Protein 4EYT (pdb70)

GO terms:
  GO:0070034 telomerase RNA binding (F, IDA)
  GO:0005697 telomerase holoenzyme complex (C, IDA)
  GO:1904868 telomerase catalytic core complex assembly (P, IDA)
  GO:0090669 telomerase RNA stabilization (P, IDA)
  GO:0007004 telomere maintenance via telomerase (P, IDA)
  GO:0007004 telomere maintenance via telomerase (P, IMP)

Solvent-accessible surface area: 34874 Å² total; per-residue (Å²): 84,146,90,1,3,1,30,1,33,100,7,19,48,26,6,22,86,23,43,0,8,84,14,0,48,105,16,56,24,83,16,88,15,21,39,85,79,16,84,0,17,0,50,4,81,63,32,23,45,9,27,8,0,30,22,33,12,41,53,72,130,76,112,101,32,32,14,104,2,109,58,100,98,0,45,12,54,36,114,18,66,157,100,55,32,140,93,15,74,82,61,34,171,165,95,145,155,129,12,4,2,32,0,43,96,7,11,161,45,5,115,95,33,61,0,5,90,13,1,15,96,6,10,38,83,6,46,9,34,36,118,124,5,80,1,21,0,24,2,78,68,30,86,53,15,131,85,0,27,87,47,2,29,104,95,27,58,86,99,63,45,12,87,2,134,64,96,93,0,62,9,68,28,100,16,78,119,95,51,33,112,96,15,94,101,101,16,134,123,112,95,62,57,51,193,45,167,107,5,4,1,19,0,41,97,8,18,53,31,8,24,95,22,37,0,9,89,15,0,44,148,8,57,61,94,14,100,13,13,44,132,115,22,68,1,15,0,37,2,97,68,54,104,49,11,111,82,0,6,73,42,2,35,121,124,29,129,110,99,55,30,9,101,2,56,22,93,113,0,55,8,60,37,111,15,67,113,115,60,35,127,104,20,70,79,71,18,148,107,96,163,111,107,125,237,140,28,6,1,6,0,8,95,22,28,167,52,14,119,103,63,62,0,23,104,20,2,143,158,16,63,44,115,31,98,6,14,54,44,143,41,47,0,5,0,35,3,95,72,63,66,49,14,132,50,0,36,40,112,12,19,28,40,20,16,36,52,14,34,12,105,2,124,56,88,92,0,19,0,0,19,86,21,41,90,101,40,36,139,96,0,110,72,91,14,158,150,101,116,64,126,126,202,172,204,128,19,5,1,40,0,49,114,10,23,56,38,7,22,95,28,41,0,7,85,14,0,55,148,15,60,63,94,14,72,11,42,60,96,94,23,33,1,22,0,47,3,96,64,65,101,48,6,114,77,0,9,102,136,12,54,59,145,129,72,114,129,29,36,15,110,2,99,63,87,99,0,56,11,65,30,105,19,74,148,107,53,43,159,73,13,92,80,64,32,158,176,80,144,118,103,123,262,119,17,4,1,34,1,42,87,7,14,32,19,7,20,88,55,41,0,33,96,16,1,142,155,16,62,46,124,35,112,12,14,33,48,56,13,82,4,2,0,48,2,95,65,24,98,33,8,130,94,0,30,133,96,14,118,48,146,150,74,140,101,55,27,14,95,2,41,10,54,73,0,36,12,61,30,110,20,81,144,120,38,24,137,73,0,98,86,29,20,145,116,120,138,86,171,211,210

Organism: Tetrahymena thermophila (strain SB210) (NCBI:txid312017)

B-factor: mean 93.5, std 31.71, range [38.87, 204.87]

Secondary structure (P-SEA, 3-state):
ccccbbbbccccccccaaaaaaaaccccccbbbbbcccbbbbbcccaaaaaaaaaaaccccccccccccccbbbbbbccccaaaaaaaaaaaacccc/cbbbbbccccccccaaaaaaaaccccccccccccccbbbbbcccaaaaaaaaaaaaaacccccccccccbbbbbcccccaaaaaaaaaaaaaaaaaccc/cccbbbbccccccccaaaaaaaaccccccccccccccbbbbbcccaaaaaaaaaaaaaacccccccccccbbbbbbccccaaaaaaaaaaaaaaccccc/ccbbbbccccccccaaaaaaaaacccbbbbbbbcccccccccccaaaaaaaaaaaccccccccccccccbbbbbbccccaaaaaaaaaaaaaaacccccc/ccbbbbccccccccaaaaaaaaccccccbbbbbcccbbbbbcccaaaaaaaaaaacccccbbbbbbcccbbbbbbccccaaaaaaaaaaaaaaaaccc/ccbbbbccccccccaaaaaaaaccccccccccccccccccccccaaaaaaaaaacccccccbbbbbcccbbbbbbccccaaaaaaaaaaaaaaacccc

Foldseek 3Di:
DPQFKKKWAQDDFPDDPVLVVVQLCVLVFDWDWDDDTRIIMTGGPDNVVSVSSQVSQQDVPVRFRWTAGPNDIIGMDRPDDDVVVVVVVVCVVPVDD/DFKKKWAPADAPDDPVQVVVFLCVLVFDWDWDDDGGIIMIGGPDDVSLVSSQVSCCVVPVNAQWTDGPNDTIHMHSDDDDVVVVVVVVVVVVVVVVDPD/DLFKKKKAPQPPPADPVQVVVQLCVLPFDWDWDDDGRMIIIGGPDDVSLVSSQVVCCVVPVRAQWTATPNDIIHMGSDDDPVVVVVVVVVVVVVVPDPD/DFKKKWDPPDPPADQVLVVVQLCVLPFDWDWDQDPNMTIIGGDDVVSLVSSQVVQADDDDRFRWTDGPRDTIGMGSDDDPVSVVVVVVVVCVVCVVVPDD/DWKKKKAPADFPADPVQVVVQLCVLPFDWDWDDDGRMIITGGPDDVSLVSSQVSQADPVVRARWTDGPNDTIHMGSDDDPVVVVVVVVVVVVVPPPPD/DFKKKKFPAPFPADQVQVVVQLCVLPFDWDWDDDGTMIMIGGPDVVSLVSSQVVQDDDDVDARWTDTPNDTIGMGRDDDVVVVVVVVVVVVVVVPDVD

Sequence (591 aa):
KQNCLIKIINIPQGTLKAEVVLAVRHLGYEFYCDYIDGQAMIRFQNSDEQRLAIQKLLNHNNNKLQIEIRGQICDVISTIPEDEEKNYWNYIKFKKNNCLIKIINIPQGTLKAEVVLAVRHLGYEFYCDYIDGQAMIRFQNSDEQRLAIQKLLNHNNNKLQIEIRGQICDVISTIPEDEEKNYWNYIKFKKNEFRKQNCLIKIINIPQGTLKAEVVLAVRHLGYEFYCDYIDGQAMIRFQNSDEQRLAIQKLLNHNNNKLQIEIRGQICDVISTIPEDEEKNYWNYIKFKKNEFRNCLIKIINIPQGTLKAEVVLAVRHLGYEFYCDYIDGQAMIRFQNSDEQRLAIQKLLNHNNNKLQIEIRGQICDVISTIPEDEEKNYWNYIKFKKNEFRKFNCLIKIINIPQGTLKAEVVLAVRHLGYEFYCDYIDGQAMIRFQNSDEQRLAIQKLLNHNNNKLQIEIRGQICDVISTIPEDEEKNYWNYIKFKKNEFRNCLIKIINIPQGTLKAEVVLAVRHLGYEFYCDYIDGQAMIRFQNSDEQRLAIQKLLNHNNNKLQIEIRGQICDVISTIPEDEEKNYWNYIKFKKNEFR

Nearest PDB structures (foldseek):
  4eyt-assembly6_F  TM=9.406E-01  e=7.821E-17  Tetrahymena thermophila
  4eyt-assembly1_A  TM=9.543E-01  e=3.800E-16  Tetrahymena thermophila
  4erd-assembly2_B  TM=9.090E-01  e=1.472E-16  Tetrahymena thermophila
  4eyt-assembly4_D  TM=9.137E-01  e=5.553E-16  Tetrahymena thermophila
  7uy6-assembly1_H  TM=9.064E-01  e=5.915E-16  Tetrahymena thermophila

Radius of gyration: 29.4 Å; Cα contacts (8 Å, |Δi|>4): 966; chains: 6; bounding box: 80×82×68 Å

Structure (mmCIF, N/CA/C/O backbone):
data_4EYT
#
_entry.id   4EYT
#
_cell.length_a   156.190
_cell.length_b   91.900
_cell.length_c   82.830
_cell.angle_alpha   90.000
_cell.angle_beta   107.360
_cell.angle_gamma   90.000
#
_symmetry.space_group_name_H-M   'C 1 2 1'
#
loop_
_entity.id
_entity.type
_entity.pdbx_description
1 polymer 'Telomerase associated protein p65'
2 non-polymer 'SULFATE ION'
3 water water
#
loop_
_atom_site.group_PDB
_atom_site.id
_atom_site.type_symbol
_atom_site.label_atom_id
_atom_site.label_alt_id
_atom_site.label_comp_id
_atom_site.label_asym_id
_atom_site.label_entity_id
_atom_site.label_seq_id
_atom_site.pdbx_PDB_ins_code
_atom_site.Cartn_x
_atom_site.Cartn_y
_atom_site.Cartn_z
_atom_site.occupancy
_atom_site.B_iso_or_equiv
_atom_site.auth_seq_id
_atom_site.auth_comp_id
_atom_site.auth_asym_id
_atom_site.auth_atom_id
_atom_site.pdbx_PDB_model_num
ATOM 1 N N . LYS A 1 10 ? 28.445 -21.347 -29.364 1.00 111.58 376 LYS A N 1
ATOM 2 C CA . LYS A 1 10 ? 29.654 -20.986 -28.637 1.00 124.51 376 LYS A CA 1
ATOM 3 C C . LYS A 1 10 ? 30.726 -22.064 -28.813 1.00 132.72 376 LYS A C 1
ATOM 4 O O . LYS A 1 10 ? 30.415 -23.193 -29.190 1.00 134.54 376 LYS A O 1
ATOM 6 N N . GLN A 1 11 ? 31.984 -21.714 -28.549 1.00 137.88 377 GLN A N 1
ATOM 7 C CA . GLN A 1 11 ? 33.094 -22.663 -28.699 1.00 147.11 377 GLN A CA 1
ATOM 8 C C . GLN A 1 11 ? 33.903 -22.864 -27.413 1.00 141.07 377 GLN A C 1
ATOM 9 O O . GLN A 1 11 ? 34.133 -21.912 -26.666 1.00 144.63 377 GLN A O 1
ATOM 15 N N . ASN A 1 12 ? 34.315 -24.112 -27.180 1.00 128.07 378 ASN A N 1
ATOM 16 C CA . ASN A 1 12 ? 35.087 -24.544 -26.002 1.00 116.58 378 ASN A CA 1
ATOM 17 C C . ASN A 1 12 ? 34.283 -24.812 -24.717 1.00 98.56 378 ASN A C 1
ATOM 18 O O . ASN A 1 12 ? 34.813 -24.678 -23.614 1.00 96.04 378 ASN A O 1
ATOM 23 N N . CYS A 1 13 ? 33.023 -25.217 -24.859 1.00 81.20 379 CYS A N 1
ATOM 24 C CA . CYS A 1 13 ? 32.171 -25.464 -23.696 1.00 73.19 379 CYS A CA 1
ATOM 25 C C . CYS A 1 13 ? 31.690 -26.915 -23.543 1.00 86.17 379 CYS A C 1
ATOM 26 O O . CYS A 1 13 ? 30.534 -27.162 -23.175 1.00 93.25 379 CYS A O 1
ATOM 29 N N . LEU A 1 14 ? 32.578 -27.870 -23.805 1.00 78.39 380 LEU A N 1
ATOM 30 C CA . LEU A 1 14 ? 32.215 -29.272 -23.707 1.00 70.52 380 LEU A CA 1
ATOM 31 C C . LEU A 1 14 ? 33.143 -30.058 -22.796 1.00 74.89 380 LEU A C 1
ATOM 32 O O . LEU A 1 14 ? 34.363 -29.867 -22.804 1.00 70.08 380 LEU A O 1
ATOM 37 N N . ILE A 1 15 ? 32.551 -30.965 -22.026 1.00 67.75 381 ILE A N 1
ATOM 38 C CA . ILE A 1 15 ? 33.323 -32.007 -21.368 1.00 74.30 381 ILE A CA 1
ATOM 39 C C . ILE A 1 15 ? 32.701 -33.389 -21.628 1.00 79.07 381 ILE A C 1
ATOM 40 O O . ILE A 1 15 ? 31.485 -33.506 -21.781 1.00 88.68 381 ILE A O 1
ATOM 45 N N . LYS A 1 16 ? 33.544 -34.419 -21.707 1.00 68.02 382 LYS A N 1
ATOM 46 C CA . LYS A 1 16 ? 33.084 -35.791 -21.890 1.00 68.34 382 LYS A CA 1
ATOM 47 C C . LYS A 1 16 ? 33.353 -36.641 -20.653 1.00 69.77 382 LYS A C 1
ATOM 48 O O . LYS A 1 16 ? 34.499 -36.821 -20.277 1.00 84.51 382 LYS A O 1
ATOM 54 N N . ILE A 1 17 ? 32.302 -37.161 -20.021 1.00 69.65 383 ILE A N 1
ATOM 55 C CA . ILE A 1 17 ? 32.455 -38.108 -18.918 1.00 53.91 383 ILE A CA 1
ATOM 56 C C . ILE A 1 17 ? 32.594 -39.500 -19.542 1.00 76.96 383 ILE A C 1
ATOM 57 O O . ILE A 1 17 ? 31.865 -39.826 -20.478 1.00 83.80 383 ILE A O 1
ATOM 62 N N . ILE A 1 18 ? 33.541 -40.310 -19.067 1.00 80.97 384 ILE A N 1
ATOM 63 C CA . ILE A 1 18 ? 33.733 -41.654 -19.638 1.00 70.37 384 ILE A CA 1
ATOM 64 C C . ILE A 1 18 ? 33.708 -42.802 -18.628 1.00 78.13 384 ILE A C 1
ATOM 65 O O . ILE A 1 18 ? 33.796 -42.584 -17.416 1.00 79.87 384 ILE A O 1
ATOM 70 N N . ASN A 1 19 ? 33.603 -44.024 -19.150 1.00 87.03 385 ASN A N 1
ATOM 71 C CA . ASN A 1 19 ? 33.481 -45.225 -18.329 1.00 94.85 385 ASN A CA 1
ATOM 72 C C . ASN A 1 19 ? 32.420 -45.091 -17.250 1.00 91.37 385 ASN A C 1
ATOM 73 O O . ASN A 1 19 ? 32.687 -45.372 -16.072 1.00 88.65 385 ASN A O 1
ATOM 78 N N . ILE A 1 20 ? 31.233 -44.633 -17.644 1.00 84.78 386 ILE A N 1
ATOM 79 C CA . ILE A 1 20 ? 30.087 -44.639 -16.744 1.00 75.92 386 ILE A CA 1
ATOM 80 C C . ILE A 1 20 ? 29.632 -46.076 -16.710 1.00 62.46 386 ILE A C 1
ATOM 81 O O . ILE A 1 20 ? 29.522 -46.699 -17.761 1.00 70.37 386 ILE A O 1
ATOM 86 N N . PRO A 1 21 ? 29.409 -46.622 -15.503 1.00 64.53 387 PRO A N 1
ATOM 87 C CA . PRO A 1 21 ? 29.004 -48.031 -15.352 1.00 64.13 387 PRO A CA 1
ATOM 88 C C . PRO A 1 21 ? 27.847 -48.430 -16.274 1.00 75.19 387 PRO A C 1
ATOM 89 O O . PRO A 1 21 ? 27.006 -47.589 -16.604 1.00 79.71 387 PRO A O 1
ATOM 93 N N . GLN A 1 22 ? 27.823 -49.699 -16.682 1.00 91.15 388 GLN A N 1
ATOM 94 C CA . GLN A 1 22 ? 26.816 -50.216 -17.608 1.00 89.30 388 GLN A CA 1
ATOM 95 C C . GLN A 1 22 ? 25.384 -49.891 -17.175 1.00 86.71 388 GLN A C 1
ATOM 96 O O . GLN A 1 22 ? 25.000 -50.080 -16.003 1.00 66.66 388 GLN A O 1
ATOM 102 N N . GLY A 1 23 ? 24.611 -49.377 -18.130 1.00 72.04 389 GLY A N 1
ATOM 103 C CA . GLY A 1 23 ? 23.200 -49.132 -17.915 1.00 70.33 389 GLY A CA 1
ATOM 104 C C . GLY A 1 23 ? 22.833 -48.187 -16.791 1.00 80.30 389 GLY A C 1
ATOM 105 O O . GLY A 1 23 ? 21.822 -48.366 -16.116 1.00 72.00 389 GLY A O 1
ATOM 106 N N . THR A 1 24 ? 23.665 -47.180 -16.583 1.00 87.43 390 THR A N 1
ATOM 107 C CA . THR A 1 24 ? 23.297 -46.062 -15.745 1.00 72.73 390 THR A CA 1
ATOM 108 C C . THR A 1 24 ? 22.212 -45.342 -16.529 1.00 68.18 390 THR A C 1
ATOM 109 O O . THR A 1 24 ? 22.264 -45.339 -17.760 1.00 63.89 390 THR A O 1
ATOM 113 N N . LEU A 1 25 ? 21.219 -44.766 -15.841 1.00 48.94 391 LEU A N 1
ATOM 114 C CA . LEU A 1 25 ? 20.200 -43.945 -16.506 1.00 56.68 391 LEU A CA 1
ATOM 115 C C . LEU A 1 25 ? 20.710 -42.524 -16.727 1.00 63.37 391 LEU A C 1
ATOM 116 O O . LEU A 1 25 ? 21.399 -41.989 -15.861 1.00 68.99 391 LEU A O 1
ATOM 121 N N . LYS A 1 26 ? 20.362 -41.925 -17.870 1.00 62.15 392 LYS A N 1
ATOM 122 C CA . LYS A 1 26 ? 20.665 -40.521 -18.144 1.00 59.19 392 LYS A CA 1
ATOM 123 C C . LYS A 1 26 ? 20.401 -39.635 -16.932 1.00 61.97 392 LYS A C 1
ATOM 124 O O . LYS A 1 26 ? 21.242 -38.813 -16.564 1.00 86.12 392 LYS A O 1
ATOM 130 N N . ALA A 1 27 ? 19.259 -39.825 -16.289 1.00 49.37 393 ALA A N 1
ATOM 131 C CA . ALA A 1 27 ? 18.928 -39.024 -15.112 1.00 62.64 393 ALA A CA 1
ATOM 132 C C . ALA A 1 27 ? 19.979 -39.109 -13.984 1.00 60.23 393 ALA A C 1
ATOM 133 O O . ALA A 1 27 ? 20.174 -38.146 -13.249 1.00 71.81 393 ALA A O 1
ATOM 135 N N . GLU A 1 28 ? 20.660 -40.243 -13.865 1.00 67.57 394 GLU A N 1
ATOM 136 C CA . GLU A 1 28 ? 21.682 -40.414 -12.828 1.00 71.90 394 GLU A CA 1
ATOM 137 C C . GLU A 1 28 ? 22.954 -39.620 -13.114 1.00 71.25 394 GLU A C 1
ATOM 138 O O . GLU A 1 28 ? 23.573 -39.030 -12.190 1.00 59.62 394 GLU A O 1
ATOM 144 N N . VAL A 1 29 ? 23.319 -39.609 -14.398 1.00 55.96 395 VAL A N 1
ATOM 145 C CA . VAL A 1 29 ? 24.363 -38.743 -14.913 1.00 55.48 395 VAL A CA 1
ATOM 146 C C . VAL A 1 29 ? 23.972 -37.309 -14.609 1.00 68.68 395 VAL A C 1
ATOM 147 O O . VAL A 1 29 ? 24.694 -36.618 -13.879 1.00 69.18 395 VAL A O 1
ATOM 151 N N . VAL A 1 30 ? 22.817 -36.885 -15.139 1.00 74.23 396 VAL A N 1
ATOM 152 C CA . VAL A 1 30 ? 22.285 -35.516 -14.964 1.00 54.47 396 VAL A CA 1
ATOM 153 C C . VAL A 1 30 ? 22.318 -35.043 -13.512 1.00 54.40 396 VAL A C 1
ATOM 154 O O . VAL A 1 30 ? 22.840 -33.967 -13.233 1.00 68.04 396 VAL A O 1
ATOM 158 N N . LEU A 1 31 ? 21.782 -35.846 -12.596 1.00 58.92 397 LEU A N 1
ATOM 159 C CA . LEU A 1 31 ? 21.869 -35.542 -11.164 1.00 66.75 397 LEU A CA 1
ATOM 160 C C . LEU A 1 31 ? 23.301 -35.366 -10.700 1.00 71.53 397 LEU A C 1
ATOM 161 O O . LEU A 1 31 ? 23.562 -34.496 -9.874 1.00 90.46 397 LEU A O 1
ATOM 166 N N . ALA A 1 32 ? 24.226 -36.181 -11.213 1.00 75.39 398 ALA A N 1
ATOM 167 C CA . ALA A 1 32 ? 25.632 -35.997 -10.826 1.00 61.83 398 ALA A CA 1
ATOM 168 C C . ALA A 1 32 ? 26.233 -34.664 -11.319 1.00 63.74 398 ALA A C 1
ATOM 169 O O . ALA A 1 32 ? 26.783 -33.894 -10.530 1.00 57.04 398 ALA A O 1
ATOM 171 N N . VAL A 1 33 ? 26.137 -34.396 -12.617 1.00 47.60 399 VAL A N 1
ATOM 172 C CA . VAL A 1 33 ? 26.610 -33.130 -13.149 1.00 45.04 399 VAL A CA 1
ATOM 173 C C . VAL A 1 33 ? 25.937 -31.914 -12.486 1.00 60.52 399 VAL A C 1
ATOM 174 O O . VAL A 1 33 ? 26.529 -30.827 -12.377 1.00 72.44 399 VAL A O 1
ATOM 178 N N . ARG A 1 34 ? 24.709 -32.111 -12.022 1.00 62.78 400 ARG A N 1
ATOM 179 C CA . ARG A 1 34 ? 23.906 -31.038 -11.450 1.00 72.46 400 ARG A CA 1
ATOM 180 C C . ARG A 1 34 ? 24.552 -30.435 -10.200 1.00 67.67 400 ARG A C 1
ATOM 181 O O . ARG A 1 34 ? 24.444 -29.230 -9.958 1.00 62.77 400 ARG A O 1
ATOM 189 N N . HIS A 1 35 ? 25.218 -31.281 -9.414 1.00 56.91 401 HIS A N 1
ATOM 190 C CA . HIS A 1 35 ? 25.929 -30.836 -8.205 1.00 71.76 401 HIS A CA 1
ATOM 191 C C . HIS A 1 35 ? 27.099 -29.850 -8.444 1.00 74.82 401 HIS A C 1
ATOM 192 O O . HIS A 1 35 ? 27.488 -29.114 -7.533 1.00 66.70 401 HIS A O 1
ATOM 199 N N . LEU A 1 36 ? 27.643 -29.819 -9.658 1.00 54.15 402 LEU A N 1
ATOM 200 C CA . LEU A 1 36 ? 28.600 -28.777 -10.004 1.00 66.17 402 LEU A CA 1
ATOM 201 C C . LEU A 1 36 ? 27.953 -27.385 -10.007 1.00 75.88 402 LEU A C 1
ATOM 202 O O . LEU A 1 36 ? 28.651 -26.378 -10.030 1.00 83.32 402 LEU A O 1
ATOM 207 N N . GLY A 1 37 ? 26.624 -27.326 -10.018 1.00 67.04 403 GLY A N 1
ATOM 208 C CA . GLY A 1 37 ? 25.919 -26.055 -9.931 1.00 44.15 403 GLY A CA 1
ATOM 209 C C . GLY A 1 37 ? 25.852 -25.177 -11.181 1.00 54.42 403 GLY A C 1
ATOM 210 O O . GLY A 1 37 ? 25.342 -24.056 -11.134 1.00 71.02 403 GLY A O 1
ATOM 211 N N . TYR A 1 38 ? 26.360 -25.655 -12.306 1.00 58.73 404 TYR A N 1
ATOM 212 C CA . TYR A 1 38 ? 26.110 -24.940 -13.561 1.00 62.66 404 TYR A CA 1
ATOM 213 C C . TYR A 1 38 ? 25.083 -25.661 -14.453 1.00 56.74 404 TYR A C 1
ATOM 214 O O . TYR A 1 38 ? 24.902 -26.867 -14.379 1.00 79.76 404 TYR A O 1
ATOM 223 N N . GLU A 1 39 ? 24.388 -24.885 -15.259 1.00 67.14 405 GLU A N 1
ATOM 224 C CA . GLU A 1 39 ? 23.358 -25.387 -16.127 1.00 52.45 405 GLU A CA 1
ATOM 225 C C . GLU A 1 39 ? 24.048 -26.014 -17.299 1.00 59.04 405 GLU A C 1
ATOM 226 O O . GLU A 1 39 ? 25.082 -25.518 -17.735 1.00 77.38 405 GLU A O 1
ATOM 232 N N . PHE A 1 40 ? 23.473 -27.094 -17.816 1.00 73.80 406 PHE A N 1
ATOM 233 C CA . PHE A 1 40 ? 24.105 -27.861 -18.883 1.00 67.76 406 PHE A CA 1
ATOM 234 C C . PHE A 1 40 ? 23.099 -28.652 -19.677 1.00 63.14 406 PHE A C 1
ATOM 235 O O . PHE A 1 40 ? 22.027 -28.971 -19.180 1.00 73.58 406 PHE A O 1
ATOM 243 N N . TYR A 1 41 ? 23.469 -28.986 -20.907 1.00 65.93 407 TYR A N 1
ATOM 244 C CA . TYR A 1 41 ? 22.762 -30.002 -21.676 1.00 65.11 407 TYR A CA 1
ATOM 245 C C . TYR A 1 41 ? 23.558 -31.318 -21.721 1.00 80.51 407 TYR A C 1
ATOM 246 O O . TYR A 1 41 ? 24.755 -31.333 -22.024 1.00 81.35 407 TYR A O 1
ATOM 255 N N . CYS A 1 42 ? 22.881 -32.418 -21.393 1.00 76.53 408 CYS A N 1
ATOM 256 C CA . CYS A 1 42 ? 23.482 -33.746 -21.417 1.00 60.19 408 CYS A CA 1
ATOM 257 C C . CYS A 1 42 ? 22.999 -34.594 -22.587 1.00 76.88 408 CYS A C 1
ATOM 258 O O . CYS A 1 42 ? 21.805 -34.669 -22.839 1.00 93.71 408 CYS A O 1
ATOM 261 N N . ASP A 1 43 ? 23.926 -35.233 -23.295 1.00 90.16 409 ASP A N 1
ATOM 262 C CA . ASP A 1 43 ? 23.584 -36.257 -24.291 1.00 78.18 409 ASP A CA 1
ATOM 263 C C . ASP A 1 43 ? 24.338 -37.525 -23.978 1.00 81.84 409 ASP A C 1
ATOM 264 O O . ASP A 1 43 ? 25.559 -37.583 -24.134 1.00 86.81 409 ASP A O 1
ATOM 269 N N . TYR A 1 44 ? 23.606 -38.539 -23.530 1.00 89.46 410 TYR A N 1
ATOM 270 C CA . TYR A 1 44 ? 24.208 -39.763 -22.990 1.00 93.45 410 TYR A CA 1
ATOM 271 C C . TYR A 1 44 ? 23.950 -41.006 -23.845 1.00 110.85 410 TYR A C 1
ATOM 272 O O . TYR A 1 44 ? 22.822 -41.498 -23.936 1.00 105.08 410 TYR A O 1
ATOM 281 N N . ILE A 1 45 ? 25.015 -41.513 -24.456 1.00 125.36 411 ILE A N 1
ATOM 282 C CA . ILE A 1 45 ? 24.908 -42.602 -25.422 1.00 140.33 411 ILE A CA 1
ATOM 283 C C . ILE A 1 45 ? 25.017 -43.971 -24.726 1.00 149.67 411 ILE A C 1
ATOM 284 O O . ILE A 1 45 ? 24.020 -44.693 -24.630 1.00 156.16 411 ILE A O 1
ATOM 289 N N . ASP A 1 46 ? 26.206 -44.304 -24.221 1.00 142.69 412 ASP A N 1
ATOM 290 C CA . ASP A 1 46 ? 26.429 -45.526 -23.443 1.00 140.16 412 ASP A CA 1
ATOM 291 C C . ASP A 1 46 ? 27.877 -45.530 -22.984 1.00 129.48 412 ASP A C 1
ATOM 292 O O . ASP A 1 46 ? 28.789 -45.678 -23.797 1.00 123.46 412 ASP A O 1
ATOM 297 N N . GLY A 1 47 ? 28.082 -45.354 -21.681 1.00 125.24 460 GLY A N 1
ATOM 298 C CA . GLY A 1 47 ? 29.417 -45.244 -21.119 1.00 117.52 460 GLY A CA 1
ATOM 299 C C . GLY A 1 47 ? 29.987 -43.835 -21.206 1.00 107.89 460 GLY A C 1
ATOM 300 O O . GLY A 1 47 ? 30.779 -43.426 -20.362 1.00 96.90 460 GLY A O 1
ATOM 301 N N . GLN A 1 48 ? 29.576 -43.093 -22.231 1.00 103.21 461 GLN A N 1
ATOM 302 C CA . GLN A 1 48 ? 30.087 -41.750 -22.475 1.00 93.03 461 GLN A CA 1
ATOM 303 C C . GLN A 1 48 ? 28.975 -40.700 -22.536 1.00 95.94 461 GLN A C 1
ATOM 304 O O . GLN A 1 48 ? 28.098 -40.759 -23.391 1.00 98.32 461 GLN A O 1
ATOM 310 N N . ALA A 1 49 ? 29.033 -39.734 -21.625 1.00 96.94 462 ALA A N 1
ATOM 311 C CA . ALA A 1 49 ? 28.091 -38.619 -21.603 1.00 85.69 462 ALA A CA 1
ATOM 312 C C . ALA A 1 49 ? 28.753 -37.353 -22.128 1.00 79.61 462 ALA A C 1
ATOM 313 O O . ALA A 1 49 ? 29.879 -37.048 -21.758 1.00 71.84 462 ALA A O 1
ATOM 315 N N . MET A 1 50 ? 28.060 -36.613 -22.986 1.00 72.86 463 MET A N 1
ATOM 316 C CA . MET A 1 50 ? 28.590 -35.345 -23.441 1.00 66.14 463 MET A CA 1
ATOM 317 C C . MET A 1 50 ? 27.818 -34.221 -22.772 1.00 90.55 463 MET A C 1
ATOM 318 O O . MET A 1 50 ? 26.598 -34.112 -22.906 1.00 99.73 463 MET A O 1
ATOM 323 N N . ILE A 1 51 ? 28.560 -33.396 -22.040 1.00 96.72 464 ILE A N 1
ATOM 324 C CA . ILE A 1 51 ? 28.009 -32.309 -21.253 1.00 66.85 464 ILE A CA 1
ATOM 325 C C . ILE A 1 51 ? 28.396 -31.012 -21.909 1.00 65.08 464 ILE A C 1
ATOM 326 O O . ILE A 1 51 ? 29.580 -30.747 -22.127 1.00 81.20 464 ILE A O 1
ATOM 331 N N . ARG A 1 52 ? 27.396 -30.201 -22.229 1.00 76.97 465 ARG A N 1
ATOM 332 C CA . ARG A 1 52 ? 27.615 -28.901 -22.863 1.00 73.53 465 ARG A CA 1
ATOM 333 C C . ARG A 1 52 ? 27.214 -27.787 -21.915 1.00 67.15 465 ARG A C 1
ATOM 334 O O . ARG A 1 52 ? 26.121 -27.832 -21.358 1.00 65.13 465 ARG A O 1
ATOM 342 N N . PHE A 1 53 ? 28.095 -26.800 -21.716 1.00 69.74 466 PHE A N 1
ATOM 343 C CA . PHE A 1 53 ? 27.816 -25.696 -20.778 1.00 63.03 466 PHE A CA 1
ATOM 344 C C . PHE A 1 53 ? 27.458 -24.419 -21.550 1.00 69.28 466 PHE A C 1
ATOM 345 O O . PHE A 1 53 ? 27.705 -24.335 -22.761 1.00 70.37 466 PHE A O 1
ATOM 353 N N . GLN A 1 54 ? 26.882 -23.429 -20.864 1.00 69.21 467 GLN A N 1
ATOM 354 C CA . GLN A 1 54 ? 26.439 -22.196 -21.538 1.00 67.83 467 GLN A CA 1
ATOM 355 C C . GLN A 1 54 ? 27.549 -21.459 -22.301 1.00 74.34 467 GLN A C 1
ATOM 356 O O . GLN A 1 54 ? 27.316 -20.963 -23.405 1.00 75.60 467 GLN A O 1
ATOM 362 N N . ASN A 1 55 ? 28.751 -21.403 -21.719 1.00 66.68 468 ASN A N 1
ATOM 363 C CA . ASN A 1 55 ? 29.907 -20.728 -22.337 1.00 58.44 468 ASN A CA 1
ATOM 364 C C . ASN A 1 55 ? 31.249 -21.187 -21.746 1.00 61.11 468 ASN A C 1
ATOM 365 O O . ASN A 1 55 ? 31.284 -21.919 -20.752 1.00 65.84 468 ASN A O 1
ATOM 370 N N . SER A 1 56 ? 32.348 -20.730 -22.346 1.00 47.33 469 SER A N 1
ATOM 371 C CA . SER A 1 56 ? 33.689 -21.138 -21.933 1.00 62.93 469 SER A CA 1
ATOM 372 C C . SER A 1 56 ? 33.994 -20.886 -20.455 1.00 71.36 469 SER A C 1
ATOM 373 O O . SER A 1 56 ? 34.689 -21.680 -19.808 1.00 82.03 469 SER A O 1
ATOM 376 N N . ASP A 1 57 ? 33.471 -19.786 -19.926 1.00 64.96 470 ASP A N 1
ATOM 377 C CA . ASP A 1 57 ? 33.645 -19.464 -18.520 1.00 62.31 470 ASP A CA 1
ATOM 378 C C . ASP A 1 57 ? 32.998 -20.506 -17.599 1.00 68.60 470 ASP A C 1
ATOM 379 O O . ASP A 1 57 ? 33.625 -20.993 -16.649 1.00 67.35 470 ASP A O 1
ATOM 384 N N . GLU A 1 58 ? 31.753 -20.868 -17.883 1.00 64.55 471 GLU A N 1
ATOM 385 C CA . GLU A 1 58 ? 31.079 -21.848 -17.040 1.00 43.92 471 GLU A CA 1
ATOM 386 C C . GLU A 1 58 ? 31.671 -23.247 -17.215 1.00 53.86 471 GLU A C 1
ATOM 387 O O . GLU A 1 58 ? 31.758 -24.026 -16.247 1.00 49.54 471 GLU A O 1
ATOM 393 N N . GLN A 1 59 ? 32.125 -23.551 -18.427 1.00 54.61 472 GLN A N 1
ATOM 394 C CA . GLN A 1 59 ? 32.841 -24.796 -18.648 1.00 53.36 472 GLN A CA 1
ATOM 395 C C . GLN A 1 59 ? 34.067 -24.863 -17.736 1.00 75.53 472 GLN A C 1
ATOM 396 O O . GLN A 1 59 ? 34.237 -25.842 -16.996 1.00 70.06 472 GLN A O 1
ATOM 402 N N . ARG A 1 60 ? 34.897 -23.810 -17.763 1.00 83.60 473 ARG A N 1
ATOM 403 C CA . ARG A 1 60 ? 36.105 -23.751 -16.920 1.00 59.93 473 ARG A CA 1
ATOM 404 C C . ARG A 1 60 ? 35.801 -23.789 -15.413 1.00 57.87 473 ARG A C 1
ATOM 405 O O . ARG A 1 60 ? 36.513 -24.425 -14.647 1.00 69.60 473 ARG A O 1
ATOM 413 N N . LEU A 1 61 ? 34.735 -23.125 -14.987 1.00 52.87 474 LEU A N 1
ATOM 414 C CA . LEU A 1 61 ? 34.320 -23.218 -13.588 1.00 64.06 474 LEU A CA 1
ATOM 415 C C . LEU A 1 61 ? 33.888 -24.632 -13.222 1.00 62.38 474 LEU A C 1
ATOM 416 O O . LEU A 1 61 ? 34.083 -25.076 -12.083 1.00 69.69 474 LEU A O 1
ATOM 421 N N . ALA A 1 62 ? 33.280 -25.331 -14.176 1.00 60.54 475 ALA A N 1
ATOM 422 C CA . ALA A 1 62 ? 32.772 -26.675 -13.903 1.00 54.68 475 ALA A CA 1
ATOM 423 C C . ALA A 1 62 ? 33.945 -27.632 -13.779 1.00 58.47 475 ALA A C 1
ATOM 424 O O . ALA A 1 62 ? 33.971 -28.483 -12.885 1.00 57.64 475 ALA A O 1
ATOM 426 N N . ILE A 1 63 ? 34.926 -27.468 -14.667 1.00 59.15 476 ILE A N 1
ATOM 427 C CA . ILE A 1 63 ? 36.161 -28.246 -14.601 1.00 54.78 476 ILE A CA 1
ATOM 428 C C . ILE A 1 63 ? 36.911 -27.968 -13.298 1.00 69.29 476 ILE A C 1
ATOM 429 O O . ILE A 1 63 ? 37.444 -28.871 -12.669 1.00 64.70 476 ILE A O 1
ATOM 434 N N . GLN A 1 64 ? 36.934 -26.709 -12.882 1.00 73.27 477 GLN A N 1
ATOM 435 C CA . GLN A 1 64 ? 37.582 -26.364 -11.631 1.00 70.69 477 GLN A CA 1
ATOM 436 C C . GLN A 1 64 ? 36.892 -26.993 -10.423 1.00 67.93 477 GLN A C 1
ATOM 437 O O . GLN A 1 64 ? 37.553 -27.363 -9.449 1.00 67.94 477 GLN A O 1
ATOM 443 N N . LYS A 1 65 ? 35.569 -27.121 -10.494 1.00 71.34 478 LYS A N 1
ATOM 444 C CA . LYS A 1 65 ? 34.809 -27.792 -9.441 1.00 68.07 478 LYS A CA 1
ATOM 445 C C . LYS A 1 65 ? 35.135 -29.291 -9.431 1.00 64.56 478 LYS A C 1
ATOM 446 O O . LYS A 1 65 ? 35.190 -29.918 -8.380 1.00 57.90 478 LYS A O 1
ATOM 452 N N . LEU A 1 66 ? 35.408 -29.846 -10.607 1.00 69.30 479 LEU A N 1
ATOM 453 C CA . LEU A 1 66 ? 35.586 -31.294 -10.749 1.00 74.97 479 LEU A CA 1
ATOM 454 C C . LEU A 1 66 ? 36.933 -31.740 -10.200 1.00 89.32 479 LEU A C 1
ATOM 455 O O . LEU A 1 66 ? 37.054 -32.807 -9.583 1.00 96.96 479 LEU A O 1
ATOM 460 N N . LEU A 1 67 ? 37.930 -30.890 -10.427 1.00 82.85 480 LEU A N 1
ATOM 461 C CA . LEU A 1 67 ? 39.332 -31.161 -10.127 1.00 73.07 480 LEU A CA 1
ATOM 462 C C . LEU A 1 67 ? 39.579 -31.629 -8.701 1.00 82.09 480 LEU A C 1
ATOM 463 O O . LEU A 1 67 ? 39.291 -30.906 -7.746 1.00 67.46 480 LEU A O 1
ATOM 468 N N . ASN A 1 68 ? 40.119 -32.843 -8.580 1.00 105.13 481 ASN A N 1
ATOM 469 C CA . ASN A 1 68 ? 40.500 -33.430 -7.295 1.00 112.32 481 ASN A CA 1
ATOM 470 C C . ASN A 1 68 ? 41.951 -33.114 -6.942 1.00 104.64 481 ASN A C 1
ATOM 471 O O . ASN A 1 68 ? 42.879 -33.619 -7.578 1.00 101.20 481 ASN A O 1
ATOM 476 N N . HIS A 1 69 ? 42.135 -32.303 -5.903 1.00 105.40 482 HIS A N 1
ATOM 477 C CA . HIS A 1 69 ? 43.434 -31.696 -5.605 1.00 112.62 482 HIS A CA 1
ATOM 478 C C . HIS A 1 69 ? 44.484 -32.630 -4.997 1.00 120.85 482 HIS A C 1
ATOM 479 O O . HIS A 1 69 ? 45.532 -32.183 -4.512 1.00 112.67 482 HIS A O 1
ATOM 486 N N . ASN A 1 70 ? 44.203 -33.926 -5.038 1.00 126.05 483 ASN A N 1
ATOM 487 C CA . ASN A 1 70 ? 45.189 -34.921 -4.655 1.00 124.28 483 ASN A CA 1
ATOM 488 C C . ASN A 1 70 ? 45.907 -35.455 -5.878 1.00 122.78 483 ASN A C 1
ATOM 489 O O . ASN A 1 70 ? 47.048 -35.079 -6.153 1.00 135.57 483 ASN A O 1
ATOM 494 N N . ASN A 1 71 ? 45.223 -36.320 -6.617 1.00 110.93 484 ASN A N 1
ATOM 495 C CA . ASN A 1 71 ? 45.779 -36.894 -7.834 1.00 112.20 484 ASN A CA 1
ATOM 496 C C . ASN A 1 71 ? 45.778 -35.922 -9.014 1.00 102.39 484 ASN A C 1
ATOM 497 O O . ASN A 1 71 ? 46.273 -36.250 -10.100 1.00 84.24 484 ASN A O 1
ATOM 502 N N . ASN A 1 72 ? 45.199 -34.741 -8.799 1.00 98.86 485 ASN A N 1
ATOM 503 C CA . ASN A 1 72 ? 45.122 -33.717 -9.835 1.00 99.61 485 ASN A CA 1
ATOM 504 C C . ASN A 1 72 ? 44.259 -34.137 -11.044 1.00 93.90 485 ASN A C 1
ATOM 505 O O . ASN A 1 72 ? 44.423 -33.598 -12.144 1.00 78.90 485 ASN A O 1
ATOM 510 N N . LYS A 1 73 ? 43.342 -35.086 -10.830 1.00 91.04 486 LYS A N 1
ATOM 511 C CA . LYS A 1 73 ? 42.494 -35.625 -11.904 1.00 91.43 486 LYS A CA 1
ATOM 512 C C . LYS A 1 73 ? 41.110 -34.963 -11.953 1.00 91.31 486 LYS A C 1
ATOM 513 O O . LYS A 1 73 ? 40.606 -34.469 -10.941 1.00 89.29 486 LYS A O 1
ATOM 519 N N . LEU A 1 74 ? 40.493 -34.951 -1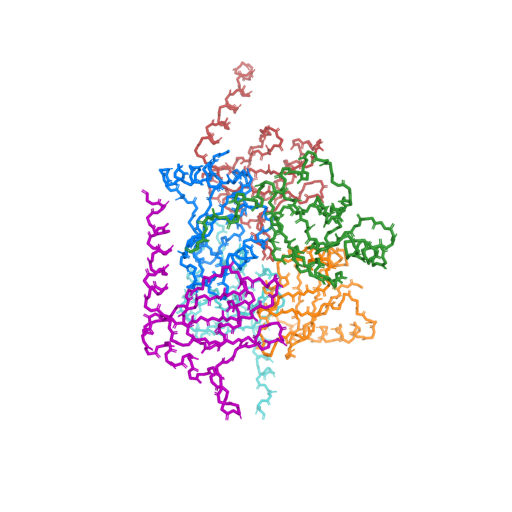3.128 1.00 76.49 487 LEU A N 1
ATOM 520 C CA . LEU A 1 74 ? 39.106 -34.518 -13.218 1.00 69.51 487 LEU A CA 1
ATOM 521 C C . LEU A 1 74 ? 38.195 -35.715 -12.963 1.00 87.60 487 LEU A C 1
ATOM 522 O O . LEU A 1 74 ? 38.104 -36.634 -13.783 1.00 80.24 487 LEU A O 1
ATOM 527 N N . GLN A 1 75 ? 37.508 -35.706 -11.829 1.00 91.41 488 GLN A N 1
ATOM 528 C CA . GLN A 1 75 ? 36.648 -36.829 -11.512 1.00 90.04 488 GLN A CA 1
ATOM 529 C C . GLN A 1 75 ? 35.209 -36.484 -11.107 1.00 88.91 488 GLN A C 1
ATOM 530 O O . GLN A 1 75 ? 34.942 -35.450 -10.464 1.00 61.17 488 GLN A O 1
ATOM 536 N N . ILE A 1 76 ? 34.286 -37.356 -11.520 1.00 82.75 489 ILE A N 1
ATOM 537 C CA . ILE A 1 76 ? 32.904 -37.268 -11.059 1.00 74.45 489 ILE A CA 1
ATOM 538 C C . ILE A 1 76 ? 32.421 -38.641 -10.617 1.00 64.48 489 ILE A C 1
ATOM 539 O O . ILE A 1 76 ? 32.719 -39.643 -11.254 1.00 61.00 489 ILE A O 1
ATOM 544 N N . GLU A 1 77 ? 31.710 -38.667 -9.496 1.00 63.83 490 GLU A N 1
ATOM 545 C CA . GLU A 1 77 ? 31.096 -39.876 -8.965 1.00 73.25 490 GLU A CA 1
ATOM 546 C C . GLU A 1 77 ? 29.668 -40.066 -9.486 1.00 74.80 490 GLU A C 1
ATOM 547 O O . GLU A 1 77 ? 28.804 -39.218 -9.252 1.00 92.24 490 GLU A O 1
ATOM 553 N N . ILE A 1 78 ? 29.437 -41.173 -10.195 1.00 66.73 491 ILE A N 1
ATOM 554 C CA . ILE A 1 78 ? 28.109 -41.572 -10.700 1.00 69.22 491 ILE A CA 1
ATOM 555 C C . ILE A 1 78 ? 27.763 -43.002 -10.280 1.00 74.74 491 ILE A C 1
ATOM 556 O O . ILE A 1 78 ? 28.361 -43.960 -10.783 1.00 83.90 491 ILE A O 1
ATOM 561 N N . ARG A 1 79 ? 26.793 -43.141 -9.380 1.00 85.82 492 ARG A N 1
ATOM 562 C CA . ARG A 1 79 ? 26.384 -44.442 -8.837 1.00 73.59 492 ARG A CA 1
ATOM 563 C C . ARG A 1 79 ? 27.505 -45.025 -7.983 1.00 89.88 492 ARG A C 1
ATOM 564 O O . ARG A 1 79 ? 27.802 -46.226 -8.044 1.00 92.93 492 ARG A O 1
ATOM 572 N N . GLY A 1 80 ? 28.140 -44.160 -7.199 1.00 91.86 493 GLY A N 1
ATOM 573 C CA . GLY A 1 80 ? 29.248 -44.582 -6.360 1.00 94.60 493 GLY A CA 1
ATOM 574 C C . GLY A 1 80 ? 30.581 -44.858 -7.048 1.00 89.57 493 GLY A C 1
ATOM 575 O O . GLY A 1 80 ? 31.605 -44.907 -6.370 1.00 107.54 493 GLY A O 1
ATOM 576 N N . GLN A 1 81 ? 30.590 -45.034 -8.370 1.00 71.85 494 GLN A N 1
ATOM 577 C CA . GLN A 1 81 ? 31.850 -45.279 -9.093 1.00 79.62 494 GLN A CA 1
ATOM 578 C C . GLN A 1 81 ? 32.503 -44.017 -9.677 1.00 95.15 494 GLN A C 1
ATOM 579 O O . GLN A 1 81 ? 31.837 -43.116 -10.194 1.00 94.65 494 GLN A O 1
ATOM 585 N N . ILE A 1 82 ? 33.825 -43.978 -9.594 1.00 96.32 495 ILE A N 1
ATOM 586 C CA . ILE A 1 82 ? 34.611 -42.859 -10.091 1.00 86.29 495 ILE A CA 1
ATOM 587 C C . ILE A 1 82 ? 34.698 -42.906 -11.612 1.00 81.78 495 ILE A C 1
ATOM 588 O O . ILE A 1 82 ? 35.138 -43.897 -12.193 1.00 86.33 495 ILE A O 1
ATOM 593 N N . CYS A 1 83 ? 34.270 -41.828 -12.254 1.00 82.77 496 CYS A N 1
ATOM 594 C CA . CYS A 1 83 ? 34.330 -41.717 -13.705 1.00 70.24 496 CYS A CA 1
ATOM 595 C C . CYS A 1 83 ? 35.191 -40.520 -14.048 1.00 84.57 496 CYS A C 1
ATOM 596 O O . CYS A 1 83 ? 35.144 -39.481 -13.369 1.00 94.84 496 CYS A O 1
ATOM 599 N N . ASP A 1 84 ? 35.989 -40.665 -15.096 1.00 84.51 497 ASP A N 1
ATOM 600 C CA . ASP A 1 84 ? 36.923 -39.617 -15.457 1.00 93.35 497 ASP A CA 1
ATOM 601 C C . ASP A 1 84 ? 36.246 -38.627 -16.398 1.00 94.57 497 ASP A C 1
ATOM 602 O O . ASP A 1 84 ? 35.361 -39.000 -17.173 1.00 85.35 497 ASP A O 1
ATOM 607 N N . VAL A 1 85 ? 36.657 -37.363 -16.307 1.00 98.40 498 VAL A N 1
ATOM 608 C CA . VAL A 1 85 ? 36.207 -36.335 -17.237 1.00 88.87 498 VAL A CA 1
ATOM 609 C C . VAL A 1 85 ? 37.350 -35.927 -18.152 1.00 75.95 498 VAL A C 1
ATOM 610 O O . VAL A 1 85 ? 38.450 -35.661 -17.685 1.00 71.29 498 VAL A O 1
ATOM 614 N N . ILE A 1 86 ? 37.070 -35.901 -19.452 1.00 73.45 499 ILE A N 1
ATOM 615 C CA . ILE A 1 86 ? 37.967 -35.384 -20.475 1.00 74.56 499 ILE A CA 1
ATOM 616 C C . ILE A 1 86 ? 37.493 -33.995 -20.867 1.00 78.02 499 ILE A C 1
ATOM 617 O O . ILE A 1 86 ? 36.334 -33.824 -21.244 1.00 77.97 499 ILE A O 1
ATOM 622 N N . SER A 1 87 ? 38.384 -33.007 -20.789 1.00 85.39 500 SER A N 1
ATOM 623 C CA . SER A 1 87 ? 38.008 -31.619 -21.058 1.00 69.65 500 SER A CA 1
ATOM 624 C C . SER A 1 87 ? 38.508 -31.134 -22.421 1.00 74.48 500 SER A C 1
ATOM 625 O O . SER A 1 87 ? 37.981 -30.177 -22.995 1.00 81.63 500 SER A O 1
ATOM 628 N N . THR A 1 88 ? 39.518 -31.816 -22.941 1.00 76.73 501 THR A N 1
ATOM 629 C CA . THR A 1 88 ? 40.034 -31.510 -24.260 1.00 97.54 501 THR A CA 1
ATOM 630 C C . THR A 1 88 ? 39.322 -32.401 -25.281 1.00 110.95 501 THR A C 1
ATOM 631 O O . THR A 1 88 ? 39.840 -33.458 -25.655 1.00 119.71 501 THR A O 1
ATOM 635 N N . ILE A 1 89 ? 38.128 -31.993 -25.715 1.00 101.61 502 ILE A N 1
ATOM 636 C CA . ILE A 1 89 ? 37.423 -32.723 -26.769 1.00 100.50 502 ILE A CA 1
ATOM 637 C C . ILE A 1 89 ? 38.081 -32.431 -28.106 1.00 112.24 502 ILE A C 1
ATOM 638 O O . ILE A 1 89 ? 38.119 -31.272 -28.515 1.00 118.39 502 ILE A O 1
ATOM 643 N N . PRO A 1 90 ? 38.593 -33.474 -28.795 1.00 120.67 503 PRO A N 1
ATOM 644 C CA . PRO A 1 90 ? 39.167 -33.278 -30.136 1.00 126.11 503 PRO A CA 1
ATOM 645 C C . PRO A 1 90 ? 38.235 -32.481 -31.061 1.00 138.85 503 PRO A C 1
ATOM 646 O O . PRO A 1 90 ? 37.012 -32.544 -30.912 1.00 136.06 503 PRO A O 1
ATOM 650 N N . GLU A 1 91 ? 38.820 -31.726 -31.988 1.00 149.71 504 GLU A N 1
ATOM 651 C CA . GLU A 1 91 ? 38.072 -30.782 -32.819 1.00 149.90 504 GLU A CA 1
ATOM 652 C C . GLU A 1 91 ? 36.979 -31.455 -33.652 1.00 148.27 504 GLU A C 1
ATOM 653 O O . GLU A 1 91 ? 35.811 -31.067 -33.583 1.00 140.59 504 GLU A O 1
ATOM 659 N N . ASP 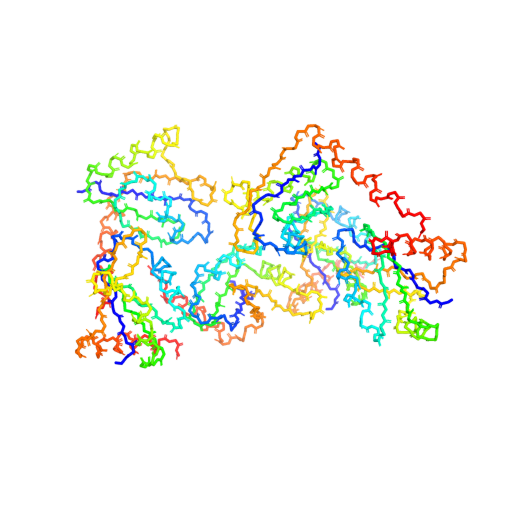A 1 92 ? 37.365 -32.465 -34.431 1.00 149.98 505 ASP A N 1
ATOM 660 C CA . ASP A 1 92 ? 36.430 -33.160 -35.314 1.00 144.75 505 ASP A CA 1
ATOM 661 C C . ASP A 1 92 ? 35.283 -33.831 -34.552 1.00 145.26 505 ASP A C 1
ATOM 662 O O . ASP A 1 92 ? 34.139 -33.846 -35.019 1.00 150.39 505 ASP A O 1
ATOM 667 N N . GLU A 1 93 ? 35.587 -34.377 -33.377 1.00 134.14 506 GLU A N 1
ATOM 668 C CA . GLU A 1 93 ? 34.555 -34.978 -32.540 1.00 119.18 506 GLU A CA 1
ATOM 669 C C . GLU A 1 93 ? 33.573 -33.915 -32.052 1.00 115.13 506 GLU A C 1
ATOM 670 O O . GLU A 1 93 ? 32.366 -34.148 -32.014 1.00 117.24 506 GLU A O 1
ATOM 676 N N . GLU A 1 94 ? 34.097 -32.748 -31.687 1.00 115.04 507 GLU A N 1
ATOM 677 C CA . GLU A 1 94 ? 33.264 -31.603 -31.335 1.00 112.15 507 GLU A CA 1
ATOM 678 C C . GLU A 1 94 ? 32.344 -31.233 -32.499 1.00 111.98 507 GLU A C 1
ATOM 679 O O . GLU A 1 94 ? 31.146 -30.991 -32.311 1.00 106.74 507 GLU A O 1
ATOM 685 N N . LYS A 1 95 ? 32.912 -31.202 -33.701 1.00 121.47 508 LYS A N 1
ATOM 686 C CA . LYS A 1 95 ? 32.139 -30.942 -34.913 1.00 126.12 508 LYS A CA 1
ATOM 687 C C . LYS A 1 95 ? 30.982 -31.940 -35.029 1.00 125.42 508 LYS A C 1
ATOM 688 O O . LYS A 1 95 ? 29.832 -31.555 -35.278 1.00 116.95 508 LYS A O 1
ATOM 694 N N . ASN A 1 96 ? 31.290 -33.219 -34.824 1.00 125.34 509 ASN A N 1
ATOM 695 C CA . ASN A 1 96 ? 30.265 -34.259 -34.854 1.00 131.12 509 ASN A CA 1
ATOM 696 C C . ASN A 1 96 ? 29.173 -34.082 -33.800 1.00 142.04 509 ASN A C 1
ATOM 697 O O . ASN A 1 96 ? 28.005 -34.322 -34.090 1.00 149.24 509 ASN A O 1
ATOM 702 N N . TYR A 1 97 ? 29.547 -33.676 -32.585 1.00 130.02 510 TYR A N 1
ATOM 703 C CA . TYR A 1 97 ? 28.552 -33.431 -31.538 1.00 104.44 510 TYR A CA 1
ATOM 704 C C . TYR A 1 97 ? 27.632 -32.286 -31.932 1.00 99.14 510 TYR A C 1
ATOM 705 O O . TYR A 1 97 ? 26.412 -32.398 -31.816 1.00 101.88 510 TYR A O 1
ATOM 714 N N . TRP A 1 98 ? 28.212 -31.181 -32.389 1.00 102.22 511 TRP A N 1
ATOM 715 C CA . TRP A 1 98 ? 27.395 -30.028 -32.758 1.00 113.19 511 TRP A CA 1
ATOM 716 C C . TRP A 1 98 ? 26.476 -30.403 -33.920 1.00 116.57 511 TRP A C 1
ATOM 717 O O . TRP A 1 98 ? 25.348 -29.904 -34.027 1.00 110.94 511 TRP A O 1
ATOM 728 N N . ASN A 1 99 ? 26.967 -31.308 -34.767 1.00 118.38 512 ASN A N 1
ATOM 729 C CA . ASN A 1 99 ? 26.199 -31.831 -35.892 1.00 111.93 512 ASN A CA 1
ATOM 730 C C . ASN A 1 99 ? 25.004 -32.672 -35.459 1.00 109.90 512 ASN A C 1
ATOM 731 O O . ASN A 1 99 ? 23.858 -32.352 -35.786 1.00 123.25 512 ASN A O 1
ATOM 736 N N . TYR A 1 100 ? 25.283 -33.746 -34.721 1.00 95.56 513 TYR A N 1
ATOM 737 C CA . TYR A 1 100 ? 24.252 -34.620 -34.160 1.00 93.06 513 TYR A CA 1
ATOM 738 C C . TYR A 1 100 ? 23.253 -33.876 -33.263 1.00 92.81 513 TYR A C 1
ATOM 739 O O . TYR A 1 100 ? 22.130 -34.335 -33.057 1.00 88.90 513 TYR A O 1
ATOM 748 N N . ILE A 1 101 ? 23.658 -32.723 -32.736 1.00 111.98 514 ILE A N 1
ATOM 749 C CA . ILE A 1 101 ? 22.719 -31.842 -32.043 1.00 114.65 514 ILE A CA 1
ATOM 750 C C . ILE A 1 101 ? 21.866 -31.078 -33.052 1.00 106.30 514 ILE A C 1
ATOM 751 O O . ILE A 1 101 ? 20.642 -31.026 -32.922 1.00 104.36 514 ILE A O 1
ATOM 756 N N . LYS A 1 102 ? 22.506 -30.505 -34.069 1.00 104.40 515 LYS A N 1
ATOM 757 C CA . LYS A 1 102 ? 21.766 -29.722 -35.052 1.00 121.92 515 LYS A CA 1
ATOM 758 C C . LYS A 1 102 ? 20.765 -30.580 -35.828 1.00 129.42 515 LYS A C 1
ATOM 759 O O . LYS A 1 102 ? 19.804 -30.063 -36.399 1.00 123.78 515 LYS A O 1
ATOM 765 N N . PHE A 1 103 ? 20.979 -31.891 -35.830 1.00 140.52 516 PHE A N 1
ATOM 766 C CA . PHE A 1 103 ? 19.997 -32.807 -36.400 1.00 151.37 516 PHE A CA 1
ATOM 767 C C . PHE A 1 103 ? 18.985 -33.360 -35.382 1.00 172.71 516 PHE A C 1
ATOM 768 O O . PHE A 1 103 ? 17.781 -33.184 -35.561 1.00 182.56 516 PHE A O 1
ATOM 776 N N . LYS A 1 104 ? 19.465 -34.016 -34.321 1.00 180.96 517 LYS A N 1
ATOM 777 C CA . LYS A 1 104 ? 18.598 -34.881 -33.499 1.00 179.85 517 LYS A CA 1
ATOM 778 C C . LYS A 1 104 ? 17.458 -34.201 -32.724 1.00 180.44 517 LYS A C 1
ATOM 779 O O . LYS A 1 104 ? 16.521 -34.871 -32.284 1.00 174.21 517 LYS A O 1
ATOM 785 N N . LYS A 1 105 ? 17.536 -32.886 -32.552 1.00 184.80 518 LYS A N 1
ATOM 786 C CA . LYS A 1 105 ? 16.482 -32.146 -31.859 1.00 183.55 518 LYS A CA 1
ATOM 787 C C . LYS A 1 105 ? 15.231 -31.994 -32.733 1.00 188.08 518 LYS A C 1
ATOM 788 O O . LYS A 1 105 ? 15.326 -31.611 -33.900 1.00 198.54 518 LYS A O 1
ATOM 794 N N . ASN A 1 106 ? 14.062 -32.298 -32.171 1.00 178.25 519 ASN A N 1
ATOM 795 C CA . ASN A 1 106 ? 12.804 -32.204 -32.921 1.00 173.11 519 ASN A CA 1
ATOM 796 C C . ASN A 1 106 ? 12.328 -30.768 -33.146 1.00 159.49 519 ASN A C 1
ATOM 797 O O . ASN A 1 106 ? 11.125 -30.498 -33.191 1.00 144.56 519 ASN A O 1
ATOM 802 N N . ASN B 1 12 ? 21.362 -20.084 17.211 1.00 85.97 378 ASN B N 1
ATOM 803 C CA . ASN B 1 12 ? 22.752 -19.736 16.942 1.00 92.41 378 ASN B CA 1
ATOM 804 C C . ASN B 1 12 ? 23.350 -20.462 15.721 1.00 93.03 378 ASN B C 1
ATOM 805 O O . ASN B 1 12 ? 23.004 -20.152 14.579 1.00 89.54 378 ASN B O 1
ATOM 810 N N . CYS B 1 13 ? 24.232 -21.431 15.958 1.00 97.88 379 CYS B N 1
ATOM 811 C CA . CYS B 1 13 ? 25.118 -21.933 14.900 1.00 90.54 379 CYS B CA 1
ATOM 812 C C . CYS B 1 13 ? 24.990 -23.400 14.523 1.00 79.45 379 CYS B C 1
ATOM 813 O O . CYS B 1 13 ? 25.719 -23.879 13.653 1.00 81.51 379 CYS B O 1
ATOM 816 N N . LEU B 1 14 ? 24.089 -24.115 15.177 1.00 67.02 380 LEU B N 1
ATOM 817 C CA . LEU B 1 14 ? 23.996 -25.546 14.985 1.00 59.05 380 LEU B CA 1
ATOM 818 C C . LEU B 1 14 ? 22.924 -25.950 13.971 1.00 75.51 380 LEU B C 1
ATOM 819 O O . LEU B 1 14 ? 21.840 -25.377 13.948 1.00 79.27 380 LEU B O 1
ATOM 824 N N . ILE B 1 15 ? 23.235 -26.924 13.119 1.00 72.27 381 ILE B N 1
ATOM 825 C CA . ILE B 1 15 ? 22.182 -27.757 12.540 1.00 62.85 381 ILE B CA 1
ATOM 826 C C . ILE B 1 15 ? 22.440 -29.218 12.914 1.00 59.60 381 ILE B C 1
ATOM 827 O O . ILE B 1 15 ? 23.484 -29.544 13.466 1.00 71.00 381 ILE B O 1
ATOM 832 N N . LYS B 1 16 ? 21.481 -30.094 12.626 1.00 69.38 382 LYS B N 1
ATOM 833 C CA . LYS B 1 16 ? 21.590 -31.500 13.023 1.00 53.63 382 LYS B CA 1
ATOM 834 C C . LYS B 1 16 ? 21.107 -32.425 11.932 1.00 59.24 382 LYS B C 1
ATOM 835 O O . LYS B 1 16 ? 20.047 -32.209 11.381 1.00 72.27 382 LYS B O 1
ATOM 841 N N . ILE B 1 17 ? 21.890 -33.441 11.592 1.00 52.46 383 ILE B N 1
ATOM 842 C CA . ILE B 1 17 ? 21.486 -34.353 10.529 1.00 58.69 383 ILE B CA 1
ATOM 843 C C . ILE B 1 17 ? 21.127 -35.666 11.193 1.00 66.61 383 ILE B C 1
ATOM 844 O O . ILE B 1 17 ? 21.895 -36.152 12.028 1.00 67.28 383 ILE B O 1
ATOM 849 N N . ILE B 1 18 ? 19.938 -36.198 10.893 1.00 61.25 384 ILE B N 1
ATOM 850 C C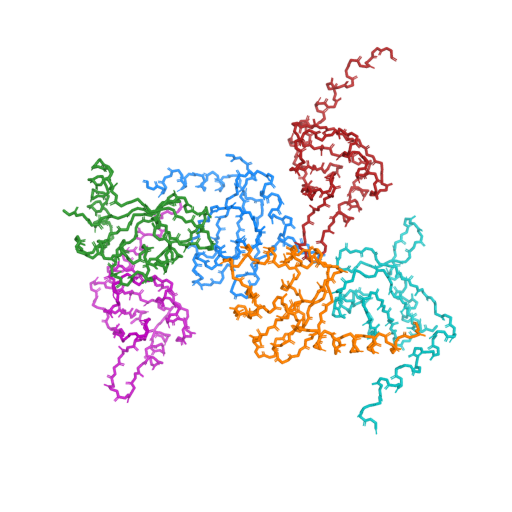A . ILE B 1 18 ? 19.523 -37.496 11.459 1.00 54.64 384 ILE B CA 1
ATOM 851 C C . ILE B 1 18 ? 19.059 -38.453 10.378 1.00 58.13 384 ILE B C 1
ATOM 852 O O . ILE B 1 18 ? 18.884 -38.046 9.198 1.00 56.67 384 ILE B O 1
ATOM 857 N N . ASN B 1 19 ? 18.866 -39.713 10.798 1.00 68.94 385 ASN B N 1
ATOM 858 C CA . ASN B 1 19 ? 18.565 -40.843 9.907 1.00 72.60 385 ASN B CA 1
ATOM 859 C C . ASN B 1 19 ? 19.623 -40.999 8.816 1.00 82.54 385 ASN B C 1
ATOM 860 O O . ASN B 1 19 ? 19.308 -41.309 7.654 1.00 70.67 385 ASN B O 1
ATOM 865 N N . ILE B 1 20 ? 20.874 -40.747 9.202 1.00 97.33 386 ILE B N 1
ATOM 866 C CA . ILE B 1 20 ? 22.020 -41.007 8.343 1.00 91.58 386 ILE B CA 1
ATOM 867 C C . ILE B 1 20 ? 22.162 -42.507 8.348 1.00 63.23 386 ILE B C 1
ATOM 868 O O . ILE B 1 20 ? 22.125 -43.113 9.424 1.00 66.49 386 ILE B O 1
ATOM 873 N N . PRO B 1 21 ? 22.312 -43.115 7.157 1.00 55.17 387 PRO B N 1
ATOM 874 C CA . PRO B 1 21 ? 22.392 -44.580 6.961 1.00 68.37 387 PRO B CA 1
ATOM 875 C C . PRO B 1 21 ? 23.292 -45.333 7.939 1.00 82.98 387 PRO B C 1
ATOM 876 O O . PRO B 1 21 ? 24.163 -44.740 8.576 1.00 81.78 387 PRO B O 1
ATOM 880 N N . GLN B 1 22 ? 23.065 -46.640 8.057 1.00 103.70 388 GLN B N 1
ATOM 881 C CA . GLN B 1 22 ? 23.777 -47.449 9.042 1.00 101.18 388 GLN B CA 1
ATOM 882 C C . GLN B 1 22 ? 25.285 -47.341 8.882 1.00 77.45 388 GLN B C 1
ATOM 883 O O . GLN B 1 22 ? 25.806 -47.484 7.770 1.00 65.33 388 GLN B O 1
ATOM 889 N N . GLY B 1 23 ? 25.963 -47.080 10.001 1.00 69.44 389 GLY B N 1
ATOM 890 C CA . GLY B 1 23 ? 27.413 -46.937 10.041 1.00 101.26 389 GLY B CA 1
ATOM 891 C C . GLY B 1 23 ? 28.153 -46.219 8.906 1.00 110.04 389 GLY B C 1
ATOM 892 O O . GLY B 1 23 ? 29.252 -46.646 8.525 1.00 110.78 389 GLY B O 1
ATOM 893 N N . THR B 1 24 ? 27.572 -45.144 8.364 1.00 88.14 390 THR B N 1
ATOM 894 C CA . THR B 1 24 ? 28.296 -44.266 7.449 1.00 75.79 390 THR B CA 1
ATOM 895 C C . THR B 1 24 ? 29.502 -43.699 8.199 1.00 69.60 390 THR B C 1
ATOM 896 O O . THR B 1 24 ? 29.541 -43.714 9.434 1.00 72.94 390 THR B O 1
ATOM 900 N N . LEU B 1 25 ? 30.487 -43.180 7.481 1.00 58.73 391 LEU B N 1
ATOM 901 C CA . LEU B 1 25 ? 31.670 -42.686 8.191 1.00 66.77 391 LEU B CA 1
ATOM 902 C C . LEU B 1 25 ? 31.551 -41.204 8.402 1.00 65.86 391 LEU B C 1
ATOM 903 O O . LEU B 1 25 ? 30.968 -40.505 7.562 1.00 62.23 391 LEU B O 1
ATOM 908 N N . LYS B 1 26 ? 32.108 -40.724 9.514 1.00 60.62 392 LYS B N 1
ATOM 909 C CA . LYS B 1 26 ? 32.198 -39.284 9.745 1.00 52.98 392 LYS B CA 1
ATOM 910 C C . LYS B 1 26 ? 32.731 -38.548 8.524 1.00 47.45 392 LYS B C 1
ATOM 911 O O . LYS B 1 26 ? 32.223 -37.480 8.173 1.00 90.73 392 LYS B O 1
ATOM 917 N N . ALA B 1 27 ? 33.714 -39.136 7.852 1.00 60.16 393 ALA B N 1
ATOM 918 C CA . ALA B 1 27 ? 34.254 -38.546 6.626 1.00 59.91 393 ALA B CA 1
ATOM 919 C C . ALA B 1 27 ? 33.163 -38.289 5.626 1.00 42.56 393 ALA B C 1
ATOM 920 O O . ALA B 1 27 ? 33.221 -37.284 4.901 1.00 60.57 393 ALA B O 1
ATOM 922 N N . GLU B 1 28 ? 32.189 -39.200 5.577 1.00 49.22 394 GLU B N 1
ATOM 923 C CA . GLU B 1 28 ? 31.195 -39.222 4.503 1.00 56.62 394 GLU B CA 1
ATOM 924 C C . GLU B 1 28 ? 30.119 -38.139 4.676 1.00 69.96 394 GLU B C 1
ATOM 925 O O . GLU B 1 28 ? 29.612 -37.571 3.681 1.00 58.92 394 GLU B O 1
ATOM 931 N N . VAL B 1 29 ? 29.805 -37.877 5.949 1.00 56.19 395 VAL B N 1
ATOM 932 C CA . VAL B 1 29 ? 29.008 -36.746 6.390 1.00 61.82 395 VAL B CA 1
ATOM 933 C C . VAL B 1 29 ? 29.745 -35.434 6.096 1.00 73.33 395 VAL B C 1
ATOM 934 O O . VAL B 1 29 ? 29.190 -34.539 5.430 1.00 73.81 395 VAL B O 1
ATOM 938 N N . VAL B 1 30 ? 30.993 -35.335 6.578 1.00 69.18 396 VAL B N 1
ATOM 939 C CA . VAL B 1 30 ? 31.839 -34.152 6.340 1.00 52.62 396 VAL B CA 1
ATOM 940 C C . VAL B 1 30 ? 31.916 -33.765 4.847 1.00 56.89 396 VAL B C 1
ATOM 941 O O . VAL B 1 30 ? 31.612 -32.627 4.490 1.00 68.29 396 VAL B O 1
ATOM 945 N N . LEU B 1 31 ? 32.254 -34.701 3.965 1.00 61.26 397 LEU B N 1
ATOM 946 C CA . LEU B 1 31 ? 32.338 -34.339 2.545 1.00 66.94 397 LEU B CA 1
ATOM 947 C C . LEU B 1 31 ? 31.004 -33.868 1.981 1.00 55.27 397 LEU B C 1
ATOM 948 O O . LEU B 1 31 ? 30.974 -33.202 0.965 1.00 72.02 397 LEU B O 1
ATOM 953 N N . ALA B 1 32 ? 29.910 -34.207 2.650 1.00 55.95 398 ALA B N 1
ATOM 954 C CA . ALA B 1 32 ? 28.589 -33.842 2.170 1.00 48.31 398 ALA B CA 1
ATOM 955 C C . ALA B 1 32 ? 28.250 -32.426 2.587 1.00 64.30 398 ALA B C 1
ATOM 956 O O . ALA B 1 32 ? 27.931 -31.593 1.741 1.00 52.89 398 ALA B O 1
ATOM 958 N N . VAL B 1 33 ? 28.319 -32.151 3.888 1.00 60.35 399 VAL B N 1
ATOM 959 C CA . VAL B 1 33 ? 28.124 -30.781 4.366 1.00 48.14 399 VAL B CA 1
ATOM 960 C C . VAL B 1 33 ? 29.099 -29.793 3.661 1.00 59.78 399 VAL B C 1
ATOM 961 O O . VAL B 1 33 ? 28.747 -28.654 3.379 1.00 71.49 399 VAL B O 1
ATOM 965 N N . ARG B 1 34 ? 30.305 -30.249 3.335 1.00 54.05 400 ARG B N 1
ATOM 966 C CA . ARG B 1 34 ? 31.293 -29.408 2.659 1.00 58.48 400 ARG B CA 1
ATOM 967 C C . ARG B 1 34 ? 30.801 -28.850 1.347 1.00 54.32 400 ARG B C 1
ATOM 968 O O . ARG B 1 34 ? 31.349 -27.874 0.859 1.00 53.76 400 ARG B O 1
ATOM 976 N N . HIS B 1 35 ? 29.802 -29.480 0.746 1.00 58.64 401 HIS B N 1
ATOM 977 C CA . HIS B 1 35 ? 29.285 -28.947 -0.527 1.00 79.39 401 HIS B CA 1
ATOM 978 C C . HIS B 1 35 ? 28.609 -27.585 -0.370 1.00 69.96 401 HIS B C 1
ATOM 979 O O . HIS B 1 35 ? 28.394 -26.887 -1.361 1.00 66.28 401 HIS B O 1
ATOM 986 N N . LEU B 1 36 ? 28.295 -27.212 0.873 1.00 55.12 402 LEU B N 1
ATOM 987 C CA . LEU B 1 36 ? 27.606 -25.958 1.154 1.00 59.19 402 LEU B CA 1
ATOM 988 C C . LEU B 1 36 ? 28.553 -24.754 1.131 1.00 63.74 402 LEU B C 1
ATOM 989 O O . LEU B 1 36 ? 28.122 -23.609 0.959 1.00 82.37 402 LEU B O 1
ATOM 994 N N . GLY B 1 37 ? 29.842 -25.025 1.282 1.00 58.80 403 GLY B N 1
ATOM 995 C CA . GLY B 1 37 ? 30.872 -24.032 1.025 1.00 50.89 403 GLY B CA 1
ATOM 996 C C . GLY B 1 37 ? 31.264 -23.218 2.238 1.00 62.94 403 GLY B C 1
ATOM 997 O O . GLY B 1 37 ? 31.910 -22.181 2.113 1.00 71.14 403 GLY B O 1
ATOM 998 N N . TYR B 1 38 ? 30.884 -23.691 3.417 1.00 61.33 404 TYR B N 1
ATOM 999 C CA . TYR B 1 38 ? 31.168 -22.972 4.650 1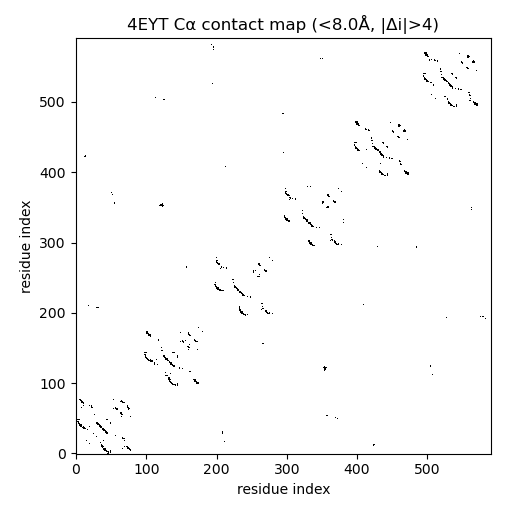.00 51.47 404 TYR B CA 1
ATOM 1000 C C . TYR B 1 38 ? 31.967 -23.853 5.610 1.00 65.95 404 TYR B C 1
ATOM 1001 O O . TYR B 1 38 ? 31.876 -25.072 5.550 1.00 68.56 404 TYR B O 1
ATOM 1010 N N . GLU B 1 39 ? 32.758 -23.237 6.481 1.00 71.72 405 GLU B N 1
ATOM 1011 C CA . GLU B 1 39 ? 33.568 -23.992 7.427 1.00 65.37 405 GLU B CA 1
ATOM 1012 C C . GLU B 1 39 ? 32.673 -24.462 8.548 1.00 63.72 405 GLU B C 1
ATOM 1013 O O . GLU B 1 39 ? 31.682 -23.801 8.865 1.00 73.05 405 GLU B O 1
ATOM 1019 N N . PHE B 1 40 ? 33.020 -25.607 9.134 1.00 73.11 406 PHE B N 1
ATOM 1020 C CA . PHE B 1 40 ? 32.192 -26.224 10.163 1.00 70.46 406 PHE B CA 1
ATOM 1021 C C . PHE B 1 40 ? 32.890 -27.359 10.882 1.00 62.05 406 PHE B C 1
ATOM 1022 O O . PHE B 1 40 ? 33.712 -28.059 10.304 1.00 63.34 406 PHE B O 1
ATOM 1030 N N . TYR B 1 41 ? 32.542 -27.535 12.151 1.00 69.19 407 TYR B N 1
ATOM 1031 C CA . TYR B 1 41 ? 32.944 -28.707 12.927 1.00 60.07 407 TYR B CA 1
ATOM 1032 C C . TYR B 1 41 ? 31.797 -29.735 12.900 1.00 80.14 407 TYR B C 1
ATOM 1033 O O . TYR B 1 41 ? 30.624 -29.384 12.671 1.00 81.90 407 TYR B O 1
ATOM 1042 N N . CYS B 1 42 ? 32.129 -31.001 13.126 1.00 71.26 408 CYS B N 1
ATOM 1043 C CA . CYS B 1 42 ? 31.153 -32.073 12.976 1.00 55.60 408 CYS B CA 1
ATOM 1044 C C . CYS B 1 42 ? 31.319 -33.198 13.992 1.00 64.34 408 CYS B C 1
ATOM 1045 O O . CYS B 1 42 ? 32.421 -33.677 14.192 1.00 69.29 408 CYS B O 1
ATOM 1048 N N . ASP B 1 43 ? 30.234 -33.630 14.631 1.00 73.24 409 ASP B N 1
ATOM 1049 C CA . ASP B 1 43 ? 30.320 -34.756 15.577 1.00 64.63 409 ASP B CA 1
ATOM 1050 C C . ASP B 1 43 ? 29.269 -35.810 15.278 1.00 72.91 409 ASP B C 1
ATOM 1051 O O . ASP B 1 43 ? 28.083 -35.497 15.256 1.00 98.40 409 ASP B O 1
ATOM 1056 N N . TYR B 1 44 ? 29.701 -37.059 15.080 1.00 80.50 410 TYR B N 1
ATOM 1057 C CA . TYR B 1 44 ? 28.855 -38.095 14.464 1.00 79.01 410 TYR B CA 1
ATOM 1058 C C . TYR B 1 44 ? 28.960 -39.482 15.085 1.00 73.97 410 TYR B C 1
ATOM 1059 O O . TYR B 1 44 ? 30.036 -39.891 15.501 1.00 92.28 410 TYR B O 1
ATOM 1068 N N . ILE B 1 45 ? 27.834 -40.199 15.112 1.00 87.59 411 ILE B N 1
ATOM 1069 C CA . ILE B 1 45 ? 27.762 -41.640 15.431 1.00 80.55 411 ILE B CA 1
ATOM 1070 C C . ILE B 1 45 ? 26.461 -42.212 14.899 1.00 91.66 411 ILE B C 1
ATOM 1071 O O . ILE B 1 45 ? 25.489 -41.469 14.765 1.00 95.67 411 ILE B O 1
ATOM 1076 N N . ASP B 1 46 ? 26.449 -43.516 14.604 1.00 97.05 412 ASP B N 1
ATOM 1077 C CA . ASP B 1 46 ? 25.216 -44.294 14.400 1.00 79.92 412 ASP B CA 1
ATOM 1078 C C . ASP B 1 46 ? 24.064 -43.534 13.691 1.00 87.28 412 ASP B C 1
ATOM 1079 O O . ASP B 1 46 ? 22.932 -43.519 14.162 1.00 90.08 412 ASP B O 1
ATOM 1084 N N . GLY B 1 47 ? 24.365 -42.874 12.581 1.00 91.02 460 GLY B N 1
ATOM 1085 C CA . GLY B 1 47 ? 23.354 -42.152 11.830 1.00 87.47 460 GLY B CA 1
ATOM 1086 C C . GLY B 1 47 ? 22.942 -40.744 12.253 1.00 96.20 460 GLY B C 1
ATOM 1087 O O . GLY B 1 47 ? 21.906 -40.260 11.802 1.00 95.23 460 GLY B O 1
ATOM 1088 N N . GLN B 1 48 ? 23.748 -40.063 13.066 1.00 97.53 461 GLN B N 1
ATOM 1089 C CA . GLN B 1 48 ? 23.283 -38.846 13.736 1.00 91.87 461 GLN B CA 1
ATOM 1090 C C . GLN B 1 48 ? 24.355 -37.744 14.005 1.00 112.52 461 GLN B C 1
ATOM 1091 O O . GLN B 1 48 ? 24.964 -37.704 15.084 1.00 124.53 461 GLN B O 1
ATOM 1097 N N . ALA B 1 49 ? 24.543 -36.833 13.043 1.00 82.74 462 ALA B N 1
ATOM 1098 C CA . ALA B 1 49 ? 25.549 -35.747 13.149 1.00 64.68 462 ALA B CA 1
ATOM 1099 C C . ALA B 1 49 ? 25.075 -34.384 13.650 1.00 54.92 462 ALA B C 1
ATOM 1100 O O . ALA B 1 49 ? 24.013 -33.904 13.274 1.00 79.61 462 ALA B O 1
ATOM 1102 N N . MET B 1 50 ? 25.902 -33.743 14.466 1.00 63.11 463 MET B N 1
ATOM 1103 C CA . MET B 1 50 ? 25.715 -32.337 14.802 1.00 64.72 463 MET B CA 1
ATOM 1104 C C . MET B 1 50 ? 26.745 -31.496 14.043 1.00 82.27 463 MET B C 1
ATOM 1105 O O . MET B 1 50 ? 27.924 -31.860 13.975 1.00 91.97 463 MET B O 1
ATOM 1110 N N . ILE B 1 51 ? 26.294 -30.382 13.468 1.00 68.45 464 ILE B N 1
ATOM 1111 C CA . ILE B 1 51 ? 27.114 -29.594 12.556 1.00 54.83 464 ILE B CA 1
ATOM 1112 C C . ILE B 1 51 ? 27.166 -28.165 13.049 1.00 65.84 464 ILE B C 1
ATOM 1113 O O . ILE B 1 51 ? 26.127 -27.571 13.327 1.00 67.94 464 ILE B O 1
ATOM 1118 N N . ARG B 1 52 ? 28.368 -27.613 13.183 1.00 71.01 465 ARG B N 1
ATOM 1119 C CA . ARG B 1 52 ? 28.497 -26.287 13.778 1.00 77.20 465 ARG B CA 1
ATOM 1120 C C . ARG B 1 52 ? 29.287 -25.346 12.897 1.00 88.13 465 ARG B C 1
ATOM 1121 O O . ARG B 1 52 ? 30.493 -25.528 12.707 1.00 92.73 465 ARG B O 1
ATOM 1129 N N . PHE B 1 53 ? 28.603 -24.337 12.371 1.00 81.94 466 PHE B N 1
ATOM 1130 C CA . PHE B 1 53 ? 29.226 -23.372 11.477 1.00 85.66 466 PHE B CA 1
ATOM 1131 C C . PHE B 1 53 ? 29.952 -22.280 12.284 1.00 84.88 466 PHE B C 1
ATOM 1132 O O . PHE B 1 53 ? 29.831 -22.246 13.508 1.00 78.13 466 PHE B O 1
ATOM 1140 N N . GLN B 1 54 ? 30.697 -21.396 11.613 1.00 80.40 467 GLN B N 1
ATOM 1141 C CA . GLN B 1 54 ? 31.531 -20.413 12.325 1.00 89.34 467 GLN B CA 1
ATOM 1142 C C . GLN B 1 54 ? 30.730 -19.342 13.077 1.00 94.01 467 GLN B C 1
ATOM 1143 O O . GLN B 1 54 ? 31.152 -18.883 14.142 1.00 96.08 467 GLN B O 1
ATOM 1149 N N . ASN B 1 55 ? 29.589 -18.951 12.512 1.00 87.53 468 ASN B N 1
ATOM 1150 C CA . ASN B 1 55 ? 28.715 -17.931 13.091 1.00 89.87 468 ASN B CA 1
ATOM 1151 C C . ASN B 1 55 ? 27.290 -18.108 12.572 1.00 102.10 468 ASN B C 1
ATOM 1152 O O . ASN B 1 55 ? 27.056 -18.942 11.700 1.00 113.19 468 ASN B O 1
ATOM 1157 N N . SER B 1 56 ? 26.343 -17.320 13.078 1.00 95.64 469 SER B N 1
ATOM 1158 C CA . SER B 1 56 ? 24.933 -17.558 12.756 1.00 95.13 469 SER B CA 1
ATOM 1159 C C . SER B 1 56 ? 24.531 -17.245 11.300 1.00 94.45 469 SER B C 1
ATOM 1160 O O . SER B 1 56 ? 23.650 -17.903 10.731 1.00 94.81 469 SER B O 1
ATOM 1163 N N . ASP B 1 57 ? 25.174 -16.262 10.684 1.00 90.94 470 ASP B N 1
ATOM 1164 C CA . ASP B 1 57 ? 24.758 -15.886 9.340 1.00 99.66 470 ASP B CA 1
ATOM 1165 C C . ASP B 1 57 ? 25.298 -16.853 8.303 1.00 94.09 470 ASP B C 1
ATOM 1166 O O . ASP B 1 57 ? 24.712 -17.019 7.228 1.00 91.07 470 ASP B O 1
ATOM 1171 N N . GLU B 1 58 ? 26.416 -17.497 8.617 1.00 95.79 471 GLU B N 1
ATOM 1172 C CA . GLU B 1 58 ? 26.920 -18.532 7.728 1.00 89.95 471 GLU B CA 1
ATOM 1173 C C . GLU B 1 58 ? 26.111 -19.808 7.903 1.00 83.49 471 GLU B C 1
ATOM 1174 O O . GLU B 1 58 ? 25.983 -20.598 6.972 1.00 87.46 471 GLU B O 1
ATOM 1180 N N . GLN B 1 59 ? 25.533 -19.991 9.086 1.00 70.07 472 GLN B N 1
ATOM 1181 C CA . GLN B 1 59 ? 24.574 -21.073 9.271 1.00 68.39 472 GLN B CA 1
ATOM 1182 C C . GLN B 1 59 ? 23.334 -20.848 8.409 1.00 78.20 472 GLN B C 1
ATOM 1183 O O . GLN B 1 59 ? 22.962 -21.732 7.639 1.00 69.39 472 GLN B O 1
ATOM 1189 N N . ARG B 1 60 ? 22.716 -19.665 8.523 1.00 95.30 473 ARG B N 1
ATOM 1190 C CA . ARG B 1 60 ? 21.517 -19.332 7.734 1.00 82.59 473 ARG B CA 1
ATOM 1191 C C . ARG B 1 60 ? 21.803 -19.407 6.239 1.00 66.95 473 ARG B C 1
ATOM 1192 O O . ARG B 1 60 ? 20.984 -19.892 5.438 1.00 81.97 473 ARG B O 1
ATOM 1200 N N . LEU B 1 61 ? 22.991 -18.951 5.873 1.00 52.72 474 LEU B N 1
ATOM 1201 C CA . LEU B 1 61 ? 23.442 -19.004 4.484 1.00 72.27 474 LEU B CA 1
ATOM 1202 C C . LEU B 1 61 ? 23.596 -20.429 3.964 1.00 86.22 474 LEU B C 1
ATOM 1203 O O . LEU B 1 61 ? 23.221 -20.726 2.823 1.00 87.54 474 LEU B O 1
ATOM 1208 N N . ALA B 1 62 ? 24.166 -21.296 4.803 1.00 79.88 475 ALA B N 1
ATOM 1209 C CA . ALA B 1 62 ? 24.351 -22.702 4.457 1.00 67.12 475 ALA B CA 1
ATOM 1210 C C . ALA B 1 62 ? 23.009 -23.419 4.342 1.00 69.08 475 ALA B C 1
ATOM 1211 O O . ALA B 1 62 ? 22.795 -24.184 3.413 1.00 75.87 475 ALA B O 1
ATOM 1213 N N . ILE B 1 63 ? 22.117 -23.177 5.300 1.00 62.19 476 ILE B N 1
ATOM 1214 C CA . ILE B 1 63 ? 20.748 -23.699 5.259 1.00 62.72 476 ILE B CA 1
ATOM 1215 C C . ILE B 1 63 ? 20.014 -23.262 3.984 1.00 81.20 476 ILE B C 1
ATOM 1216 O O . ILE B 1 63 ? 19.212 -24.026 3.427 1.00 68.63 476 ILE B O 1
ATOM 1221 N N . GLN B 1 64 ? 20.291 -22.041 3.517 1.00 88.73 477 GLN B N 1
ATOM 1222 C CA . GLN B 1 64 ? 19.746 -21.603 2.228 1.00 91.71 477 GLN B CA 1
ATOM 1223 C C . GLN B 1 64 ? 20.403 -22.287 0.995 1.00 79.25 477 GLN B C 1
ATOM 1224 O O . GLN B 1 64 ? 19.705 -22.640 0.037 1.00 79.77 477 GLN B O 1
ATOM 1230 N N . LYS B 1 65 ? 21.726 -22.482 1.025 1.00 78.20 478 LYS B N 1
ATOM 1231 C CA . LYS B 1 65 ? 22.434 -23.209 -0.045 1.00 67.62 478 LYS B CA 1
ATOM 1232 C C . LYS B 1 65 ? 21.936 -24.663 -0.128 1.00 77.13 478 LYS B C 1
ATOM 1233 O O . LYS B 1 65 ? 21.789 -25.251 -1.209 1.00 90.52 478 LYS B O 1
ATOM 1237 N N . LEU B 1 66 ? 21.653 -25.216 1.042 1.00 61.27 479 LEU B N 1
ATOM 1238 C CA . LEU B 1 66 ? 21.045 -26.516 1.186 1.00 65.05 479 LEU B CA 1
ATOM 1239 C C . LEU B 1 66 ? 19.642 -26.507 0.587 1.00 73.27 479 LEU B C 1
ATOM 1240 O O . LEU B 1 66 ? 19.282 -27.375 -0.215 1.00 74.50 479 LEU B O 1
ATOM 1245 N N . LEU B 1 67 ? 18.844 -25.520 0.979 1.00 84.33 480 LEU B N 1
ATOM 1246 C CA . LEU B 1 67 ? 17.486 -25.408 0.456 1.00 77.78 480 LEU B CA 1
ATOM 1247 C C . LEU B 1 67 ? 17.479 -25.350 -1.068 1.00 70.81 480 LEU B C 1
ATOM 1248 O O . LEU B 1 67 ? 16.618 -25.941 -1.676 1.00 64.24 480 LEU B O 1
ATOM 1253 N N . ASN B 1 68 ? 18.454 -24.665 -1.676 1.00 89.59 481 ASN B N 1
ATOM 1254 C CA . ASN B 1 68 ? 18.586 -24.628 -3.143 1.00 86.96 481 ASN B CA 1
ATOM 1255 C C . ASN B 1 68 ? 18.982 -25.971 -3.744 1.00 91.35 481 ASN B C 1
ATOM 1256 O O . ASN B 1 68 ? 18.348 -26.449 -4.684 1.00 104.98 481 ASN B O 1
ATOM 1261 N N . HIS B 1 69 ? 20.042 -26.573 -3.212 1.00 91.81 482 HIS B N 1
ATOM 1262 C CA . HIS B 1 69 ? 20.542 -27.841 -3.755 1.00 90.16 482 HIS B CA 1
ATOM 1263 C C . HIS B 1 69 ? 19.578 -29.024 -3.568 1.00 90.80 482 HIS B C 1
ATOM 1264 O O . HIS B 1 69 ? 19.796 -30.089 -4.148 1.00 89.46 482 HIS B O 1
ATOM 1271 N N . ASN B 1 70 ? 18.524 -28.846 -2.769 1.00 83.41 483 ASN B N 1
ATOM 1272 C CA . ASN B 1 70 ? 17.659 -29.970 -2.397 1.00 77.82 483 ASN B CA 1
ATOM 1273 C C . ASN B 1 70 ? 16.160 -29.739 -2.569 1.00 80.68 483 ASN B C 1
ATOM 1274 O O . ASN B 1 70 ? 15.375 -30.112 -1.691 1.00 73.71 483 ASN B O 1
ATOM 1279 N N . ASN B 1 71 ? 15.757 -29.125 -3.676 1.00 79.74 484 ASN B N 1
ATOM 1280 C CA . ASN B 1 71 ? 14.327 -28.954 -3.951 1.00 84.64 484 ASN B CA 1
ATOM 1281 C C . ASN B 1 71 ? 13.540 -28.233 -2.838 1.00 82.84 484 ASN B C 1
ATOM 1282 O O . ASN B 1 71 ? 12.383 -28.569 -2.533 1.00 75.88 484 ASN B O 1
ATOM 1287 N N . ASN B 1 72 ? 14.183 -27.230 -2.253 1.00 71.38 485 ASN B N 1
ATOM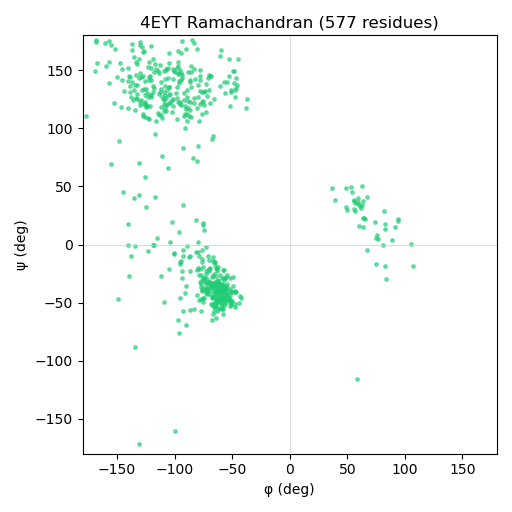 1288 C CA . ASN B 1 72 ? 13.639 -26.490 -1.113 1.00 86.40 485 ASN B CA 1
ATOM 1289 C C . ASN B 1 72 ? 13.103 -27.332 0.041 1.00 86.18 485 ASN B C 1
ATOM 1290 O O . ASN B 1 72 ? 12.161 -26.937 0.729 1.00 100.68 485 ASN B O 1
ATOM 1295 N N . LYS B 1 73 ? 13.727 -28.487 0.244 1.00 73.42 486 LYS B N 1
ATOM 1296 C CA . LYS B 1 73 ? 13.500 -29.295 1.429 1.00 79.46 486 LYS B CA 1
ATOM 1297 C C . LYS B 1 73 ? 14.741 -29.251 2.344 1.00 77.43 486 LYS B C 1
ATOM 1298 O O . LYS B 1 73 ? 15.857 -29.072 1.866 1.00 57.69 486 LYS B O 1
ATOM 1304 N N . LEU B 1 74 ? 14.538 -29.369 3.657 1.00 79.05 487 LEU B N 1
ATOM 1305 C CA . LEU B 1 74 ? 15.645 -29.421 4.611 1.00 67.30 487 LEU B CA 1
ATOM 1306 C C . LEU B 1 74 ? 16.166 -30.842 4.700 1.00 76.23 487 LEU B C 1
ATOM 1307 O O . LEU B 1 74 ? 15.932 -31.547 5.673 1.00 79.02 487 LEU B O 1
ATOM 1312 N N . GLN B 1 75 ? 16.883 -31.243 3.667 1.00 72.29 488 GLN B N 1
ATOM 1313 C CA . GLN B 1 75 ? 17.309 -32.602 3.500 1.00 66.49 488 GLN B CA 1
ATOM 1314 C C . GLN B 1 75 ? 18.747 -32.602 2.984 1.00 67.23 488 GLN B C 1
ATOM 1315 O O . GLN B 1 75 ? 19.129 -31.748 2.173 1.00 55.33 488 GLN B O 1
ATOM 1321 N N . ILE B 1 76 ? 19.546 -33.566 3.427 1.00 66.92 489 ILE B N 1
ATOM 1322 C CA . ILE B 1 76 ? 20.851 -33.751 2.798 1.00 81.20 489 ILE B CA 1
ATOM 1323 C C . ILE B 1 76 ? 21.039 -35.193 2.378 1.00 58.78 489 ILE B C 1
ATOM 1324 O O . ILE B 1 76 ? 20.734 -36.098 3.134 1.00 64.20 489 ILE B O 1
ATOM 1329 N N . GLU B 1 77 ? 21.500 -35.381 1.146 1.00 62.44 490 GLU B N 1
ATOM 1330 C CA . GLU B 1 77 ? 21.882 -36.693 0.634 1.00 76.44 490 GLU B CA 1
ATOM 1331 C C . GLU B 1 77 ? 23.283 -37.087 1.102 1.00 73.48 490 GLU B C 1
ATOM 1332 O O . GLU B 1 77 ? 24.267 -36.421 0.787 1.00 88.29 490 GLU B O 1
ATOM 1338 N N . ILE B 1 78 ? 23.352 -38.170 1.863 1.00 70.12 491 ILE B N 1
ATOM 1339 C CA . ILE B 1 78 ? 24.601 -38.769 2.315 1.00 71.23 491 ILE B CA 1
ATOM 1340 C C . ILE B 1 78 ? 24.577 -40.241 1.925 1.00 77.64 491 ILE B C 1
ATOM 1341 O O . ILE B 1 78 ? 23.679 -40.964 2.343 1.00 78.97 491 ILE B O 1
ATOM 1346 N N . ARG B 1 79 ? 25.547 -40.685 1.127 1.00 84.97 492 ARG B N 1
ATOM 1347 C CA . ARG B 1 79 ? 25.550 -42.056 0.593 1.00 66.08 492 ARG B CA 1
ATOM 1348 C C . ARG B 1 79 ? 24.251 -42.419 -0.107 1.00 75.98 492 ARG B C 1
ATOM 1349 O O . ARG B 1 79 ? 23.659 -43.461 0.180 1.00 83.69 492 ARG B O 1
ATOM 1357 N N . GLY B 1 80 ? 23.800 -41.548 -1.006 1.00 86.34 493 GLY B N 1
ATOM 1358 C CA . GLY B 1 80 ? 22.625 -41.807 -1.826 1.00 76.39 493 GLY B CA 1
ATOM 1359 C C . GLY B 1 80 ? 21.291 -41.864 -1.101 1.00 85.76 493 GLY B C 1
ATOM 1360 O O . GLY B 1 80 ? 20.241 -41.998 -1.731 1.00 86.31 493 GLY B O 1
ATOM 1361 N N . GLN B 1 81 ? 21.327 -41.776 0.223 1.00 82.04 494 GLN B N 1
ATOM 1362 C CA . GLN B 1 81 ? 20.111 -41.725 1.019 1.00 77.98 494 GLN B CA 1
ATOM 1363 C C . GLN B 1 81 ? 19.773 -40.294 1.447 1.00 88.16 494 GLN B C 1
ATOM 1364 O O . GLN B 1 81 ? 20.666 -39.466 1.641 1.00 87.03 494 GLN B O 1
ATOM 1370 N N . ILE B 1 82 ? 18.478 -40.013 1.591 1.00 85.50 495 ILE B N 1
ATOM 1371 C CA . ILE B 1 82 ? 18.006 -38.713 2.063 1.00 65.02 495 ILE B CA 1
ATOM 1372 C C . ILE B 1 82 ? 17.960 -38.677 3.595 1.00 62.97 495 ILE B C 1
ATOM 1373 O O . ILE B 1 82 ? 17.311 -39.508 4.221 1.00 63.12 495 ILE B O 1
ATOM 1378 N N . CYS B 1 83 ? 18.669 -37.728 4.202 1.00 60.97 496 CYS B N 1
ATOM 1379 C CA . CYS B 1 83 ? 18.700 -37.613 5.659 1.00 59.04 496 CYS B CA 1
ATOM 1380 C C . CYS B 1 83 ? 18.086 -36.294 6.047 1.00 65.84 496 CYS B C 1
ATOM 1381 O O . CYS B 1 83 ? 18.133 -35.325 5.291 1.00 62.72 496 CYS B O 1
ATOM 1384 N N . ASP B 1 84 ? 17.501 -36.246 7.231 1.00 68.83 497 ASP B N 1
ATOM 1385 C CA . ASP B 1 84 ? 16.712 -35.078 7.579 1.00 62.53 497 ASP B CA 1
ATOM 1386 C C . ASP B 1 84 ? 17.584 -34.085 8.289 1.00 69.03 497 ASP B C 1
ATOM 1387 O O . ASP B 1 84 ? 18.300 -34.459 9.223 1.00 78.70 497 ASP B O 1
ATOM 1392 N N . VAL B 1 85 ? 17.549 -32.828 7.846 1.00 58.14 498 VAL B N 1
ATOM 1393 C CA . VAL B 1 85 ? 18.190 -31.765 8.613 1.00 51.30 498 VAL B CA 1
ATOM 1394 C C . VAL B 1 85 ? 17.212 -31.036 9.533 1.00 68.67 498 VAL B C 1
ATOM 1395 O O . VAL B 1 85 ? 16.213 -30.468 9.086 1.00 84.10 498 VAL B O 1
ATOM 1399 N N . ILE B 1 86 ? 17.513 -31.077 10.822 1.00 56.91 499 ILE B N 1
ATOM 1400 C CA . ILE B 1 86 ? 16.877 -30.252 11.828 1.00 44.53 499 ILE B CA 1
ATOM 1401 C C . ILE B 1 86 ? 17.659 -28.938 11.944 1.00 79.52 499 ILE B C 1
ATOM 1402 O O . ILE B 1 86 ? 18.777 -28.889 12.501 1.00 83.42 499 ILE B O 1
ATOM 1407 N N . SER B 1 87 ? 17.054 -27.881 11.403 1.00 78.99 500 SER B N 1
ATOM 1408 C CA . SER B 1 87 ? 17.704 -26.591 11.192 1.00 71.10 500 SER B CA 1
ATOM 1409 C C . SER B 1 87 ? 17.741 -25.734 12.445 1.00 63.32 500 SER B C 1
ATOM 1410 O O . SER B 1 87 ? 18.350 -24.670 12.439 1.00 80.88 500 SER B O 1
ATOM 1413 N N . THR B 1 88 ? 17.079 -26.201 13.503 1.00 63.85 501 THR B N 1
ATOM 1414 C CA . THR B 1 88 ? 16.915 -25.459 14.756 1.00 62.29 501 THR B CA 1
ATOM 1415 C C . THR B 1 88 ? 17.049 -26.378 15.974 1.00 82.15 501 THR B C 1
ATOM 1416 O O . THR B 1 88 ? 16.245 -27.290 16.177 1.00 99.16 501 THR B O 1
ATOM 1420 N N . ILE B 1 89 ? 18.050 -26.120 16.801 1.00 89.56 502 ILE B N 1
ATOM 1421 C CA . ILE B 1 89 ? 18.276 -26.929 17.981 1.00 82.68 502 ILE B CA 1
ATOM 1422 C C . ILE B 1 89 ? 17.792 -26.143 19.177 1.00 81.58 502 ILE B C 1
ATOM 1423 O O . ILE B 1 89 ? 18.274 -25.038 19.411 1.00 85.86 502 ILE B O 1
ATOM 1428 N N . PRO B 1 90 ? 16.833 -26.702 19.936 1.00 78.69 503 PRO B N 1
ATOM 1429 C CA . PRO B 1 90 ? 16.376 -26.114 21.204 1.00 85.38 503 PRO B CA 1
ATOM 1430 C C . PRO B 1 90 ? 17.538 -25.819 22.163 1.00 100.11 503 PRO B C 1
ATOM 1431 O O . PRO B 1 90 ? 18.609 -26.407 22.021 1.00 105.84 503 PRO B O 1
ATOM 1435 N N . GLU B 1 91 ? 17.315 -24.929 23.129 1.00 108.73 504 GLU B N 1
ATOM 1436 C CA . GLU B 1 91 ? 18.388 -24.385 23.968 1.00 115.52 504 GLU B CA 1
ATOM 1437 C C . GLU B 1 91 ? 19.114 -25.401 24.859 1.00 113.28 504 GLU B C 1
ATOM 1438 O O . GLU B 1 91 ? 20.326 -25.296 25.061 1.00 116.81 504 GLU B O 1
ATOM 1444 N N . ASP B 1 92 ? 18.376 -26.374 25.388 1.00 109.35 505 ASP B N 1
ATOM 1445 C CA . ASP B 1 92 ? 18.935 -27.372 26.305 1.00 114.17 505 ASP B CA 1
ATOM 1446 C C . ASP B 1 92 ? 19.936 -28.293 25.595 1.00 107.13 505 ASP B C 1
ATOM 1447 O O . ASP B 1 92 ? 21.042 -28.562 26.092 1.00 96.65 505 ASP B O 1
ATOM 1452 N N . GLU B 1 93 ? 19.529 -28.767 24.423 1.00 102.52 506 GLU B N 1
ATOM 1453 C CA . GLU B 1 93 ? 20.369 -29.585 23.564 1.00 93.32 506 GLU B CA 1
ATOM 1454 C C . GLU B 1 93 ? 21.632 -28.824 23.134 1.00 93.60 506 GLU B C 1
ATOM 1455 O O . GLU B 1 93 ? 22.725 -29.391 23.129 1.00 97.13 506 GLU B O 1
ATOM 1461 N N . GLU B 1 94 ? 21.471 -27.545 22.783 1.00 87.75 507 GLU B N 1
ATOM 1462 C CA . GLU B 1 94 ? 22.594 -26.648 22.468 1.00 90.13 507 GLU B CA 1
ATOM 1463 C C . GLU B 1 94 ? 23.577 -26.579 23.648 1.00 94.66 507 GLU B C 1
ATOM 1464 O O . GLU B 1 94 ? 24.790 -26.735 23.467 1.00 102.29 507 GLU B O 1
ATOM 1470 N N . LYS B 1 95 ? 23.043 -26.363 24.851 1.00 87.34 508 LYS B N 1
ATOM 1471 C CA . LYS B 1 95 ? 23.847 -26.370 26.072 1.00 97.39 508 LYS B CA 1
ATOM 1472 C C . LYS B 1 95 ? 24.685 -27.639 26.161 1.00 98.69 508 LYS B C 1
ATOM 1473 O O . LYS B 1 95 ? 25.904 -27.579 26.347 1.00 96.80 508 LYS B O 1
ATOM 1479 N N . ASN B 1 96 ? 24.022 -28.788 26.040 1.00 96.37 509 ASN B N 1
ATOM 1480 C CA . ASN B 1 96 ? 24.722 -30.068 26.109 1.00 94.83 509 ASN B CA 1
ATOM 1481 C C . ASN B 1 96 ? 25.825 -30.178 25.059 1.00 98.31 509 ASN B C 1
ATOM 1482 O O . ASN B 1 96 ? 26.924 -30.686 25.335 1.00 110.43 509 ASN B O 1
ATOM 1487 N N . TYR B 1 97 ? 25.543 -29.678 23.861 1.00 86.64 510 TYR B N 1
ATOM 1488 C CA . TYR B 1 97 ? 26.541 -29.718 22.804 1.00 91.98 510 TYR B CA 1
ATOM 1489 C C . TYR B 1 97 ? 27.771 -28.888 23.176 1.00 104.23 510 TYR B C 1
ATOM 1490 O O . TYR B 1 97 ? 28.906 -29.284 22.896 1.00 98.47 510 TYR B O 1
ATOM 1499 N N . TRP B 1 98 ? 27.549 -27.746 23.823 1.00 104.51 511 TRP B N 1
ATOM 1500 C CA . TRP B 1 98 ? 28.677 -26.900 24.206 1.00 94.88 511 TRP B CA 1
ATOM 1501 C C . TRP B 1 98 ? 29.448 -27.419 25.412 1.00 91.82 511 TRP B C 1
ATOM 1502 O O . TRP B 1 98 ? 30.648 -27.201 25.507 1.00 90.73 511 TRP B O 1
ATOM 1513 N N . ASN B 1 99 ? 28.773 -28.114 26.320 1.00 96.68 512 ASN B N 1
ATOM 1514 C CA . ASN B 1 99 ? 29.488 -28.847 27.358 1.00 106.47 512 ASN B CA 1
ATOM 1515 C C . ASN B 1 99 ? 30.417 -29.874 26.724 1.00 116.85 512 ASN B C 1
ATOM 1516 O O . ASN B 1 99 ? 31.613 -29.926 27.034 1.00 125.38 512 ASN B O 1
ATOM 1521 N N . TYR B 1 100 ? 29.858 -30.680 25.823 1.00 109.55 513 TYR B N 1
ATOM 1522 C CA . TYR B 1 100 ? 30.636 -31.710 25.139 1.00 96.19 513 TYR B CA 1
ATOM 1523 C C . TYR B 1 100 ? 31.832 -31.127 24.359 1.00 100.56 513 TYR B C 1
ATOM 1524 O O . TYR B 1 100 ? 32.953 -31.639 24.455 1.00 106.78 513 TYR B O 1
ATOM 1533 N N . ILE B 1 101 ? 31.606 -30.049 23.611 1.00 97.04 514 ILE B N 1
ATOM 1534 C CA . ILE B 1 101 ? 32.698 -29.391 22.892 1.00 97.34 514 ILE B CA 1
ATOM 1535 C C . ILE B 1 101 ? 33.771 -28.831 23.826 1.00 102.47 514 ILE B C 1
ATOM 1536 O O . ILE B 1 101 ? 34.953 -29.162 23.685 1.00 98.71 514 ILE B O 1
ATOM 1541 N N . LYS B 1 102 ? 33.360 -28.000 24.785 1.00 119.54 515 LYS B N 1
ATOM 1542 C CA . LYS B 1 102 ? 34.295 -27.413 25.750 1.00 127.63 515 LYS B CA 1
ATOM 1543 C C . LYS B 1 102 ? 34.723 -28.436 26.813 1.00 134.22 515 LYS B C 1
ATOM 1544 O O . LYS B 1 102 ? 35.230 -28.080 27.877 1.00 140.88 515 LYS B O 1
ATOM 1550 N N . PHE B 1 103 ? 34.498 -29.710 26.514 1.00 127.73 516 PHE B N 1
ATOM 1551 C CA . PHE B 1 103 ? 35.124 -30.791 27.252 1.00 124.68 516 PHE B CA 1
ATOM 1552 C C . PHE B 1 103 ? 36.176 -31.497 26.385 1.00 129.01 516 PHE B C 1
ATOM 1553 O O . PHE B 1 103 ? 37.304 -31.709 26.827 1.00 126.64 516 PHE B O 1
ATOM 1561 N N . LYS B 1 104 ? 35.811 -31.861 25.155 1.00 133.60 517 LYS B N 1
ATOM 1562 C CA . LYS B 1 104 ? 36.778 -32.471 24.231 1.00 130.14 517 LYS B CA 1
ATOM 1563 C C . LYS B 1 104 ? 37.966 -31.544 23.952 1.00 125.81 517 LYS B C 1
ATOM 1564 O O . LYS B 1 104 ? 39.099 -32.000 23.792 1.00 119.28 517 LYS B O 1
ATOM 1570 N N . LYS B 1 105 ? 37.698 -30.243 23.898 1.00 126.32 518 LYS B N 1
ATOM 1571 C CA . LYS B 1 105 ? 38.737 -29.251 23.636 1.00 127.67 518 LYS B CA 1
ATOM 1572 C C . LYS B 1 105 ? 39.564 -28.966 24.902 1.00 138.75 518 LYS B C 1
ATOM 1573 O O . LYS B 1 105 ? 40.602 -28.307 24.841 1.00 126.54 518 LYS B O 1
ATOM 1579 N N . ASN B 1 106 ? 39.106 -29.482 26.043 1.00 156.23 519 ASN B N 1
ATOM 1580 C CA . ASN B 1 106 ? 39.806 -29.298 27.319 1.00 165.42 519 ASN B CA 1
ATOM 1581 C C . ASN B 1 106 ? 40.982 -30.257 27.526 1.00 180.81 519 ASN B C 1
ATOM 1582 O O . ASN B 1 106 ? 41.881 -29.981 28.324 1.00 192.05 519 ASN B O 1
ATOM 1587 N N . GLU B 1 107 ? 40.972 -31.380 26.812 1.00 174.76 520 GLU B N 1
ATOM 1588 C CA . GLU B 1 107 ? 42.010 -32.399 26.967 1.00 161.39 520 GLU B CA 1
ATOM 1589 C C . GLU B 1 107 ? 43.326 -32.011 26.290 1.00 144.48 520 GLU B C 1
ATOM 1590 O O . GLU B 1 107 ? 44.365 -32.624 26.546 1.00 130.71 520 GLU B O 1
ATOM 1596 N N . PHE B 1 108 ? 43.272 -31.001 25.423 1.00 133.73 521 PHE B N 1
ATOM 1597 C CA . PHE B 1 108 ? 44.457 -30.523 24.714 1.00 119.88 521 PHE B CA 1
ATOM 1598 C C . PHE B 1 108 ? 45.054 -29.295 25.411 1.00 117.89 521 PHE B C 1
ATOM 1599 O O . PHE B 1 108 ? 44.485 -28.207 25.393 1.00 103.88 521 PHE B O 1
ATOM 1607 N N . ARG B 1 109 ? 46.197 -29.491 26.055 1.00 137.68 522 ARG B N 1
ATOM 1608 C CA . ARG B 1 109 ? 46.890 -28.416 26.756 1.00 146.15 522 ARG B CA 1
ATOM 1609 C C . ARG B 1 109 ? 48.368 -28.540 26.400 1.00 134.49 522 ARG B C 1
ATOM 1610 O O . ARG B 1 109 ? 49.252 -28.369 27.245 1.00 125.48 522 ARG B O 1
ATOM 1618 N N . LYS B 1 110 ? 48.609 -28.853 25.129 1.00 133.30 523 LYS B N 1
ATOM 1619 C CA . LYS B 1 110 ? 49.934 -29.182 24.617 1.00 133.81 523 LYS B CA 1
ATOM 1620 C C . LYS B 1 110 ? 50.104 -28.649 23.196 1.00 134.94 523 LYS B C 1
ATOM 1621 O O . LYS B 1 110 ? 50.388 -29.407 22.267 1.00 137.36 523 LYS B O 1
ATOM 1627 N N . GLN C 1 11 ? -12.299 -31.934 -27.371 1.00 96.76 377 GLN C N 1
ATOM 1628 C CA . GLN C 1 11 ? -11.452 -32.229 -26.211 1.00 107.63 377 GLN C CA 1
ATOM 1629 C C . GLN C 1 11 ? -10.871 -30.976 -25.530 1.00 105.15 377 GLN C C 1
ATOM 1630 O O . GLN C 1 11 ? -10.158 -30.184 -26.153 1.00 106.39 377 GLN C O 1
ATOM 1636 N N . ASN C 1 12 ? -11.182 -30.800 -24.251 1.00 83.26 378 ASN C N 1
ATOM 1637 C CA . ASN C 1 12 ? -10.463 -29.830 -23.435 1.00 72.93 378 ASN C CA 1
ATOM 1638 C C . ASN C 1 12 ? -9.558 -30.646 -22.531 1.00 74.72 378 ASN C C 1
ATOM 1639 O O . ASN C 1 12 ? -9.727 -30.676 -21.308 1.00 68.72 378 ASN C O 1
ATOM 1644 N N . CYS C 1 13 ? -8.599 -31.323 -23.151 1.00 74.40 379 CYS C N 1
ATOM 1645 C CA . CYS C 1 13 ? -7.816 -32.344 -22.468 1.00 63.95 379 CYS C CA 1
ATOM 1646 C C . CYS C 1 13 ? -6.450 -31.852 -22.019 1.00 69.01 379 CYS C C 1
ATOM 1647 O O . CYS C 1 13 ? -5.728 -32.558 -21.301 1.00 77.49 379 CYS C O 1
ATOM 1650 N N . LEU C 1 14 ? -6.086 -30.650 -22.446 1.00 60.74 380 LEU C N 1
ATOM 1651 C CA . LEU C 1 14 ? -4.706 -30.221 -22.318 1.00 67.14 380 LEU C CA 1
ATOM 1652 C C . LEU C 1 14 ? -4.478 -29.195 -21.221 1.00 65.70 380 LEU C C 1
ATOM 1653 O O . LEU C 1 14 ? -5.331 -28.358 -20.964 1.00 83.99 380 LEU C O 1
ATOM 1658 N N . ILE C 1 15 ? -3.342 -29.297 -20.541 1.00 58.44 381 ILE C N 1
ATOM 1659 C CA . ILE C 1 15 ? -2.846 -28.172 -19.755 1.00 57.64 381 ILE C CA 1
ATOM 1660 C C . ILE C 1 15 ? -1.388 -28.057 -20.120 1.00 69.69 381 ILE C C 1
ATOM 1661 O O . ILE C 1 15 ? -0.802 -29.040 -20.564 1.00 74.96 381 ILE C O 1
ATOM 1666 N N . LYS C 1 16 ? -0.800 -26.870 -19.967 1.00 71.75 382 LYS C N 1
ATOM 1667 C CA . LYS C 1 16 ? 0.627 -26.700 -20.267 1.00 65.52 382 LYS C CA 1
ATOM 1668 C C . LYS C 1 16 ? 1.386 -26.141 -19.081 1.00 72.95 382 LYS C C 1
ATOM 1669 O O . LYS C 1 16 ? 0.964 -25.154 -18.498 1.00 72.89 382 LYS C O 1
ATOM 1675 N N . ILE C 1 17 ? 2.499 -26.769 -18.712 1.00 68.47 383 ILE C N 1
ATOM 1676 C CA . ILE C 1 17 ? 3.317 -26.252 -17.619 1.00 60.55 383 ILE C CA 1
ATOM 1677 C C . ILE C 1 17 ? 4.466 -25.477 -18.221 1.00 65.03 383 ILE C C 1
ATOM 1678 O O . ILE C 1 17 ? 5.112 -25.970 -19.129 1.00 84.09 383 ILE C O 1
ATOM 1683 N N . ILE C 1 18 ? 4.703 -24.259 -17.744 1.00 69.77 384 ILE C N 1
ATOM 1684 C CA . ILE C 1 18 ? 5.797 -23.421 -18.248 1.00 68.43 384 ILE C CA 1
ATOM 1685 C C . ILE C 1 18 ? 6.656 -22.849 -17.120 1.00 77.91 384 ILE C C 1
ATOM 1686 O O . ILE C 1 18 ? 6.315 -22.986 -15.925 1.00 82.91 384 ILE C O 1
ATOM 1691 N N . ASN C 1 19 ? 7.738 -22.173 -17.523 1.00 81.54 385 ASN C N 1
ATOM 1692 C CA . ASN C 1 19 ? 8.768 -21.639 -16.614 1.00 81.83 385 ASN C CA 1
ATOM 1693 C C . ASN C 1 19 ? 9.437 -22.741 -15.834 1.00 72.72 385 ASN C C 1
ATOM 1694 O O . ASN C 1 19 ? 9.800 -22.555 -14.668 1.00 73.22 385 ASN C O 1
ATOM 1699 N N . ILE C 1 20 ? 9.571 -23.897 -16.472 1.00 62.59 386 ILE C N 1
ATOM 1700 C CA . ILE C 1 20 ? 10.167 -25.044 -15.820 1.00 70.11 386 ILE C CA 1
ATOM 1701 C C . ILE C 1 20 ? 11.677 -24.821 -15.792 1.00 62.66 386 ILE C C 1
ATOM 1702 O O . ILE C 1 20 ? 12.286 -24.621 -16.840 1.00 60.89 386 ILE C O 1
ATOM 1707 N N . PRO C 1 21 ? 12.277 -24.833 -14.590 1.00 53.35 387 PRO C N 1
ATOM 1708 C CA . PRO C 1 21 ? 13.705 -24.538 -14.434 1.00 49.46 387 PRO C CA 1
ATOM 1709 C C . PRO C 1 21 ? 14.519 -25.350 -15.446 1.00 67.68 387 PRO C C 1
ATOM 1710 O O . PRO C 1 21 ? 14.190 -26.518 -15.692 1.00 73.87 387 PRO C O 1
ATOM 1714 N N . GLN C 1 22 ? 15.535 -24.730 -16.040 1.00 74.38 388 GLN C N 1
ATOM 1715 C CA . GLN C 1 22 ? 16.394 -25.395 -17.018 1.00 69.27 388 GLN C CA 1
ATOM 1716 C C . GLN C 1 22 ? 16.985 -26.717 -16.488 1.00 70.70 388 GLN C C 1
ATOM 1717 O O . GLN C 1 22 ? 17.284 -26.859 -15.286 1.00 63.58 388 GLN C O 1
ATOM 1723 N N . GLY C 1 23 ? 17.126 -27.682 -17.394 1.00 62.83 389 GLY C N 1
ATOM 1724 C CA . GLY C 1 23 ? 17.717 -28.961 -17.076 1.00 53.85 389 GLY C CA 1
ATOM 1725 C C . GLY C 1 23 ? 16.879 -29.940 -16.269 1.00 69.21 389 GLY C C 1
ATOM 1726 O O . GLY C 1 23 ? 17.379 -31.006 -15.875 1.00 69.52 389 GLY C O 1
ATOM 1727 N N . THR C 1 24 ? 15.617 -29.593 -16.021 1.00 68.99 390 THR C N 1
ATOM 1728 C CA . THR C 1 24 ? 14.662 -30.492 -15.362 1.00 63.43 390 THR C CA 1
ATOM 1729 C C . THR C 1 24 ? 14.467 -31.771 -16.183 1.00 62.91 390 THR C C 1
ATOM 1730 O O . THR C 1 24 ? 14.374 -31.713 -17.409 1.00 67.82 390 THR C O 1
ATOM 1734 N N . LEU C 1 25 ? 14.441 -32.927 -15.527 1.00 55.14 391 LEU C N 1
ATOM 1735 C CA . LEU C 1 25 ? 14.198 -34.182 -16.249 1.00 64.62 391 LEU C CA 1
ATOM 1736 C C . LEU C 1 25 ? 12.700 -34.397 -16.454 1.00 63.29 391 LEU C C 1
ATOM 1737 O O . LEU C 1 25 ? 11.885 -33.967 -15.630 1.00 55.98 391 LEU C O 1
ATOM 1742 N N . LYS C 1 26 ? 12.339 -35.085 -17.531 1.00 69.02 392 LYS C N 1
ATOM 1743 C CA . LYS C 1 26 ? 10.951 -35.495 -17.740 1.00 58.95 392 LYS C CA 1
ATOM 1744 C C . LYS C 1 26 ? 10.385 -36.164 -16.491 1.00 56.50 392 LYS C C 1
ATOM 1745 O O . LYS C 1 26 ? 9.258 -35.897 -16.092 1.00 61.12 392 LYS C O 1
ATOM 1751 N N . ALA C 1 27 ? 11.183 -36.996 -15.839 1.00 62.48 393 ALA C N 1
ATOM 1752 C CA . ALA C 1 27 ? 10.686 -37.709 -14.666 1.00 64.16 393 ALA C CA 1
ATOM 1753 C C . ALA C 1 27 ? 10.272 -36.793 -13.503 1.00 63.62 393 ALA C C 1
ATOM 1754 O O . ALA C 1 27 ? 9.370 -37.123 -12.739 1.00 67.68 393 ALA C O 1
ATOM 1756 N N . GLU C 1 28 ? 10.920 -35.643 -13.372 1.00 63.69 394 GLU C N 1
ATOM 1757 C CA . GLU C 1 28 ? 10.635 -34.761 -12.248 1.00 57.73 394 GLU C CA 1
ATOM 1758 C C . GLU C 1 28 ? 9.296 -34.088 -12.466 1.00 61.95 394 GLU C C 1
ATOM 1759 O O . GLU C 1 28 ? 8.496 -33.929 -11.531 1.00 64.69 394 GLU C O 1
ATOM 1765 N N . VAL C 1 29 ? 9.056 -33.745 -13.728 1.00 53.22 395 VAL C N 1
ATOM 1766 C CA . VAL C 1 29 ? 7.779 -33.240 -14.175 1.00 55.87 395 VAL C CA 1
ATOM 1767 C C . VAL C 1 29 ? 6.687 -34.289 -13.947 1.00 65.87 395 VAL C C 1
ATOM 1768 O O . VAL C 1 29 ? 5.697 -34.004 -13.247 1.00 57.53 395 VAL C O 1
ATOM 1772 N N . VAL C 1 30 ? 6.888 -35.494 -14.500 1.00 63.81 396 VAL C N 1
ATOM 1773 C CA . VAL C 1 30 ? 5.908 -36.587 -14.393 1.00 52.00 396 VAL C CA 1
ATOM 1774 C C . VAL C 1 30 ? 5.522 -36.797 -12.931 1.00 63.81 396 VAL C C 1
ATOM 1775 O O . VAL C 1 30 ? 4.333 -36.844 -12.588 1.00 76.21 396 VAL C O 1
ATOM 1779 N N . LEU C 1 31 ? 6.521 -36.878 -12.061 1.00 67.92 397 LEU C N 1
ATOM 1780 C CA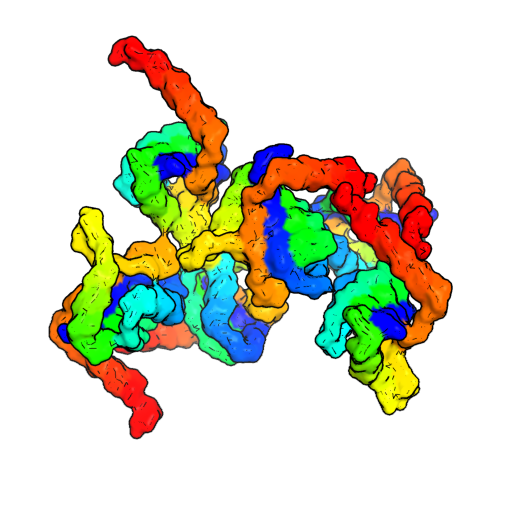 . LEU C 1 31 ? 6.233 -37.108 -10.650 1.00 63.88 397 LEU C CA 1
ATOM 1781 C C . LEU C 1 31 ? 5.459 -35.954 -10.036 1.00 53.95 397 LEU C C 1
ATOM 1782 O O . LEU C 1 31 ? 4.605 -36.199 -9.197 1.00 70.22 397 LEU C O 1
ATOM 1787 N N . ALA C 1 32 ? 5.751 -34.710 -10.428 1.00 57.83 398 ALA C N 1
ATOM 1788 C CA . ALA C 1 32 ? 4.968 -33.576 -9.890 1.00 58.20 398 ALA C CA 1
ATOM 1789 C C . ALA C 1 32 ? 3.501 -33.691 -10.270 1.00 65.42 398 ALA C C 1
ATOM 1790 O O . ALA C 1 32 ? 2.621 -33.571 -9.413 1.00 63.81 398 ALA C O 1
ATOM 1792 N N . VAL C 1 33 ? 3.252 -33.930 -11.556 1.00 53.34 399 VAL C N 1
ATOM 1793 C CA . VAL C 1 33 ? 1.892 -34.128 -12.043 1.00 57.02 399 VAL C CA 1
ATOM 1794 C C . VAL C 1 33 ? 1.137 -35.321 -11.407 1.00 62.47 399 VAL C C 1
ATOM 1795 O O . VAL C 1 33 ? -0.071 -35.228 -11.188 1.00 54.90 399 VAL C O 1
ATOM 1799 N N . ARG C 1 34 ? 1.832 -36.411 -11.070 1.00 67.40 400 ARG C N 1
ATOM 1800 C CA . ARG C 1 34 ? 1.165 -37.574 -10.445 1.00 49.61 400 ARG C CA 1
ATOM 1801 C C . ARG C 1 34 ? 0.389 -37.258 -9.188 1.00 60.54 400 ARG C C 1
ATOM 1802 O O . ARG C 1 34 ? -0.581 -37.947 -8.875 1.00 71.32 400 ARG C O 1
ATOM 1810 N N . HIS C 1 35 ? 0.808 -36.228 -8.467 1.00 61.86 401 HIS C N 1
ATOM 1811 C CA . HIS C 1 35 ? 0.085 -35.830 -7.264 1.00 80.33 401 HIS C CA 1
ATOM 1812 C C . HIS C 1 35 ? -1.360 -35.351 -7.519 1.00 74.13 401 HIS C C 1
ATOM 1813 O O . HIS C 1 35 ? -2.188 -35.410 -6.608 1.00 66.99 401 HIS C O 1
ATOM 1820 N N . LEU C 1 36 ? -1.673 -34.907 -8.738 1.00 61.75 402 LEU C N 1
ATOM 1821 C CA . LEU C 1 36 ? -3.047 -34.474 -9.044 1.00 62.88 402 LEU C CA 1
ATOM 1822 C C . LEU C 1 36 ? -4.007 -35.660 -9.001 1.00 74.37 402 LEU C C 1
ATOM 1823 O O . LEU C 1 36 ? -5.197 -35.494 -8.727 1.00 85.36 402 LEU C O 1
ATOM 1828 N N . GLY C 1 37 ? -3.476 -36.855 -9.266 1.00 74.32 403 GLY C N 1
ATOM 1829 C CA . GLY C 1 37 ? -4.211 -38.099 -9.077 1.00 52.86 403 GLY C CA 1
ATOM 1830 C C . GLY C 1 37 ? -4.934 -38.661 -10.295 1.00 59.94 403 GLY C C 1
ATOM 1831 O O . GLY C 1 37 ? -5.872 -39.457 -10.171 1.00 64.68 403 GLY C O 1
ATOM 1832 N N . TYR C 1 38 ? -4.499 -38.261 -11.482 1.00 55.86 404 TYR C N 1
ATOM 1833 C CA . TYR C 1 38 ? -5.170 -38.688 -12.706 1.00 48.41 404 TYR C CA 1
ATOM 1834 C C . TYR C 1 38 ? -4.134 -39.141 -13.721 1.00 50.00 404 TYR C C 1
ATOM 1835 O O . TYR C 1 38 ? -3.032 -38.593 -13.801 1.00 58.82 404 TYR C O 1
ATOM 1844 N N . GLU C 1 39 ? -4.493 -40.139 -14.505 1.00 61.47 405 GLU C N 1
ATOM 1845 C CA . GLU C 1 39 ? -3.578 -40.653 -15.493 1.00 60.82 405 GLU C CA 1
ATOM 1846 C C . GLU C 1 39 ? -3.429 -39.640 -16.599 1.00 68.72 405 GLU C C 1
ATOM 1847 O O . GLU C 1 39 ? -4.379 -38.932 -16.949 1.00 73.89 405 GLU C O 1
ATOM 1853 N N . 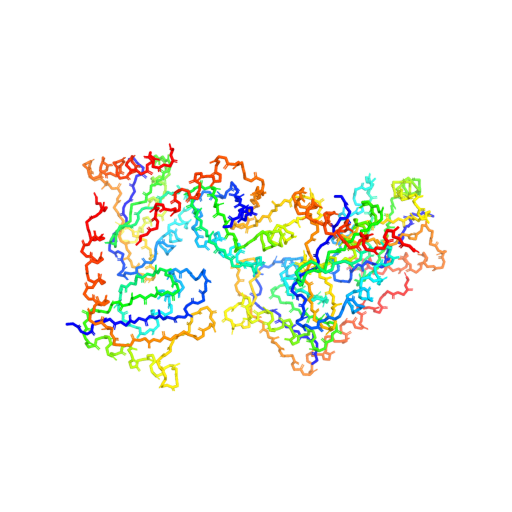PHE C 1 40 ? -2.216 -39.539 -17.119 1.00 74.44 406 PHE C N 1
ATOM 1854 C CA . PHE C 1 40 ? -1.912 -38.530 -18.119 1.00 70.72 406 PHE C CA 1
ATOM 1855 C C . PHE C 1 40 ? -0.789 -38.989 -19.029 1.00 61.88 406 PHE C C 1
ATOM 1856 O O . PHE C 1 40 ? -0.149 -39.992 -18.761 1.00 72.20 406 PHE C O 1
ATOM 1864 N N . TYR C 1 41 ? -0.584 -38.264 -20.120 1.00 71.38 407 TYR C N 1
ATOM 1865 C CA . TYR C 1 41 ? 0.622 -38.390 -20.921 1.00 67.79 407 TYR C CA 1
ATOM 1866 C C . TYR C 1 41 ? 1.379 -37.068 -20.792 1.00 68.56 407 TYR C C 1
ATOM 1867 O O . TYR C 1 41 ? 0.755 -36.002 -20.641 1.00 70.07 407 TYR C O 1
ATOM 1876 N N . CYS C 1 42 ? 2.710 -37.135 -20.835 1.00 69.21 408 CYS C N 1
ATOM 1877 C CA . CYS C 1 42 ? 3.553 -35.940 -20.690 1.00 69.00 408 CYS C CA 1
ATOM 1878 C C . CYS C 1 42 ? 4.535 -35.737 -21.829 1.00 70.25 408 CYS C C 1
ATOM 1879 O O . CYS C 1 42 ? 5.373 -36.594 -22.073 1.00 83.45 408 CYS C O 1
ATOM 1882 N N . ASP C 1 43 ? 4.459 -34.609 -22.522 1.00 75.02 409 ASP C N 1
ATOM 1883 C CA . ASP C 1 43 ? 5.462 -34.331 -23.555 1.00 73.86 409 ASP C CA 1
ATOM 1884 C C . ASP C 1 43 ? 6.304 -33.129 -23.160 1.00 70.27 409 ASP C C 1
ATOM 1885 O O . ASP C 1 43 ? 5.807 -32.006 -23.082 1.00 78.36 409 ASP C O 1
ATOM 1890 N N . TYR C 1 44 ? 7.584 -33.381 -22.905 1.00 76.84 410 TYR C N 1
ATOM 1891 C CA . TYR C 1 44 ? 8.470 -32.384 -22.302 1.00 76.82 410 TYR C CA 1
ATOM 1892 C C . TYR C 1 44 ? 9.670 -32.031 -23.176 1.00 94.46 410 TYR C C 1
ATOM 1893 O O . TYR C 1 44 ? 10.394 -32.917 -23.636 1.00 79.29 410 TYR C O 1
ATOM 1902 N N . ILE C 1 45 ? 9.884 -30.733 -23.396 1.00 112.79 411 ILE C N 1
ATOM 1903 C CA . ILE C 1 45 ? 10.972 -30.270 -24.265 1.00 129.39 411 ILE C CA 1
ATOM 1904 C C . ILE C 1 45 ? 11.804 -29.111 -23.681 1.00 132.51 411 ILE C C 1
ATOM 1905 O O . ILE C 1 45 ? 12.829 -29.327 -23.021 1.00 121.71 411 ILE C O 1
ATOM 1910 N N . ASP C 1 46 ? 11.356 -27.883 -23.930 1.00 136.83 412 ASP C N 1
ATOM 1911 C CA . ASP C 1 46 ? 12.168 -26.698 -23.660 1.00 147.32 412 ASP C CA 1
ATOM 1912 C C . ASP C 1 46 ? 11.624 -25.874 -22.499 1.00 133.97 412 ASP C C 1
ATOM 1913 O O . ASP C 1 46 ? 11.010 -24.824 -22.708 1.00 142.80 412 ASP C O 1
ATOM 1918 N N . GLY C 1 47 ? 11.849 -26.349 -21.276 1.00 108.03 460 GLY C N 1
ATOM 1919 C CA . GLY C 1 47 ? 11.262 -25.729 -20.097 1.00 100.41 460 GLY C CA 1
ATOM 1920 C C . GLY C 1 47 ? 9.738 -25.746 -20.147 1.00 96.08 460 GLY C C 1
ATOM 1921 O O . GLY C 1 47 ? 9.064 -25.039 -19.393 1.00 95.94 460 GLY C O 1
ATOM 1922 N N . GLN C 1 48 ? 9.205 -26.578 -21.042 1.00 78.57 461 GLN C N 1
ATOM 1923 C CA . GLN C 1 48 ? 7.787 -26.633 -21.340 1.00 67.03 461 GLN C CA 1
ATOM 1924 C C . GLN C 1 48 ? 7.261 -28.066 -21.441 1.00 77.48 461 GLN C C 1
ATOM 1925 O O . GLN C 1 48 ? 7.750 -28.869 -22.233 1.00 88.03 461 GLN C O 1
ATOM 1931 N N . ALA C 1 49 ? 6.241 -28.374 -20.656 1.00 70.15 462 ALA C N 1
ATOM 1932 C CA . ALA C 1 49 ? 5.589 -29.659 -20.757 1.00 60.32 462 ALA C CA 1
ATOM 1933 C C . ALA C 1 49 ? 4.136 -29.475 -21.133 1.00 66.53 462 ALA C C 1
ATOM 1934 O O . ALA C 1 49 ? 3.452 -28.600 -20.602 1.00 77.81 462 ALA C O 1
ATOM 1936 N N . MET C 1 50 ? 3.680 -30.308 -22.059 1.00 58.86 463 MET C N 1
ATOM 1937 C CA . MET C 1 50 ? 2.276 -30.420 -22.391 1.00 59.28 463 MET C CA 1
ATOM 1938 C C . MET C 1 50 ? 1.718 -31.681 -21.726 1.00 70.99 463 MET C C 1
ATOM 1939 O O . MET C 1 50 ? 2.236 -32.793 -21.912 1.00 78.99 463 MET C O 1
ATOM 1944 N N . ILE C 1 51 ? 0.669 -31.490 -20.936 1.00 53.80 464 ILE C N 1
ATOM 1945 C CA . ILE C 1 51 ? 0.061 -32.556 -20.170 1.00 53.59 464 ILE C CA 1
ATOM 1946 C C . ILE C 1 51 ? -1.300 -32.903 -20.774 1.00 50.56 464 ILE C C 1
ATOM 1947 O O . ILE C 1 51 ? -2.176 -32.025 -20.911 1.00 66.11 464 ILE C O 1
ATOM 1952 N N . ARG C 1 52 ? -1.458 -34.167 -21.178 1.00 54.52 465 ARG C N 1
ATOM 1953 C CA . ARG C 1 52 ? -2.734 -34.651 -21.707 1.00 67.84 465 ARG C CA 1
ATOM 1954 C C . ARG C 1 52 ? -3.465 -35.579 -20.731 1.00 70.08 465 ARG C C 1
ATOM 1955 O O . ARG C 1 52 ? -2.975 -36.661 -20.425 1.00 68.88 465 ARG C O 1
ATOM 1963 N N . PHE C 1 53 ? -4.628 -35.156 -20.240 1.00 68.06 466 PHE C N 1
ATOM 1964 C CA . PHE C 1 53 ? -5.478 -36.033 -19.426 1.00 57.51 466 PHE C CA 1
ATOM 1965 C C . PHE C 1 53 ? -6.435 -36.797 -20.330 1.00 60.50 466 PHE C C 1
ATOM 1966 O O . PHE C 1 53 ? -6.602 -36.463 -21.517 1.00 68.23 466 PHE C O 1
ATOM 1974 N N . GLN C 1 54 ? -7.091 -37.806 -19.773 1.00 64.53 467 GLN C N 1
ATOM 1975 C CA . GLN C 1 54 ? -7.861 -38.734 -20.612 1.00 68.50 467 GLN C CA 1
ATOM 1976 C C . GLN C 1 54 ? -9.197 -38.196 -21.154 1.00 80.62 467 GLN C C 1
ATOM 1977 O O . GLN C 1 54 ? -9.718 -38.723 -22.132 1.00 83.84 467 GLN C O 1
ATOM 1983 N N . ASN C 1 55 ? -9.728 -37.148 -20.525 1.00 77.96 468 ASN C N 1
ATOM 1984 C CA . ASN C 1 55 ? -10.894 -36.418 -21.033 1.00 77.49 468 ASN C CA 1
ATOM 1985 C C . ASN C 1 55 ? -11.112 -35.107 -20.285 1.00 76.23 468 ASN C C 1
ATOM 1986 O O . ASN C 1 55 ? -10.436 -34.828 -19.294 1.00 85.34 468 ASN C O 1
ATOM 1991 N N . SER C 1 56 ? -12.079 -34.325 -20.755 1.00 67.17 469 SER C N 1
ATOM 1992 C CA . SER C 1 56 ? -12.388 -33.019 -20.172 1.00 65.82 469 SER C CA 1
ATOM 1993 C C . SER C 1 56 ? -12.615 -33.045 -18.653 1.00 61.92 469 SER C C 1
ATOM 1994 O O . SER C 1 56 ? -12.046 -32.229 -17.925 1.00 72.84 469 SER C O 1
ATOM 1997 N N . ASP C 1 57 ? -13.446 -33.974 -18.182 1.00 63.63 470 ASP C N 1
ATOM 1998 C CA . ASP C 1 57 ? -13.759 -34.098 -16.758 1.00 65.32 470 ASP C CA 1
ATOM 1999 C C . ASP C 1 57 ? -12.497 -34.168 -15.912 1.00 67.51 470 ASP C C 1
ATOM 2000 O O . ASP C 1 57 ? -12.372 -33.503 -14.880 1.00 74.59 470 ASP C O 1
ATOM 2005 N N . GLU C 1 58 ? -11.558 -34.996 -16.344 1.00 67.70 471 GLU C N 1
ATOM 2006 C CA . GLU C 1 58 ? -10.403 -35.250 -15.507 1.00 73.11 471 GLU C CA 1
ATOM 2007 C C . GLU C 1 58 ? -9.398 -34.120 -15.558 1.00 71.10 471 GLU C C 1
ATOM 2008 O O . GLU C 1 58 ? -8.738 -33.826 -14.568 1.00 78.74 471 GLU C O 1
ATOM 2014 N N . GLN C 1 59 ? -9.307 -33.471 -16.708 1.00 67.46 472 GLN C N 1
ATOM 2015 C CA . GLN C 1 59 ? -8.482 -32.290 -16.829 1.00 66.63 472 GLN C CA 1
ATOM 2016 C C . GLN C 1 59 ? -8.997 -31.217 -15.882 1.00 71.46 472 GLN C C 1
ATOM 2017 O O . GLN C 1 59 ? -8.217 -30.628 -15.114 1.00 78.37 472 GLN C O 1
ATOM 2023 N N . ARG C 1 60 ? -10.311 -30.977 -15.919 1.00 66.25 473 ARG C N 1
ATOM 2024 C CA . ARG C 1 60 ? -10.930 -30.002 -15.012 1.00 57.15 473 ARG C CA 1
ATOM 2025 C C . ARG C 1 60 ? -10.754 -30.386 -13.533 1.00 55.51 473 ARG C C 1
ATOM 2026 O O . ARG C 1 60 ? -10.561 -29.532 -12.667 1.00 82.45 473 ARG C O 1
ATOM 2034 N N . LEU C 1 61 ? -10.781 -31.677 -13.251 1.00 59.64 474 LEU C N 1
ATOM 2035 C CA . LEU C 1 61 ? -10.607 -32.147 -11.877 1.00 80.66 474 LEU C CA 1
ATOM 2036 C C . LEU C 1 61 ? -9.165 -32.028 -11.379 1.00 81.31 474 LEU C C 1
ATOM 2037 O O . LEU C 1 61 ? -8.933 -31.878 -10.183 1.00 89.73 474 LEU C O 1
ATOM 2042 N N . ALA C 1 62 ? -8.206 -32.107 -12.297 1.00 73.71 475 ALA C N 1
ATOM 2043 C CA . ALA C 1 62 ? -6.794 -31.922 -11.961 1.00 66.96 475 ALA C CA 1
ATOM 2044 C C . ALA C 1 62 ? -6.520 -30.450 -11.732 1.00 70.28 475 ALA C C 1
ATOM 2045 O O . ALA C 1 62 ? -5.857 -30.085 -10.769 1.00 70.99 475 ALA C O 1
ATOM 2047 N N . ILE C 1 63 ? -7.021 -29.605 -12.631 1.00 60.77 476 ILE C N 1
ATOM 2048 C CA . ILE C 1 63 ? -6.925 -28.163 -12.435 1.00 60.21 476 ILE C CA 1
ATOM 2049 C C . ILE C 1 63 ? -7.541 -27.761 -11.083 1.00 71.84 476 ILE C C 1
ATOM 2050 O O . ILE C 1 63 ? -7.029 -26.875 -10.403 1.00 74.99 476 ILE C O 1
ATOM 2055 N N . GLN C 1 64 ? -8.630 -28.420 -10.687 1.00 79.51 477 GLN C N 1
ATOM 2056 C CA . GLN C 1 64 ? -9.255 -28.126 -9.389 1.00 76.90 477 GLN C CA 1
ATOM 2057 C C . GLN C 1 64 ? -8.433 -28.643 -8.206 1.00 77.35 477 GLN C C 1
ATOM 2058 O O . GLN C 1 64 ? -8.588 -28.153 -7.090 1.00 75.40 477 GLN C O 1
ATOM 2064 N N . LYS C 1 65 ? -7.584 -29.644 -8.438 1.00 77.12 478 LYS C N 1
ATOM 2065 C CA . LYS C 1 65 ? -6.698 -30.132 -7.382 1.00 72.03 478 LYS C CA 1
ATOM 2066 C C . LYS C 1 65 ? -5.480 -29.202 -7.275 1.00 72.59 478 LYS C C 1
ATOM 2067 O O . LYS C 1 65 ? -5.067 -28.838 -6.176 1.00 81.01 478 LYS C O 1
ATOM 2071 N N . LEU C 1 66 ? -4.932 -28.812 -8.425 1.00 71.38 479 LEU C N 1
ATOM 2072 C CA . LEU C 1 66 ? -3.853 -27.828 -8.510 1.00 80.52 479 LEU C CA 1
ATOM 2073 C C . LEU C 1 66 ? -4.258 -26.579 -7.745 1.00 86.20 479 LEU C C 1
ATOM 2074 O O . LEU C 1 66 ? -3.433 -25.959 -7.077 1.00 84.93 479 LEU C O 1
ATOM 2079 N N . LEU C 1 67 ? -5.540 -26.229 -7.844 1.00 79.30 480 LEU C N 1
ATOM 2080 C CA . LEU C 1 67 ? -6.081 -25.070 -7.154 1.00 76.53 480 LEU C CA 1
ATOM 2081 C C . LEU C 1 67 ? -6.215 -25.290 -5.643 1.00 89.17 480 LEU C C 1
ATOM 2082 O O . LEU C 1 67 ? -6.023 -24.353 -4.872 1.00 104.10 480 LEU C O 1
ATOM 2087 N N . ASN C 1 68 ? -6.529 -26.516 -5.222 1.00 96.16 481 ASN C N 1
ATOM 2088 C CA . ASN C 1 68 ? -6.660 -26.842 -3.790 1.00 106.47 481 ASN C CA 1
ATOM 2089 C C . ASN C 1 68 ? -5.333 -27.027 -3.046 1.00 102.86 481 ASN C C 1
ATOM 2090 O O . ASN C 1 68 ? -5.302 -26.944 -1.820 1.00 94.00 481 ASN C O 1
ATOM 2095 N N . HIS C 1 69 ? -4.251 -27.302 -3.773 1.00 104.67 482 HIS C N 1
ATOM 2096 C CA . HIS C 1 69 ? -2.951 -27.543 -3.136 1.00 115.10 482 HIS C CA 1
ATOM 2097 C C . HIS C 1 69 ? -2.005 -26.336 -3.280 1.00 121.71 482 HIS C C 1
ATOM 2098 O O . HIS C 1 69 ? -0.860 -26.373 -2.827 1.00 116.92 482 HIS C O 1
ATOM 2105 N N . ASN C 1 70 ? -2.496 -25.263 -3.897 1.00 118.77 483 ASN C N 1
ATOM 2106 C CA . ASN C 1 70 ? -1.648 -24.121 -4.227 1.00 110.29 483 ASN C CA 1
ATOM 2107 C C . ASN C 1 70 ? -2.327 -22.746 -4.118 1.00 117.60 483 ASN C C 1
ATOM 2108 O O . ASN C 1 70 ? -2.180 -21.901 -5.009 1.00 119.99 483 ASN C O 1
ATOM 2113 N N . ASN C 1 71 ? -3.063 -22.522 -3.033 1.00 118.88 484 ASN C N 1
ATOM 2114 C CA . ASN C 1 71 ? -3.607 -21.196 -2.741 1.00 136.09 484 ASN C CA 1
ATOM 2115 C C . ASN C 1 71 ? -4.462 -20.610 -3.860 1.00 131.68 484 ASN C C 1
ATOM 2116 O O . ASN C 1 71 ? -4.497 -19.394 -4.038 1.00 137.30 484 ASN C O 1
ATOM 2121 N N . ASN C 1 72 ? -5.125 -21.473 -4.623 1.00 122.42 485 ASN C N 1
ATOM 2122 C CA . ASN C 1 72 ? -6.009 -21.037 -5.704 1.00 124.31 485 ASN C CA 1
ATOM 2123 C C . ASN C 1 72 ? -5.352 -20.240 -6.839 1.00 125.58 485 ASN C C 1
ATOM 2124 O O . ASN C 1 72 ? -5.992 -19.373 -7.446 1.00 124.50 485 ASN C O 1
ATOM 2129 N N . LYS C 1 73 ? -4.085 -20.536 -7.126 1.00 121.41 486 LYS C N 1
ATOM 2130 C CA . LYS C 1 73 ? -3.421 -20.006 -8.322 1.00 114.08 486 LYS C CA 1
ATOM 2131 C C . LYS C 1 73 ? -3.127 -21.159 -9.285 1.00 92.63 486 LYS C C 1
ATOM 2132 O O . LYS C 1 73 ? -3.010 -22.306 -8.857 1.00 80.77 486 LYS C O 1
ATOM 2138 N N . LEU C 1 74 ? -3.017 -20.879 -10.580 1.00 82.32 487 LEU C N 1
ATOM 2139 C CA . LEU C 1 74 ? -2.624 -21.944 -11.501 1.00 77.92 487 LEU C CA 1
ATOM 2140 C C . LEU C 1 74 ? -1.114 -22.179 -11.462 1.00 87.46 487 LEU C C 1
ATOM 2141 O O . LEU C 1 74 ? -0.370 -21.638 -12.279 1.00 95.87 487 LEU C O 1
ATOM 2146 N N . GLN C 1 75 ? -0.676 -22.995 -10.502 1.00 68.32 488 GLN C N 1
ATOM 2147 C CA . GLN C 1 75 ? 0.735 -23.234 -10.265 1.00 64.01 488 GLN C CA 1
ATOM 2148 C C . GLN C 1 75 ? 1.007 -24.689 -9.928 1.00 76.52 488 GLN C C 1
ATOM 2149 O O . GLN C 1 75 ? 0.150 -25.369 -9.365 1.00 90.06 488 GLN C O 1
ATOM 2155 N N . ILE C 1 76 ? 2.212 -25.155 -10.243 1.00 63.08 489 ILE C N 1
ATOM 2156 C CA . ILE C 1 76 ? 2.676 -26.460 -9.775 1.00 62.12 489 ILE C CA 1
ATOM 2157 C C . ILE C 1 76 ? 4.159 -26.385 -9.381 1.00 71.08 489 ILE C C 1
ATOM 2158 O O . ILE C 1 76 ? 4.950 -25.713 -10.028 1.00 73.99 489 ILE C O 1
ATOM 2163 N N . GLU C 1 77 ? 4.527 -27.062 -8.303 1.00 71.85 490 GLU C N 1
ATOM 2164 C CA . GLU C 1 77 ? 5.896 -27.008 -7.811 1.00 66.31 490 GLU C CA 1
ATOM 2165 C C . GLU C 1 77 ? 6.765 -28.167 -8.343 1.00 64.14 490 GLU C C 1
ATOM 2166 O O . GLU C 1 77 ? 6.472 -29.343 -8.126 1.00 80.36 490 GLU C O 1
ATOM 2172 N N . ILE C 1 78 ? 7.828 -27.808 -9.049 1.00 62.44 491 ILE C N 1
ATOM 2173 C CA . ILE C 1 78 ? 8.733 -28.747 -9.703 1.00 64.37 491 ILE C CA 1
ATOM 2174 C C . ILE C 1 78 ? 10.168 -28.377 -9.322 1.00 63.75 491 ILE C C 1
ATOM 2175 O O . ILE C 1 78 ? 10.610 -27.248 -9.544 1.00 72.30 491 ILE C O 1
ATOM 2180 N N . ARG C 1 79 ? 10.894 -29.322 -8.744 1.00 84.32 492 ARG C N 1
ATOM 2181 C CA . ARG C 1 79 ? 12.261 -29.060 -8.284 1.00 79.77 492 ARG C CA 1
ATOM 2182 C C . ARG C 1 79 ? 12.338 -27.901 -7.291 1.00 74.83 492 ARG C C 1
ATOM 2183 O O . ARG C 1 79 ? 13.301 -27.139 -7.284 1.00 66.64 492 ARG C O 1
ATOM 2191 N N . GLY C 1 80 ? 11.317 -27.786 -6.448 1.00 77.39 493 GLY C N 1
ATOM 2192 C CA . GLY C 1 80 ? 11.278 -26.752 -5.434 1.00 82.68 493 GLY C CA 1
ATOM 2193 C C . GLY C 1 80 ? 10.788 -25.407 -5.942 1.00 82.74 493 GLY C C 1
ATOM 2194 O O . GLY C 1 80 ? 10.396 -24.551 -5.149 1.00 95.28 493 GLY C O 1
ATOM 2195 N N . GLN C 1 81 ? 10.817 -25.205 -7.255 1.00 61.91 494 GLN C N 1
ATOM 2196 C CA . GLN C 1 81 ? 10.383 -23.927 -7.818 1.00 72.13 494 GLN C CA 1
ATOM 2197 C C . GLN C 1 81 ? 8.912 -23.888 -8.262 1.00 84.16 494 GLN C C 1
ATOM 2198 O O . GLN C 1 81 ? 8.342 -24.889 -8.695 1.00 87.29 494 GLN C O 1
ATOM 2204 N N . ILE C 1 82 ? 8.302 -22.717 -8.141 1.00 87.32 495 ILE C N 1
ATOM 2205 C CA . ILE C 1 82 ? 6.929 -22.516 -8.588 1.00 78.29 495 ILE C CA 1
ATOM 2206 C C . ILE C 1 82 ? 6.870 -22.342 -10.104 1.00 66.16 495 ILE C C 1
ATOM 2207 O O . ILE C 1 82 ? 7.502 -21.447 -10.654 1.00 69.75 495 ILE C O 1
ATOM 2212 N N . CYS C 1 83 ? 6.123 -23.221 -10.772 1.00 61.79 496 CYS C N 1
ATOM 2213 C CA . CYS C 1 83 ? 5.964 -23.183 -12.228 1.00 62.25 496 CYS C CA 1
ATOM 2214 C C . CYS C 1 83 ? 4.527 -22.874 -12.612 1.00 73.30 496 CYS C C 1
ATOM 2215 O O . CYS C 1 83 ? 3.599 -23.261 -11.912 1.00 86.18 496 CYS C O 1
ATOM 2218 N N . ASP C 1 84 ? 4.333 -22.208 -13.744 1.00 79.41 497 ASP C N 1
ATOM 2219 C CA . ASP C 1 84 ? 2.989 -21.751 -14.085 1.00 77.94 497 ASP C CA 1
ATOM 2220 C C . ASP C 1 84 ? 2.231 -22.733 -14.956 1.00 75.17 497 ASP C C 1
ATOM 2221 O O . ASP C 1 84 ? 2.822 -23.410 -15.786 1.00 74.96 497 ASP C O 1
ATOM 2226 N N . VAL C 1 85 ? 0.917 -22.810 -14.751 1.00 68.40 498 VAL C N 1
ATOM 2227 C CA . VAL C 1 85 ? 0.057 -23.683 -15.543 1.00 58.35 498 VAL C CA 1
ATOM 2228 C C . VAL C 1 85 ? -0.901 -22.877 -16.413 1.00 68.70 498 VAL C C 1
ATOM 2229 O O . VAL C 1 85 ? -1.562 -21.954 -15.949 1.00 68.69 498 VAL C O 1
ATOM 2233 N N . ILE C 1 86 ? -0.953 -23.242 -17.683 1.00 65.60 499 ILE C N 1
ATOM 2234 C CA . ILE C 1 86 ? -1.812 -22.623 -18.663 1.00 67.93 499 ILE C CA 1
ATOM 2235 C C . ILE C 1 86 ? -2.899 -23.627 -19.065 1.00 78.35 499 ILE C C 1
ATOM 2236 O O . ILE C 1 86 ? -2.612 -24.610 -19.747 1.00 73.40 499 ILE C O 1
ATOM 2241 N N . SER C 1 87 ? -4.140 -23.363 -18.640 1.00 92.32 500 SER C N 1
ATOM 2242 C CA . SER C 1 87 ? -5.281 -24.283 -18.806 1.00 82.16 500 SER C CA 1
ATOM 2243 C C . SER C 1 87 ? -6.042 -24.165 -20.134 1.00 83.43 500 SER C C 1
ATOM 2244 O O . SER C 1 87 ? -6.895 -25.002 -20.466 1.00 80.91 500 SER C O 1
ATOM 2247 N N . THR C 1 88 ? -5.730 -23.128 -20.896 1.00 77.85 501 THR C N 1
ATOM 2248 C CA . THR C 1 88 ? -6.382 -22.927 -22.179 1.00 95.95 501 THR C CA 1
ATOM 2249 C C . THR C 1 88 ? -5.335 -22.874 -23.283 1.00 87.64 501 THR C C 1
ATOM 2250 O O . THR C 1 88 ? -4.587 -21.902 -23.395 1.00 86.07 501 THR C O 1
ATOM 2254 N N . ILE C 1 89 ? -5.266 -23.910 -24.106 1.00 83.20 502 ILE C N 1
ATOM 2255 C CA . ILE C 1 89 ? -4.217 -23.924 -25.120 1.00 91.14 502 ILE C CA 1
ATOM 2256 C C . ILE C 1 89 ? -4.703 -23.255 -26.396 1.00 95.54 502 ILE C C 1
ATOM 2257 O O . ILE C 1 89 ? -5.762 -23.606 -26.915 1.00 92.63 502 ILE C O 1
ATOM 2262 N N . PRO C 1 90 ? -3.935 -22.268 -26.886 1.00 113.99 503 PRO C N 1
ATOM 2263 C CA . PRO C 1 90 ? -4.180 -21.630 -28.185 1.00 119.74 503 PRO C CA 1
ATOM 2264 C C . PRO C 1 90 ? -4.413 -22.672 -29.279 1.00 128.64 503 PRO C C 1
ATOM 2265 O O . PRO C 1 90 ? -3.582 -23.567 -29.438 1.00 136.73 503 PRO C O 1
ATOM 2269 N N . GLU C 1 91 ? -5.526 -22.551 -30.006 1.00 124.02 504 GLU C N 1
ATOM 2270 C CA . GLU C 1 91 ? -5.976 -23.573 -30.958 1.00 121.31 504 GLU C CA 1
ATOM 2271 C C . GLU C 1 91 ? -4.885 -24.048 -31.920 1.00 117.55 504 GLU C C 1
ATOM 2272 O O . GLU C 1 91 ? -4.821 -25.236 -32.280 1.00 113.50 504 GLU C O 1
ATOM 2278 N N . ASP C 1 92 ? -4.025 -23.113 -32.316 1.00 116.83 505 ASP C N 1
ATOM 2279 C CA . ASP C 1 92 ? -2.931 -23.389 -33.240 1.00 124.70 505 ASP C CA 1
ATOM 2280 C C . ASP C 1 92 ? -1.971 -24.367 -32.595 1.00 113.39 505 ASP C C 1
ATOM 2281 O O . ASP C 1 92 ? -1.634 -25.411 -33.165 1.00 114.39 505 ASP C O 1
ATOM 2286 N N . GLU C 1 93 ? -1.549 -24.015 -31.386 1.00 106.25 506 GLU C N 1
ATOM 2287 C CA . GLU C 1 93 ? -0.642 -24.838 -30.608 1.00 102.39 506 GLU C CA 1
ATOM 2288 C C . GLU C 1 93 ? -1.235 -26.219 -30.318 1.00 104.80 506 GLU C C 1
ATOM 2289 O O . GLU C 1 93 ? -0.529 -27.225 -30.382 1.00 97.22 506 GLU C O 1
ATOM 2295 N N . GLU C 1 94 ? -2.530 -26.262 -30.014 1.00 97.71 507 GLU C N 1
ATOM 2296 C CA . GLU C 1 94 ? -3.200 -27.521 -29.691 1.00 93.44 507 GLU C CA 1
ATOM 2297 C C . GLU C 1 94 ? -3.309 -28.474 -30.885 1.00 98.40 507 GLU C C 1
ATOM 2298 O O . GLU C 1 94 ? -2.925 -29.645 -30.791 1.00 96.22 507 GLU C O 1
ATOM 2304 N N . LYS C 1 95 ? -3.834 -27.985 -32.004 1.00 107.25 508 LYS C N 1
ATOM 2305 C CA . LYS C 1 95 ? -3.905 -28.824 -33.189 1.00 116.43 508 LYS C CA 1
ATOM 2306 C C . LYS C 1 95 ? -2.497 -29.263 -33.614 1.00 114.28 508 LYS C C 1
ATOM 2307 O O . LYS C 1 95 ? -2.280 -30.416 -34.031 1.00 123.37 508 LYS C O 1
ATOM 2313 N N . ASN C 1 96 ? -1.536 -28.356 -33.459 1.00 105.88 509 ASN C N 1
ATOM 2314 C CA . ASN C 1 96 ? -0.144 -28.677 -33.757 1.00 112.06 509 ASN C CA 1
ATOM 2315 C C . ASN C 1 96 ? 0.371 -29.833 -32.898 1.00 114.44 509 ASN C C 1
ATOM 2316 O O . ASN C 1 96 ? 0.997 -30.771 -33.409 1.00 114.16 509 ASN C O 1
ATOM 2321 N N . TYR C 1 97 ? 0.097 -29.757 -31.596 1.00 107.02 510 TYR C N 1
ATOM 2322 C CA . TYR C 1 97 ? 0.475 -30.798 -30.644 1.00 89.69 510 TYR C CA 1
ATOM 2323 C C . TYR C 1 97 ? -0.121 -32.129 -31.069 1.00 90.29 510 TYR C C 1
ATOM 2324 O O . TYR C 1 97 ? 0.579 -33.149 -31.126 1.00 107.36 510 TYR C O 1
ATOM 2333 N N . TRP C 1 98 ? -1.411 -32.115 -31.384 1.00 96.41 511 TRP C N 1
ATOM 2334 C CA . TRP C 1 98 ? -2.080 -33.322 -31.869 1.00 110.51 511 TRP C CA 1
ATOM 2335 C C . TRP C 1 98 ? -1.376 -33.940 -33.083 1.00 121.10 511 TRP C C 1
ATOM 2336 O O . TRP C 1 98 ? -1.220 -35.177 -33.179 1.00 117.75 511 TRP C O 1
ATOM 2347 N N . ASN C 1 99 ? -0.925 -33.076 -33.992 1.00 115.25 512 ASN C N 1
ATOM 2348 C CA . ASN C 1 99 ? -0.128 -33.543 -35.122 1.00 115.68 512 ASN C CA 1
ATOM 2349 C C . ASN C 1 99 ? 1.252 -34.098 -34.750 1.00 120.90 512 ASN C C 1
ATOM 2350 O O . ASN C 1 99 ? 1.721 -35.057 -35.372 1.00 139.25 512 ASN C O 1
ATOM 2355 N N . TYR C 1 100 ? 1.900 -33.511 -33.745 1.00 108.01 513 TYR C N 1
ATOM 2356 C CA . TYR C 1 100 ? 3.114 -34.113 -33.206 1.00 95.92 513 TYR C CA 1
ATOM 2357 C C . TYR C 1 100 ? 2.781 -35.526 -32.799 1.00 101.70 513 TYR C C 1
ATOM 2358 O O . TYR C 1 100 ? 3.563 -36.442 -33.042 1.00 115.18 513 TYR C O 1
ATOM 2367 N N . ILE C 1 101 ? 1.626 -35.698 -32.156 1.00 98.96 514 ILE C N 1
ATOM 2368 C CA . ILE C 1 101 ? 1.215 -37.019 -31.672 1.00 102.94 514 ILE C CA 1
ATOM 2369 C C . ILE C 1 101 ? 0.979 -38.033 -32.806 1.00 117.23 514 ILE C C 1
ATOM 2370 O O . ILE C 1 101 ? 1.352 -39.212 -32.686 1.00 115.37 514 ILE C O 1
ATOM 2375 N N . LYS C 1 102 ? 0.377 -37.574 -33.905 1.00 126.75 515 LYS C N 1
ATOM 2376 C CA . LYS C 1 102 ? 0.253 -38.407 -35.108 1.00 123.06 515 LYS C CA 1
ATOM 2377 C C . LYS C 1 102 ? 1.619 -38.808 -35.693 1.00 123.01 515 LYS C C 1
ATOM 2378 O O . LYS C 1 102 ? 1.823 -39.963 -36.061 1.00 112.81 515 LYS C O 1
ATOM 2384 N N . PHE C 1 103 ? 2.547 -37.856 -35.781 1.00 140.99 516 PHE C N 1
ATOM 2385 C CA . PHE C 1 103 ? 3.923 -38.164 -36.199 1.00 160.51 516 PHE C CA 1
ATOM 2386 C C . PHE C 1 103 ? 4.618 -39.212 -35.311 1.00 168.40 516 PHE C C 1
ATOM 2387 O O . PHE C 1 103 ? 5.094 -40.234 -35.811 1.00 170.05 516 PHE C O 1
ATOM 2395 N N . LYS C 1 104 ? 4.676 -38.947 -34.005 1.00 165.46 517 LYS C N 1
ATOM 2396 C CA . LYS C 1 104 ? 5.400 -39.795 -33.054 1.00 149.21 517 LYS C CA 1
ATOM 2397 C C . LYS C 1 104 ? 4.737 -41.161 -32.824 1.00 160.52 517 LYS C C 1
ATOM 2398 O O . LYS C 1 104 ? 5.399 -42.100 -32.371 1.00 165.54 517 LYS C O 1
ATOM 2404 N N . LYS C 1 105 ? 3.441 -41.266 -33.134 1.00 162.93 518 LYS C N 1
ATOM 2405 C CA . LYS C 1 105 ? 2.711 -42.543 -33.041 1.00 163.86 518 LYS C CA 1
ATOM 2406 C C . LYS C 1 105 ? 3.336 -43.690 -33.857 1.00 164.22 518 LYS C C 1
ATOM 2407 O O . LYS C 1 105 ? 3.396 -44.830 -33.387 1.00 157.31 518 LYS C O 1
ATOM 2413 N N . ASN C 1 106 ? 3.782 -43.387 -35.079 1.00 168.39 519 ASN C N 1
ATOM 2414 C CA . ASN C 1 106 ? 4.450 -44.372 -35.942 1.00 164.77 519 ASN C CA 1
ATOM 2415 C C . ASN C 1 106 ? 5.908 -44.024 -36.273 1.00 158.26 519 ASN C C 1
ATOM 2416 O O . ASN C 1 106 ? 6.190 -43.288 -37.222 1.00 150.61 519 ASN C O 1
ATOM 2421 N N . GLU C 1 107 ? 6.826 -44.574 -35.487 1.00 152.58 520 GLU C N 1
ATOM 2422 C CA . GLU C 1 107 ? 8.247 -44.314 -35.657 1.00 148.62 520 GLU C CA 1
ATOM 2423 C C . GLU C 1 107 ? 9.016 -45.548 -35.212 1.00 130.56 520 GLU C C 1
ATOM 2424 O O . GLU C 1 107 ? 9.924 -46.013 -35.902 1.00 100.28 520 GLU C O 1
ATOM 2430 N N . PHE C 1 108 ? 8.634 -46.070 -34.048 1.00 144.65 521 PHE C N 1
ATOM 2431 C CA . PHE C 1 108 ? 9.227 -47.278 -33.482 1.00 149.28 521 PHE C CA 1
ATOM 2432 C C . PHE C 1 108 ? 8.157 -48.371 -33.351 1.00 147.15 521 PHE C C 1
ATOM 2433 O O . PHE C 1 108 ? 7.045 -48.098 -32.890 1.00 140.78 521 PHE C O 1
ATOM 2441 N N . ARG C 1 109 ? 8.495 -49.596 -33.760 1.00 145.26 522 ARG C N 1
ATOM 2442 C CA . ARG C 1 109 ? 7.672 -50.783 -33.494 1.00 143.69 522 ARG C CA 1
ATOM 2443 C C . ARG C 1 109 ? 8.394 -52.052 -33.927 1.00 135.49 522 ARG C C 1
ATOM 2444 O O . ARG C 1 109 ? 8.728 -52.216 -35.100 1.00 130.50 522 ARG C O 1
ATOM 2452 N N . ASN D 1 12 ? 50.068 -19.971 -17.802 1.00 98.95 378 ASN D N 1
ATOM 2453 C CA . ASN D 1 12 ? 51.080 -18.922 -17.666 1.00 110.74 378 ASN D CA 1
ATOM 2454 C C . ASN D 1 12 ? 50.874 -18.009 -16.449 1.00 130.31 378 ASN D C 1
ATOM 2455 O O . ASN D 1 12 ? 51.068 -18.444 -15.313 1.00 143.75 378 ASN D O 1
ATOM 2460 N N . CYS D 1 13 ? 50.480 -16.755 -16.681 1.00 121.26 379 CYS D N 1
ATOM 2461 C CA . CYS D 1 13 ? 50.459 -15.751 -15.608 1.00 104.08 379 CYS D CA 1
ATOM 2462 C C . CYS D 1 13 ? 49.104 -15.065 -15.359 1.00 94.47 379 CYS D C 1
ATOM 2463 O O . CYS D 1 13 ? 48.951 -14.289 -14.408 1.00 75.88 379 CYS D O 1
ATOM 2466 N N . LEU D 1 14 ? 48.121 -15.357 -16.200 1.00 90.78 380 LEU D N 1
ATOM 2467 C CA . LEU D 1 14 ? 46.807 -14.744 -16.055 1.00 86.18 380 LEU D CA 1
ATOM 2468 C C . LEU D 1 14 ? 45.782 -15.556 -15.243 1.00 92.20 380 LEU D C 1
ATOM 2469 O O . LEU D 1 14 ? 45.747 -16.790 -15.298 1.00 94.79 380 LEU D O 1
ATOM 2474 N N . ILE D 1 15 ? 44.970 -14.835 -14.471 1.00 78.88 381 ILE D N 1
ATOM 2475 C CA . ILE D 1 15 ? 43.691 -15.345 -13.993 1.00 65.49 381 ILE D CA 1
ATOM 2476 C C . ILE D 1 15 ? 42.622 -14.321 -14.356 1.00 61.67 381 ILE D C 1
ATOM 2477 O O . ILE D 1 15 ? 42.932 -13.197 -14.741 1.00 76.06 381 ILE D O 1
ATOM 2482 N N . LYS D 1 16 ? 41.363 -14.709 -14.273 1.00 59.90 382 LYS D N 1
ATOM 2483 C CA . LYS D 1 16 ? 40.308 -13.821 -14.726 1.00 63.56 382 LYS D CA 1
ATOM 2484 C C . LYS D 1 16 ? 39.255 -13.811 -13.655 1.00 59.88 382 LYS D C 1
ATOM 2485 O O . LYS D 1 16 ? 38.799 -14.872 -13.255 1.00 80.75 382 LYS D O 1
ATOM 2491 N N . ILE D 1 17 ? 38.888 -12.635 -13.155 1.00 55.46 383 ILE D N 1
ATOM 2492 C CA . ILE D 1 17 ? 37.811 -12.569 -12.183 1.00 50.37 383 ILE D CA 1
ATOM 2493 C C . ILE D 1 17 ? 36.538 -12.206 -12.914 1.00 57.36 383 ILE D C 1
ATOM 2494 O O . ILE D 1 17 ? 36.562 -11.344 -13.790 1.00 65.85 383 ILE D O 1
ATOM 2499 N N . ILE D 1 18 ? 35.452 -12.909 -12.578 1.00 58.38 384 ILE D N 1
ATOM 2500 C CA . ILE D 1 18 ? 34.142 -12.717 -13.199 1.00 52.93 384 ILE D CA 1
ATOM 2501 C C . ILE D 1 18 ? 32.967 -12.705 -12.226 1.00 41.34 384 ILE D C 1
ATOM 2502 O O . ILE D 1 18 ? 33.094 -13.094 -11.059 1.00 56.82 384 ILE D O 1
ATOM 2507 N N . ASN D 1 19 ? 31.824 -12.263 -12.750 1.00 56.15 385 ASN D N 1
ATOM 2508 C CA . ASN D 1 19 ? 30.606 -12.011 -11.977 1.00 59.31 385 ASN D CA 1
ATOM 2509 C C . ASN D 1 19 ? 30.839 -10.980 -10.893 1.00 53.85 385 ASN D C 1
ATOM 2510 O O . ASN D 1 19 ? 30.305 -11.084 -9.789 1.00 59.28 385 ASN D O 1
ATOM 2515 N N . ILE D 1 20 ? 31.673 -10.000 -11.231 1.00 58.76 386 ILE D N 1
ATOM 2516 C CA . ILE D 1 20 ? 31.885 -8.799 -10.430 1.00 54.75 386 ILE D CA 1
ATOM 2517 C C . ILE D 1 20 ? 30.649 -7.911 -10.544 1.00 59.06 386 ILE D C 1
ATOM 2518 O O . ILE D 1 20 ? 30.193 -7.616 -11.658 1.00 54.18 386 ILE D O 1
ATOM 2523 N N . PRO D 1 21 ? 30.088 -7.504 -9.394 1.00 44.46 387 PRO D N 1
ATOM 2524 C CA . PRO D 1 21 ? 28.922 -6.598 -9.279 1.00 46.77 387 PRO D CA 1
ATOM 2525 C C . PRO D 1 21 ? 29.030 -5.364 -10.181 1.00 55.01 387 PRO D C 1
ATOM 2526 O O . PRO D 1 21 ? 30.088 -4.736 -10.257 1.00 59.55 387 PRO D O 1
ATOM 2530 N N . GLN D 1 22 ? 27.942 -5.039 -10.865 1.00 65.28 388 GLN D N 1
ATOM 2531 C CA . GLN D 1 22 ? 27.843 -3.824 -11.680 1.00 74.77 388 GLN D CA 1
ATOM 2532 C C . GLN D 1 22 ? 28.382 -2.597 -10.933 1.00 66.10 388 GLN D C 1
ATOM 2533 O O . GLN D 1 22 ? 28.125 -2.416 -9.743 1.00 56.54 388 GLN D O 1
ATOM 2539 N N . GLY D 1 23 ? 29.139 -1.771 -11.644 1.00 57.35 389 GLY D N 1
ATOM 2540 C CA . GLY D 1 23 ? 29.641 -0.526 -11.097 1.00 63.31 389 GLY D CA 1
ATOM 2541 C C . GLY D 1 23 ? 30.773 -0.605 -10.091 1.00 70.99 389 GLY D C 1
ATOM 2542 O O . GLY D 1 23 ? 31.005 0.353 -9.344 1.00 70.19 389 GLY D O 1
ATOM 2543 N N . THR D 1 24 ? 31.479 -1.732 -10.067 1.00 63.53 390 THR D N 1
ATOM 2544 C CA . THR D 1 24 ? 32.599 -1.904 -9.153 1.00 59.58 390 THR D CA 1
ATOM 2545 C C . THR D 1 24 ? 33.763 -1.181 -9.795 1.00 52.87 390 THR D C 1
ATOM 2546 O O . THR D 1 24 ? 33.974 -1.292 -11.004 1.00 67.00 390 THR D O 1
ATOM 2550 N N . LEU D 1 25 ? 34.524 -0.444 -9.000 1.00 54.21 391 LEU D N 1
ATOM 2551 C CA . LEU D 1 25 ? 35.673 0.292 -9.535 1.00 56.45 391 LEU D CA 1
ATOM 2552 C C . LEU D 1 25 ? 36.958 -0.553 -9.615 1.00 59.97 391 LEU D C 1
ATOM 2553 O O . LEU D 1 25 ? 37.180 -1.441 -8.780 1.00 63.42 391 LEU D O 1
ATOM 2558 N N . LYS D 1 26 ? 37.798 -0.263 -10.610 1.00 71.20 392 LYS D N 1
ATOM 2559 C CA . LYS D 1 26 ? 39.091 -0.947 -10.765 1.00 77.52 392 LYS D CA 1
ATOM 2560 C C . LYS D 1 26 ? 39.802 -1.095 -9.424 1.00 72.02 392 LYS D C 1
ATOM 2561 O O . LYS D 1 26 ? 40.319 -2.160 -9.080 1.00 93.80 392 LYS D O 1
ATOM 2567 N N . ALA D 1 27 ? 39.788 -0.019 -8.658 1.00 58.53 393 ALA D N 1
ATOM 2568 C CA . ALA D 1 27 ? 40.445 0.002 -7.372 1.00 59.02 393 ALA D CA 1
ATOM 2569 C C . ALA D 1 27 ? 39.839 -0.953 -6.349 1.00 57.01 393 ALA D C 1
ATOM 2570 O O . ALA D 1 27 ? 40.564 -1.465 -5.500 1.00 75.06 393 ALA D O 1
ATOM 2572 N N . GLU D 1 28 ? 38.529 -1.190 -6.396 1.00 60.90 394 GLU D N 1
ATOM 2573 C CA . GLU D 1 28 ? 37.926 -2.130 -5.433 1.00 53.90 394 GLU D CA 1
ATOM 2574 C C . GLU D 1 28 ? 38.420 -3.560 -5.696 1.00 55.43 394 GLU D C 1
ATOM 2575 O O . GLU D 1 28 ? 38.691 -4.340 -4.758 1.00 58.44 394 GLU D O 1
ATOM 2581 N N . VAL D 1 29 ? 38.578 -3.863 -6.981 1.00 45.62 395 VAL D N 1
ATOM 2582 C CA . VAL D 1 29 ? 39.148 -5.119 -7.447 1.00 48.71 395 VAL D CA 1
ATOM 2583 C C . VAL D 1 29 ? 40.603 -5.293 -7.003 1.00 50.90 395 VAL D C 1
ATOM 2584 O O . VAL D 1 29 ? 40.932 -6.281 -6.330 1.00 58.13 395 VAL D O 1
ATOM 2588 N N . VAL D 1 30 ? 41.442 -4.315 -7.386 1.00 69.53 396 VAL D N 1
ATOM 2589 C CA . VAL D 1 30 ? 42.844 -4.187 -6.965 1.00 48.50 396 VAL D CA 1
ATOM 2590 C C . VAL D 1 30 ? 43.031 -4.358 -5.452 1.00 70.34 396 VAL D C 1
ATOM 2591 O O . VAL D 1 30 ? 43.822 -5.201 -5.014 1.00 66.93 396 VAL D O 1
ATOM 2595 N N . LEU D 1 31 ? 42.294 -3.596 -4.647 1.00 58.38 397 LEU D N 1
ATOM 2596 C CA . LEU D 1 31 ? 42.386 -3.754 -3.187 1.00 60.30 397 LEU D CA 1
ATOM 2597 C C . LEU D 1 31 ? 42.042 -5.165 -2.719 1.00 65.73 397 LEU D C 1
ATOM 2598 O O . LEU D 1 31 ? 42.689 -5.678 -1.804 1.00 74.32 397 LEU D O 1
ATOM 2603 N N . ALA D 1 32 ? 41.020 -5.786 -3.315 1.00 69.37 398 ALA D N 1
ATOM 2604 C CA . ALA D 1 32 ? 40.712 -7.150 -2.904 1.00 55.54 398 ALA D CA 1
ATOM 2605 C C . ALA D 1 32 ? 41.847 -8.119 -3.276 1.00 63.56 398 ALA D C 1
ATOM 2606 O O . ALA D 1 32 ? 42.213 -8.965 -2.475 1.00 60.54 398 ALA D O 1
ATOM 2608 N N . VAL D 1 33 ? 42.406 -7.966 -4.476 1.00 58.64 399 VAL D N 1
ATOM 2609 C CA . VAL D 1 33 ? 43.486 -8.824 -4.971 1.00 49.10 399 VAL D CA 1
ATOM 2610 C C . VAL D 1 33 ? 44.858 -8.620 -4.264 1.00 80.89 399 VAL D C 1
ATOM 2611 O O . VAL D 1 33 ? 45.699 -9.515 -4.255 1.00 73.62 399 VAL D O 1
ATOM 2615 N N . ARG D 1 34 ? 45.085 -7.463 -3.651 1.00 85.60 400 ARG D N 1
ATOM 2616 C CA . ARG D 1 34 ? 46.365 -7.244 -2.971 1.00 81.08 400 ARG D CA 1
ATOM 2617 C C . ARG D 1 34 ? 46.546 -8.084 -1.718 1.00 83.96 400 ARG D C 1
ATOM 2618 O O . ARG D 1 34 ? 47.675 -8.281 -1.263 1.00 82.64 400 ARG D O 1
ATOM 2626 N N . HIS D 1 35 ? 45.437 -8.566 -1.162 1.00 83.31 401 HIS D N 1
ATOM 2627 C CA . HIS D 1 35 ? 45.481 -9.403 0.036 1.00 81.83 401 HIS D CA 1
ATOM 2628 C C . HIS D 1 35 ? 46.140 -10.753 -0.225 1.00 77.90 401 HIS D C 1
ATOM 2629 O O . HIS D 1 35 ? 46.487 -11.466 0.708 1.00 76.64 401 HIS D O 1
ATOM 2636 N N . LEU D 1 36 ? 46.313 -11.098 -1.495 1.00 76.40 402 LEU D N 1
ATOM 2637 C CA . LEU D 1 36 ? 46.954 -12.350 -1.846 1.00 73.49 402 LEU D CA 1
ATOM 2638 C C . LEU D 1 36 ? 48.446 -12.252 -1.566 1.00 78.60 402 LEU D C 1
ATOM 2639 O O . LEU D 1 36 ? 49.110 -13.259 -1.317 1.00 74.10 402 LEU D O 1
ATOM 2644 N N . GLY D 1 37 ? 48.962 -11.029 -1.592 1.00 78.42 403 GLY D N 1
ATOM 2645 C CA . GLY D 1 37 ? 50.331 -10.768 -1.177 1.00 76.17 403 GLY D CA 1
ATOM 2646 C C . GLY D 1 37 ? 51.285 -10.458 -2.313 1.00 80.88 403 GLY D C 1
ATOM 2647 O O . GLY D 1 37 ? 52.346 -9.879 -2.110 1.00 92.13 403 GLY D O 1
ATOM 2648 N N . TYR D 1 38 ? 50.885 -10.828 -3.519 1.00 86.89 404 TYR D N 1
ATOM 2649 C CA . TYR D 1 38 ? 51.754 -10.731 -4.672 1.00 66.66 404 TYR D CA 1
ATOM 2650 C C . TYR D 1 38 ? 51.568 -9.447 -5.428 1.00 73.17 404 TYR D C 1
ATOM 2651 O O . TYR D 1 38 ? 50.711 -8.635 -5.092 1.00 100.41 404 TYR D O 1
ATOM 2660 N N . GLU D 1 39 ? 52.404 -9.260 -6.439 1.00 77.76 405 GLU D N 1
ATOM 2661 C CA . GLU D 1 39 ? 52.300 -8.117 -7.328 1.00 73.35 405 GLU D CA 1
ATOM 2662 C C . GLU D 1 39 ? 51.549 -8.550 -8.572 1.00 67.29 405 GLU D C 1
ATOM 2663 O O . GLU D 1 39 ? 51.568 -9.726 -8.936 1.00 77.51 405 GLU D O 1
ATOM 2669 N N . PHE D 1 40 ? 50.860 -7.604 -9.201 1.00 86.04 406 PHE D N 1
ATOM 2670 C CA . PHE D 1 40 ? 50.017 -7.922 -10.345 1.00 80.41 406 PHE D CA 1
ATOM 2671 C C . PHE D 1 40 ? 49.582 -6.675 -11.063 1.00 71.66 406 PHE D C 1
ATOM 2672 O O . PHE D 1 40 ? 49.498 -5.609 -10.460 1.00 67.96 406 PHE D O 1
ATOM 2680 N N . TYR D 1 41 ? 49.259 -6.844 -12.342 1.00 77.71 407 TYR D N 1
ATOM 2681 C CA . TYR D 1 41 ? 48.620 -5.815 -13.157 1.00 73.14 407 TYR D CA 1
ATOM 2682 C C . TYR D 1 41 ? 47.141 -6.169 -13.434 1.00 93.17 407 TYR D C 1
ATOM 2683 O O . TYR D 1 41 ? 46.834 -7.202 -14.028 1.00 105.14 407 TYR D O 1
ATOM 2692 N N . CYS D 1 42 ? 46.230 -5.305 -12.996 1.00 95.76 408 CYS D N 1
ATOM 2693 C CA . CYS D 1 42 ? 44.787 -5.539 -13.128 1.00 81.86 408 CYS D CA 1
ATOM 2694 C C . CYS D 1 42 ? 44.135 -4.769 -14.286 1.00 80.19 408 CYS D C 1
ATOM 2695 O O . CYS D 1 42 ? 44.156 -3.548 -14.303 1.00 81.75 408 CYS D O 1
ATOM 2698 N N . ASP D 1 43 ? 43.546 -5.475 -15.247 1.00 82.86 409 ASP D N 1
ATOM 2699 C CA . ASP D 1 43 ? 42.911 -4.802 -16.383 1.00 79.58 409 ASP D CA 1
ATOM 2700 C C . ASP D 1 43 ? 41.521 -5.349 -16.741 1.00 92.68 409 ASP D C 1
ATOM 2701 O O . ASP D 1 43 ? 41.355 -6.497 -17.153 1.00 98.75 409 ASP D O 1
ATOM 2706 N N . TYR D 1 44 ? 40.540 -4.474 -16.582 1.00 89.87 410 TYR D N 1
ATOM 2707 C CA . TYR D 1 44 ? 39.138 -4.730 -16.839 1.00 91.00 410 TYR D CA 1
ATOM 2708 C C . TYR D 1 44 ? 38.803 -4.952 -18.314 1.00 117.49 410 TYR D C 1
ATOM 2709 O O . TYR D 1 44 ? 38.489 -3.998 -19.027 1.00 136.04 410 TYR D O 1
ATOM 2718 N N . ILE D 1 45 ? 38.846 -6.197 -18.775 1.00 118.17 411 ILE D N 1
ATOM 2719 C CA . ILE D 1 45 ? 38.344 -6.511 -20.111 1.00 121.58 411 ILE D CA 1
ATOM 2720 C C . ILE D 1 45 ? 36.863 -6.923 -20.027 1.00 126.91 411 ILE D C 1
ATOM 2721 O O . ILE D 1 45 ? 36.498 -7.831 -19.275 1.00 131.30 411 ILE D O 1
ATOM 2726 N N . ASP D 1 46 ? 36.023 -6.227 -20.791 1.00 128.96 412 ASP D N 1
ATOM 2727 C CA . ASP D 1 46 ? 34.573 -6.238 -20.592 1.00 132.49 412 ASP D CA 1
ATOM 2728 C C . ASP D 1 46 ? 34.238 -5.760 -19.170 1.00 129.91 412 ASP D C 1
ATOM 2729 O O . ASP D 1 46 ? 34.497 -4.607 -18.816 1.00 146.47 412 ASP D O 1
ATOM 2734 N N . GLY D 1 47 ? 33.666 -6.645 -18.364 1.00 99.04 460 GLY D N 1
ATOM 2735 C CA . GLY D 1 47 ? 33.399 -6.359 -16.962 1.00 101.04 460 GLY D CA 1
ATOM 2736 C C . GLY D 1 47 ? 34.057 -7.453 -16.142 1.00 96.79 460 GLY D C 1
ATOM 2737 O O . GLY D 1 47 ? 33.579 -7.880 -15.079 1.00 91.60 460 GLY D O 1
ATOM 2738 N N . GLN D 1 48 ? 35.172 -7.924 -16.681 1.00 79.45 461 GLN D N 1
ATOM 2739 C CA . GLN D 1 48 ? 35.903 -9.021 -16.089 1.00 71.85 461 GLN D CA 1
ATOM 2740 C C . GLN D 1 48 ? 37.330 -8.564 -15.808 1.00 68.52 461 GLN D C 1
ATOM 2741 O O . GLN D 1 48 ? 38.018 -8.033 -16.691 1.00 60.67 461 GLN D O 1
ATOM 2747 N N . ALA D 1 49 ? 37.792 -8.736 -14.578 1.00 59.67 462 ALA D N 1
ATOM 2748 C CA . ALA D 1 49 ? 39.097 -8.170 -14.275 1.00 61.95 462 ALA D CA 1
ATOM 2749 C C . ALA D 1 49 ? 40.169 -9.190 -14.596 1.00 73.43 462 ALA D C 1
ATOM 2750 O O . ALA D 1 49 ? 40.247 -10.239 -13.963 1.00 89.66 462 ALA D O 1
ATOM 2752 N N . MET D 1 50 ? 40.977 -8.903 -15.608 1.00 72.01 463 MET D N 1
ATOM 2753 C CA . MET D 1 50 ? 42.052 -9.809 -15.963 1.00 67.35 463 MET D CA 1
ATOM 2754 C C . MET D 1 50 ? 43.294 -9.459 -15.148 1.00 75.64 463 MET D C 1
ATOM 2755 O O . MET D 1 50 ? 43.836 -8.366 -15.242 1.00 90.36 463 MET D O 1
ATOM 2760 N N . ILE D 1 51 ? 43.719 -10.406 -14.328 1.00 67.97 464 ILE D N 1
ATOM 2761 C CA . ILE D 1 51 ? 44.776 -10.190 -13.370 1.00 50.48 464 ILE D CA 1
ATOM 2762 C C . ILE D 1 51 ? 46.023 -10.862 -13.908 1.00 60.52 464 ILE D C 1
ATOM 2763 O O . ILE D 1 51 ? 45.995 -12.059 -14.185 1.00 77.11 464 ILE D O 1
ATOM 2768 N N . ARG D 1 52 ? 47.107 -10.099 -14.081 1.00 68.99 465 ARG D N 1
ATOM 2769 C CA . ARG D 1 52 ? 48.398 -10.670 -14.504 1.00 72.46 465 ARG D CA 1
ATOM 2770 C C . ARG D 1 52 ? 49.460 -10.677 -13.407 1.00 76.78 465 ARG D C 1
ATOM 2771 O O . ARG D 1 52 ? 49.896 -9.624 -12.960 1.00 85.18 465 ARG D O 1
ATOM 2779 N N . PHE D 1 53 ? 49.878 -11.863 -12.976 1.00 81.21 466 PHE D N 1
ATOM 2780 C CA . PHE D 1 53 ? 50.899 -11.967 -11.938 1.00 86.79 466 PHE D CA 1
ATOM 2781 C C . PHE D 1 53 ? 52.283 -11.878 -12.557 1.00 89.27 466 PHE D C 1
ATOM 2782 O O . PHE D 1 53 ? 52.411 -11.800 -13.781 1.00 88.72 466 PHE D O 1
ATOM 2790 N N . GLN D 1 54 ? 53.321 -11.873 -11.728 1.00 86.27 467 GLN D N 1
ATOM 2791 C CA . GLN D 1 54 ? 54.658 -11.570 -12.257 1.00 101.04 467 GLN D CA 1
ATOM 2792 C C . GLN D 1 54 ? 55.494 -12.785 -12.657 1.00 104.88 467 GLN D C 1
ATOM 2793 O O . GLN D 1 54 ? 56.416 -12.680 -13.469 1.00 111.63 467 GLN D O 1
ATOM 2799 N N . ASN D 1 55 ? 55.169 -13.933 -12.082 1.00 92.67 468 ASN D N 1
ATOM 2800 C CA . ASN D 1 55 ? 55.687 -15.198 -12.571 1.00 88.81 468 ASN D CA 1
ATOM 2801 C C . ASN D 1 55 ? 54.637 -16.295 -12.334 1.00 96.72 468 ASN D C 1
ATOM 2802 O O . ASN D 1 55 ? 53.765 -16.145 -11.461 1.00 80.80 468 ASN D O 1
ATOM 2807 N N . SER D 1 56 ? 54.703 -17.374 -13.116 1.00 101.69 469 SER D N 1
ATOM 2808 C CA . SER D 1 56 ? 53.691 -18.436 -13.056 1.00 105.93 469 SER D CA 1
ATOM 2809 C C . SER D 1 56 ? 53.564 -19.073 -11.662 1.00 98.84 469 SER D C 1
ATOM 2810 O O . SER D 1 56 ? 52.489 -19.564 -11.276 1.00 92.37 469 SER D O 1
ATOM 2813 N N . ASP D 1 57 ? 54.671 -19.053 -10.921 1.00 80.69 470 ASP D N 1
ATOM 2814 C CA . ASP D 1 57 ? 54.746 -19.570 -9.552 1.00 88.25 470 ASP D CA 1
ATOM 2815 C C . ASP D 1 57 ? 53.858 -18.766 -8.587 1.00 82.21 470 ASP D C 1
ATOM 2816 O O . ASP D 1 57 ? 53.063 -19.335 -7.824 1.00 81.93 470 ASP D O 1
ATOM 2821 N N . GLU D 1 58 ? 54.000 -17.442 -8.623 1.00 80.70 471 GLU D N 1
ATOM 2822 C CA . GLU D 1 58 ? 53.163 -16.565 -7.816 1.00 88.29 471 GLU D CA 1
ATOM 2823 C C . GLU D 1 58 ? 51.699 -16.654 -8.255 1.00 82.78 471 GLU D C 1
ATOM 2824 O O . GLU D 1 58 ? 50.785 -16.576 -7.428 1.00 90.47 471 GLU D O 1
ATOM 2830 N N . GLN D 1 59 ? 51.483 -16.842 -9.553 1.00 75.96 472 GLN D N 1
ATOM 2831 C CA . GLN D 1 59 ? 50.143 -17.121 -10.062 1.00 70.45 472 GLN D CA 1
ATOM 2832 C C . GLN D 1 59 ? 49.555 -18.351 -9.353 1.00 71.88 472 GLN D C 1
ATOM 2833 O O . GLN D 1 59 ? 48.441 -18.297 -8.822 1.00 65.79 472 GLN D O 1
ATOM 2839 N N . ARG D 1 60 ? 50.325 -19.437 -9.306 1.00 72.26 473 ARG D N 1
ATOM 2840 C CA . ARG D 1 60 ? 49.897 -20.648 -8.608 1.00 73.53 473 ARG D CA 1
ATOM 2841 C C . ARG D 1 60 ? 49.604 -20.394 -7.142 1.00 66.78 473 ARG D C 1
ATOM 2842 O O . ARG D 1 60 ? 48.575 -20.825 -6.635 1.00 88.78 473 ARG D O 1
ATOM 2850 N N . LEU D 1 61 ? 50.512 -19.713 -6.455 1.00 70.76 474 LEU D N 1
ATOM 2851 C CA . LEU D 1 61 ? 50.325 -19.435 -5.031 1.00 70.81 474 LEU D CA 1
ATOM 2852 C C . LEU D 1 61 ? 49.052 -18.643 -4.769 1.00 66.20 474 LEU D C 1
ATOM 2853 O O . LEU D 1 61 ? 48.383 -18.823 -3.742 1.00 79.66 474 LEU D O 1
ATOM 2858 N N . ALA D 1 62 ? 48.715 -17.766 -5.711 1.00 59.55 475 ALA D N 1
ATOM 2859 C CA . ALA D 1 62 ? 47.541 -16.922 -5.554 1.00 66.31 475 ALA D CA 1
ATOM 2860 C C . ALA D 1 62 ? 46.285 -17.753 -5.786 1.00 74.63 475 ALA D C 1
ATOM 2861 O O . ALA D 1 62 ? 45.319 -17.680 -5.007 1.00 82.76 475 ALA D O 1
ATOM 2863 N N . ILE D 1 63 ? 46.317 -18.551 -6.854 1.00 68.42 476 ILE D N 1
ATOM 2864 C CA . ILE D 1 63 ? 45.224 -19.463 -7.164 1.00 74.16 476 ILE D CA 1
ATOM 2865 C C . ILE D 1 63 ? 44.918 -20.328 -5.949 1.00 72.77 476 ILE D C 1
ATOM 2866 O O . ILE D 1 63 ? 43.765 -20.460 -5.541 1.00 70.57 476 ILE D O 1
ATOM 2871 N N . GLN D 1 64 ? 45.973 -20.867 -5.348 1.00 61.90 477 GLN D N 1
ATOM 2872 C CA . GLN D 1 64 ? 45.841 -21.701 -4.162 1.00 60.75 477 GLN D CA 1
ATOM 2873 C C . GLN D 1 64 ? 45.281 -20.941 -2.952 1.00 69.17 477 GLN D C 1
ATOM 2874 O O . GLN D 1 64 ? 44.504 -21.489 -2.158 1.00 75.38 477 GLN D O 1
ATOM 2880 N N . LYS D 1 65 ? 45.654 -19.674 -2.814 1.00 66.92 478 LYS D N 1
ATOM 2881 C CA . LYS D 1 65 ? 45.045 -18.861 -1.762 1.00 71.01 478 LYS D CA 1
ATOM 2882 C C . LYS D 1 65 ? 43.538 -18.629 -2.009 1.00 67.76 478 LYS D C 1
ATOM 2883 O O . LYS D 1 65 ? 42.765 -18.383 -1.074 1.00 59.00 478 LYS D O 1
ATOM 2889 N N . LEU D 1 66 ? 43.110 -18.694 -3.264 1.00 53.33 479 LEU D N 1
ATOM 2890 C CA . LEU D 1 66 ? 41.722 -18.335 -3.539 1.00 59.21 479 LEU D CA 1
ATOM 2891 C C . LEU D 1 66 ? 40.770 -19.535 -3.379 1.00 65.55 479 LEU D C 1
ATOM 2892 O O . LEU D 1 66 ? 39.550 -19.374 -3.375 1.00 68.14 479 LEU D O 1
ATOM 2897 N N . LEU D 1 67 ? 41.341 -20.730 -3.250 1.00 66.53 480 LEU D N 1
ATOM 2898 C CA . LEU D 1 67 ? 40.562 -21.964 -3.204 1.00 60.62 480 LEU D CA 1
ATOM 2899 C C . LEU D 1 67 ? 39.692 -22.037 -1.974 1.00 61.79 480 LEU D C 1
ATOM 2900 O O . LEU D 1 67 ? 40.169 -21.911 -0.865 1.00 74.88 480 LEU D O 1
ATOM 2905 N N . ASN D 1 68 ? 38.402 -22.232 -2.181 1.00 59.28 481 ASN D N 1
ATOM 2906 C CA . ASN D 1 68 ? 37.478 -22.457 -1.082 1.00 61.29 481 ASN D CA 1
ATOM 2907 C C . ASN D 1 68 ? 37.507 -23.943 -0.765 1.00 60.19 481 ASN D C 1
ATOM 2908 O O . ASN D 1 68 ? 37.021 -24.762 -1.543 1.00 62.01 481 ASN D O 1
ATOM 2913 N N . HIS D 1 69 ? 38.071 -24.294 0.380 1.00 76.13 482 HIS D N 1
ATOM 2914 C CA . HIS D 1 69 ? 38.408 -25.691 0.631 1.00 81.29 482 HIS D CA 1
ATOM 2915 C C . HIS D 1 69 ? 37.193 -26.505 0.990 1.00 69.87 482 HIS D C 1
ATOM 2916 O O . HIS D 1 69 ? 37.281 -27.724 1.132 1.00 71.88 482 HIS D O 1
ATOM 2923 C CA . ASN D 1 70 ? 34.313 -27.156 1.553 1.00 56.93 483 ASN D CA 1
ATOM 2924 C C . ASN D 1 70 ? 34.016 -27.231 0.063 1.00 59.66 483 ASN D C 1
ATOM 2925 O O . ASN D 1 70 ? 33.904 -28.329 -0.461 1.00 62.22 483 ASN D O 1
ATOM 2930 N N . ASN D 1 71 ? 33.856 -26.118 -0.641 1.00 60.28 484 ASN D N 1
ATOM 2931 C CA . ASN D 1 71 ? 33.194 -26.269 -1.944 1.00 55.31 484 ASN D CA 1
ATOM 2932 C C . ASN D 1 71 ? 34.073 -26.476 -3.148 1.00 60.98 484 ASN D C 1
ATOM 2933 O O . ASN D 1 71 ? 33.555 -26.668 -4.256 1.00 59.69 484 ASN D O 1
ATOM 2938 N N . ASN D 1 72 ? 35.386 -26.402 -2.937 1.00 55.21 485 ASN D N 1
ATOM 2939 C CA . ASN D 1 72 ? 36.363 -26.580 -4.018 1.00 56.94 485 ASN D CA 1
ATOM 2940 C C . ASN D 1 72 ? 36.322 -25.529 -5.134 1.00 55.64 485 ASN D C 1
ATOM 2941 O O . ASN D 1 72 ? 36.878 -25.752 -6.210 1.00 59.83 485 ASN D O 1
ATOM 2946 N N . LYS D 1 73 ? 35.649 -24.406 -4.888 1.00 54.13 486 LYS D N 1
ATOM 2947 C CA . LYS D 1 73 ? 35.485 -23.357 -5.895 1.00 62.92 486 LYS D CA 1
ATOM 2948 C C . LYS D 1 73 ? 36.543 -22.266 -5.748 1.00 61.83 486 LYS D C 1
ATOM 2949 O O . LYS D 1 73 ? 37.001 -21.991 -4.640 1.00 61.91 486 LYS D O 1
ATOM 2955 N N . LEU D 1 74 ? 36.923 -21.620 -6.844 1.00 56.21 487 LEU D N 1
ATOM 2956 C CA . LEU D 1 74 ? 37.817 -20.456 -6.714 1.00 53.51 487 LEU D CA 1
ATOM 2957 C C . LEU D 1 74 ? 37.010 -19.171 -6.473 1.00 58.34 487 LEU D C 1
ATOM 2958 O O . LEU D 1 74 ? 36.225 -18.753 -7.312 1.00 63.66 487 LEU D O 1
ATOM 2963 N N . GLN D 1 75 ? 37.190 -18.555 -5.316 1.00 56.80 488 GLN D N 1
ATOM 2964 C CA . GLN D 1 75 ? 36.387 -17.396 -4.969 1.00 48.29 488 GLN D CA 1
ATOM 2965 C C . GLN D 1 75 ? 37.214 -16.221 -4.477 1.00 58.27 488 GLN D C 1
ATOM 2966 O O . GLN D 1 75 ? 38.200 -16.391 -3.768 1.00 56.30 488 GLN D O 1
ATOM 2972 N N . ILE D 1 76 ? 36.784 -15.016 -4.841 1.00 61.09 489 ILE D N 1
ATOM 2973 C CA . ILE D 1 76 ? 37.317 -13.837 -4.186 1.00 54.96 489 ILE D CA 1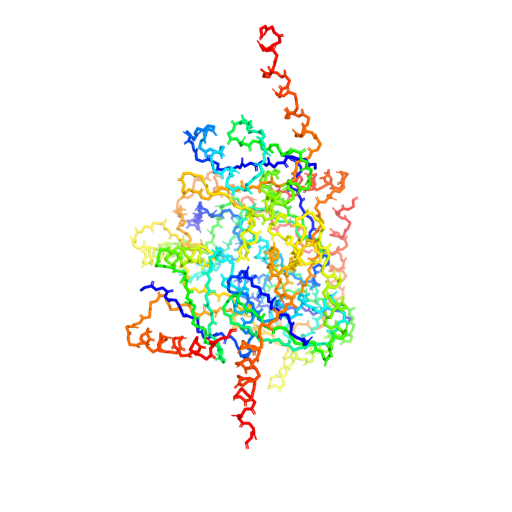
ATOM 2974 C C . ILE D 1 76 ? 36.188 -12.889 -3.849 1.00 63.40 489 ILE D C 1
ATOM 2975 O O . ILE D 1 76 ? 35.331 -12.638 -4.674 1.00 63.30 489 ILE D O 1
ATOM 2980 N N . GLU D 1 77 ? 36.186 -12.381 -2.623 1.00 69.99 490 GLU D N 1
ATOM 2981 C CA . GLU D 1 77 ? 35.194 -11.401 -2.196 1.00 54.68 490 GLU D CA 1
ATOM 2982 C C . GLU D 1 77 ? 35.585 -9.974 -2.609 1.00 53.75 490 GLU D C 1
ATOM 2983 O O . GLU D 1 77 ? 36.684 -9.509 -2.324 1.00 72.38 490 GLU D O 1
ATOM 2989 N N . ILE D 1 78 ? 34.670 -9.311 -3.306 1.00 62.14 491 ILE D N 1
ATOM 2990 C CA . ILE D 1 78 ? 34.788 -7.917 -3.718 1.00 64.67 491 ILE D CA 1
ATOM 2991 C C . ILE D 1 78 ? 33.479 -7.206 -3.388 1.00 67.46 491 ILE D C 1
ATOM 2992 O O . ILE D 1 78 ? 32.409 -7.694 -3.762 1.00 71.31 491 ILE D O 1
ATOM 2997 N N . ARG D 1 79 ? 33.556 -6.063 -2.703 1.00 64.57 492 ARG D N 1
ATOM 2998 C CA . ARG D 1 79 ? 32.352 -5.389 -2.182 1.00 63.46 492 ARG D CA 1
ATOM 2999 C C . ARG D 1 79 ? 31.428 -6.341 -1.402 1.00 73.82 492 ARG D C 1
ATOM 3000 O O . ARG D 1 79 ? 30.217 -6.157 -1.410 1.00 79.29 492 ARG D O 1
ATOM 3008 N N . GLY D 1 80 ? 31.985 -7.368 -0.761 1.00 74.10 493 GLY D N 1
ATOM 3009 C CA . GLY D 1 80 ? 31.183 -8.283 0.040 1.00 59.72 493 GLY D CA 1
ATOM 3010 C C . GLY D 1 80 ? 30.339 -9.301 -0.721 1.00 62.29 493 GLY D C 1
ATOM 3011 O O . GLY D 1 80 ? 29.517 -9.979 -0.131 1.00 66.50 493 GLY D O 1
ATOM 3012 N N . GLN D 1 81 ? 30.531 -9.389 -2.032 1.00 58.81 494 GLN D N 1
ATOM 3013 C CA . GLN D 1 81 ? 29.945 -10.445 -2.847 1.00 52.79 494 GLN D CA 1
ATOM 3014 C C . GLN D 1 81 ? 31.025 -11.446 -3.309 1.00 65.08 494 GLN D C 1
ATOM 3015 O O . GLN D 1 81 ? 32.108 -11.045 -3.740 1.00 72.27 494 GLN D O 1
ATOM 3021 N N . ILE D 1 82 ? 30.727 -12.740 -3.243 1.00 62.62 495 ILE D N 1
ATOM 3022 C CA . ILE D 1 82 ? 31.640 -13.748 -3.761 1.00 56.29 495 ILE D CA 1
ATOM 3023 C C . ILE D 1 82 ? 31.708 -13.670 -5.286 1.00 61.00 495 ILE D C 1
ATOM 3024 O O . ILE D 1 82 ? 30.701 -13.803 -5.953 1.00 59.37 495 ILE D O 1
ATOM 3029 N N . CYS D 1 83 ? 32.902 -13.452 -5.827 1.00 51.16 496 CYS D N 1
ATOM 3030 C CA . CYS D 1 83 ? 33.139 -13.485 -7.265 1.00 42.81 496 CYS D CA 1
ATOM 3031 C C . CYS D 1 83 ? 33.860 -14.736 -7.683 1.00 55.98 496 CYS D C 1
ATOM 3032 O O . CYS D 1 83 ? 34.602 -15.327 -6.893 1.00 64.66 496 CYS D O 1
ATOM 3035 N N . ASP D 1 84 ? 33.691 -15.107 -8.945 1.00 54.17 497 ASP D N 1
ATOM 3036 C CA . ASP D 1 84 ? 34.247 -16.365 -9.424 1.00 45.72 497 ASP D CA 1
ATOM 3037 C C . ASP D 1 84 ? 35.581 -16.098 -10.099 1.00 56.84 497 ASP D C 1
ATOM 3038 O O . ASP D 1 84 ? 35.761 -15.042 -10.707 1.00 58.88 497 ASP D O 1
ATOM 3043 N N . VAL D 1 85 ? 36.511 -17.052 -9.987 1.00 54.71 498 VAL D N 1
ATOM 3044 C CA . VAL D 1 85 ? 37.804 -16.925 -10.624 1.00 46.71 498 VAL D CA 1
ATOM 3045 C C . VAL D 1 85 ? 38.052 -18.055 -11.598 1.00 45.90 498 VAL D C 1
ATOM 3046 O O . VAL D 1 85 ? 37.904 -19.208 -11.254 1.00 65.10 498 VAL D O 1
ATOM 3050 N N . ILE D 1 86 ? 38.397 -17.699 -12.826 1.00 49.25 499 ILE D N 1
ATOM 3051 C CA . ILE D 1 86 ? 38.861 -18.628 -13.839 1.00 48.28 499 ILE D CA 1
ATOM 3052 C C . ILE D 1 86 ? 40.386 -18.625 -13.807 1.00 58.74 499 ILE D C 1
ATOM 3053 O O . ILE D 1 86 ? 41.014 -17.573 -13.961 1.00 71.68 499 ILE D O 1
ATOM 3058 N N . SER D 1 87 ? 40.996 -19.785 -13.600 1.00 71.11 500 SER D N 1
ATOM 3059 C CA . SER D 1 87 ? 42.448 -19.833 -13.373 1.00 80.42 500 SER D CA 1
ATOM 3060 C C . SER D 1 87 ? 43.279 -20.227 -14.581 1.00 69.29 500 SER D C 1
ATOM 3061 O O . SER D 1 87 ? 44.503 -20.184 -14.527 1.00 77.21 500 SER D O 1
ATOM 3064 N N . THR D 1 88 ? 42.618 -20.635 -15.655 1.00 70.60 501 THR D N 1
ATOM 3065 C CA . THR D 1 88 ? 43.316 -21.046 -16.860 1.00 70.00 501 THR D CA 1
ATOM 3066 C C . THR D 1 88 ? 42.829 -20.218 -18.028 1.00 73.57 501 THR D C 1
ATOM 3067 O O . THR D 1 88 ? 41.648 -20.261 -18.370 1.00 84.56 501 THR D O 1
ATOM 3071 N N . ILE D 1 89 ? 43.751 -19.480 -18.641 1.00 79.73 502 ILE D N 1
ATOM 3072 C CA . ILE D 1 89 ? 43.450 -18.629 -19.786 1.00 91.23 502 ILE D CA 1
ATOM 3073 C C . ILE D 1 89 ? 44.043 -19.229 -21.064 1.00 100.40 502 ILE D C 1
ATOM 3074 O O . ILE D 1 89 ? 45.264 -19.384 -21.171 1.00 105.05 502 ILE D O 1
ATOM 3079 N N . PRO D 1 90 ? 43.179 -19.585 -22.034 1.00 102.91 503 PRO D N 1
ATOM 3080 C CA . PRO D 1 90 ? 43.616 -20.164 -23.315 1.00 113.73 503 PRO D CA 1
ATOM 3081 C C . PRO D 1 90 ? 44.549 -19.236 -24.103 1.00 130.31 503 PRO D C 1
ATOM 3082 O O . PRO D 1 90 ? 44.670 -18.060 -23.753 1.00 132.72 503 PRO D O 1
ATOM 3086 N N . GLU D 1 91 ? 45.202 -19.756 -25.143 1.00 137.02 504 GLU D N 1
ATOM 3087 C CA . GLU D 1 91 ? 46.169 -18.965 -25.915 1.00 133.63 504 GLU D CA 1
ATOM 3088 C C . GLU D 1 91 ? 45.544 -17.713 -26.542 1.00 135.79 504 GLU D C 1
ATOM 3089 O O . GLU D 1 91 ? 46.111 -16.618 -26.455 1.00 140.65 504 GLU D O 1
ATOM 3091 N N . ASP D 1 92 ? 44.371 -17.874 -27.154 1.00 127.75 505 ASP D N 1
ATOM 3092 C CA . ASP D 1 92 ? 43.714 -16.775 -27.862 1.00 123.88 505 ASP D CA 1
ATOM 3093 C C . ASP D 1 92 ? 43.258 -15.640 -26.939 1.00 125.26 505 ASP D C 1
ATOM 3094 O O . ASP D 1 92 ? 43.469 -14.459 -27.250 1.00 131.27 505 ASP D O 1
ATOM 3099 N N . GLU D 1 93 ? 42.641 -15.997 -25.813 1.00 106.99 506 GLU D N 1
ATOM 3100 C CA . GLU D 1 93 ? 42.248 -15.014 -24.807 1.00 98.70 506 GLU D CA 1
ATOM 3101 C C . GLU D 1 93 ? 43.474 -14.243 -24.311 1.00 107.05 506 GLU D C 1
ATOM 3102 O O . GLU D 1 93 ? 43.431 -13.019 -24.150 1.00 114.88 506 GLU D O 1
ATOM 3108 N N . GLU D 1 94 ? 44.573 -14.963 -24.093 1.00 110.41 507 GLU D N 1
ATOM 3109 C CA . GLU D 1 94 ? 45.846 -14.348 -23.712 1.00 117.73 507 GLU D CA 1
ATOM 3110 C C . GLU D 1 94 ? 46.341 -13.354 -24.784 1.00 121.13 507 GLU D C 1
ATOM 3111 O O . GLU D 1 94 ? 46.866 -12.273 -24.464 1.00 115.42 507 GLU D O 1
ATOM 3117 N N . LYS D 1 95 ? 46.153 -13.709 -26.056 1.00 131.86 508 LYS D N 1
ATOM 3118 C CA . LYS D 1 95 ? 46.493 -12.797 -27.152 1.00 137.37 508 LYS D CA 1
ATOM 3119 C C . LYS D 1 95 ? 45.649 -11.517 -27.084 1.00 135.92 508 LYS D C 1
ATOM 3120 O O . LYS D 1 95 ? 46.191 -10.409 -27.189 1.00 140.55 508 LYS D O 1
ATOM 3126 N N . ASN D 1 96 ? 44.333 -11.678 -26.916 1.00 117.52 509 ASN D N 1
ATOM 3127 C CA . ASN D 1 96 ? 43.430 -10.543 -26.698 1.00 108.22 509 ASN D CA 1
ATOM 3128 C C . ASN D 1 96 ? 43.939 -9.620 -25.595 1.00 113.13 509 ASN D C 1
ATOM 3129 O O . ASN D 1 96 ? 44.002 -8.390 -25.773 1.00 115.66 509 ASN D O 1
ATOM 3134 N N . TYR D 1 97 ? 44.317 -10.217 -24.464 1.00 112.34 510 TYR D N 1
ATOM 3135 C CA . TYR D 1 97 ? 44.817 -9.437 -23.330 1.00 104.18 510 TYR D CA 1
ATOM 3136 C C . TYR D 1 97 ? 46.068 -8.637 -23.679 1.00 113.32 510 TYR D C 1
ATOM 3137 O O . TYR D 1 97 ? 46.164 -7.442 -23.369 1.00 111.04 510 TYR D O 1
ATOM 3146 N N . TRP D 1 98 ? 47.033 -9.289 -24.319 1.00 128.49 511 TRP D N 1
ATOM 3147 C CA . TRP D 1 98 ? 48.272 -8.585 -24.651 1.00 131.84 511 TRP D CA 1
ATOM 3148 C C . TRP D 1 98 ? 48.040 -7.465 -25.675 1.00 135.19 511 TRP D C 1
ATOM 3149 O O . TRP D 1 98 ? 48.662 -6.395 -25.599 1.00 131.92 511 TRP D O 1
ATOM 3160 N N . ASN D 1 99 ? 47.112 -7.706 -26.599 1.00 130.87 512 ASN D N 1
ATOM 3161 C CA . ASN D 1 99 ? 46.698 -6.688 -27.559 1.00 124.07 512 ASN D CA 1
ATOM 3162 C C . ASN D 1 99 ? 46.158 -5.447 -26.862 1.00 126.57 512 ASN D C 1
ATOM 3163 O O . ASN D 1 99 ? 46.631 -4.334 -27.094 1.00 130.58 512 ASN D O 1
ATOM 3168 N N . TYR D 1 100 ? 45.162 -5.653 -26.006 1.00 128.52 513 TYR D N 1
ATOM 3169 C CA . TYR D 1 100 ? 44.575 -4.563 -25.233 1.00 124.81 513 TYR D CA 1
ATOM 3170 C C . TYR D 1 100 ? 45.637 -3.833 -24.399 1.00 127.15 513 TYR D C 1
ATOM 3171 O O . TYR D 1 100 ? 45.592 -2.601 -24.267 1.00 130.59 513 TYR D O 1
ATOM 3180 N N . ILE D 1 101 ? 46.586 -4.586 -23.838 1.00 129.89 514 ILE D N 1
ATOM 3181 C CA . ILE D 1 101 ? 47.666 -3.977 -23.054 1.00 137.70 514 ILE D CA 1
ATOM 3182 C C . ILE D 1 101 ? 48.535 -3.066 -23.922 1.00 144.61 514 ILE D C 1
ATOM 3183 O O . ILE D 1 101 ? 48.941 -1.986 -23.485 1.00 145.11 514 ILE D O 1
ATOM 3188 N N . LYS D 1 102 ? 48.803 -3.487 -25.157 1.00 143.42 515 LYS D N 1
ATOM 3189 C CA . LYS D 1 102 ? 49.588 -2.650 -26.062 1.00 137.64 515 LYS D CA 1
ATOM 3190 C C . LYS D 1 102 ? 48.780 -1.433 -26.535 1.00 124.47 515 LYS D C 1
ATOM 3191 O O . LYS D 1 102 ? 49.350 -0.372 -26.809 1.00 109.01 515 LYS D O 1
ATOM 3197 N N . PHE D 1 103 ? 47.458 -1.588 -26.607 1.00 129.32 516 PHE D N 1
ATOM 3198 C CA . PHE D 1 103 ? 46.559 -0.475 -26.935 1.00 138.66 516 PHE D CA 1
ATOM 3199 C C . PHE D 1 103 ? 46.485 0.594 -25.832 1.00 144.54 516 PHE D C 1
ATOM 3200 O O . PHE D 1 103 ? 46.358 1.781 -26.133 1.00 146.73 516 PHE D O 1
ATOM 3208 N N . LYS D 1 104 ? 46.561 0.184 -24.564 1.00 148.98 517 LYS D N 1
ATOM 3209 C CA . LYS D 1 104 ? 46.533 1.150 -23.449 1.00 149.71 517 LYS D CA 1
ATOM 3210 C C . LYS D 1 104 ? 47.851 1.921 -23.223 1.00 145.04 517 LYS D C 1
ATOM 3211 O O . LYS D 1 104 ? 47.831 3.121 -22.938 1.00 143.47 517 LYS D O 1
ATOM 3217 N N . LYS D 1 105 ? 48.989 1.239 -23.346 1.00 140.66 518 LYS D N 1
ATOM 3218 C CA . LYS D 1 105 ? 50.289 1.888 -23.166 1.00 137.46 518 LYS D CA 1
ATOM 3219 C C . LYS D 1 105 ? 50.707 2.672 -24.410 1.00 148.03 518 LYS D C 1
ATOM 3220 O O . LYS D 1 105 ? 51.789 3.256 -24.441 1.00 155.15 518 LYS D O 1
ATOM 3226 N N . ASN D 1 106 ? 49.843 2.685 -25.425 1.00 154.30 519 ASN D N 1
ATOM 3227 C CA . ASN D 1 106 ? 50.126 3.361 -26.698 1.00 162.39 519 ASN D CA 1
ATOM 3228 C C . ASN D 1 106 ? 50.130 4.892 -26.611 1.00 147.01 519 ASN D C 1
ATOM 3229 O O . ASN D 1 106 ? 50.990 5.561 -27.194 1.00 129.20 519 ASN D O 1
ATOM 3234 N N . GLU D 1 107 ? 49.164 5.443 -25.885 1.00 142.92 520 GLU D N 1
ATOM 3235 C CA . GLU D 1 107 ? 49.050 6.888 -25.760 1.00 144.67 520 GLU D CA 1
ATOM 3236 C C . GLU D 1 107 ? 50.031 7.433 -24.728 1.00 147.87 520 GLU D C 1
ATOM 3237 O O . GLU D 1 107 ? 50.160 8.645 -24.561 1.00 147.10 520 GLU D O 1
ATOM 3243 N N . PHE D 1 108 ? 50.719 6.530 -24.036 1.00 149.98 521 PHE D N 1
ATOM 3244 C CA . PHE D 1 108 ? 51.766 6.921 -23.098 1.00 145.74 521 PHE D CA 1
ATOM 3245 C C . PHE D 1 108 ? 53.155 6.699 -23.702 1.00 144.01 521 PHE D C 1
ATOM 3246 O O . PHE D 1 108 ? 54.145 6.628 -22.978 1.00 141.70 521 PHE D O 1
ATOM 3254 N N . ARG D 1 109 ? 53.218 6.586 -25.027 1.00 145.23 522 ARG D N 1
ATOM 3255 C CA . ARG D 1 109 ? 54.490 6.389 -25.724 1.00 150.20 522 ARG D CA 1
ATOM 3256 C C . ARG D 1 109 ? 55.326 7.668 -25.737 1.00 146.63 522 ARG D C 1
ATOM 3257 O O . ARG D 1 109 ? 56.555 7.616 -25.720 1.00 141.13 522 ARG D O 1
ATOM 3265 N N . LYS D 1 110 ? 54.651 8.814 -25.785 1.00 146.35 523 LYS D N 1
ATOM 3266 C CA . LYS D 1 110 ? 55.305 10.107 -25.623 1.00 141.53 523 LYS D CA 1
ATOM 3267 C C . LYS D 1 110 ? 55.169 10.474 -24.150 1.00 137.65 523 LYS D C 1
ATOM 3268 O O . LYS D 1 110 ? 54.362 9.863 -23.447 1.00 152.24 523 LYS D O 1
ATOM 3274 N N . PHE D 1 111 ? 55.946 11.453 -23.682 1.00 115.65 524 PHE D N 1
ATOM 3275 C CA . PHE D 1 111 ? 56.013 11.794 -22.246 1.00 106.48 524 PHE D CA 1
ATOM 3276 C C . PHE D 1 111 ? 56.123 10.566 -21.320 1.00 104.59 524 PHE D C 1
ATOM 3277 O O . PHE D 1 111 ? 56.507 10.666 -20.151 1.00 93.10 524 PHE D O 1
ATOM 3285 N N . ASN E 1 12 ? 17.229 -67.939 -25.156 1.00 89.53 378 ASN E N 1
ATOM 3286 C CA . ASN E 1 12 ? 18.321 -66.975 -25.294 1.00 91.07 378 ASN E CA 1
ATOM 3287 C C . ASN E 1 12 ? 18.306 -65.854 -24.247 1.00 96.44 378 ASN E C 1
ATOM 3288 O O . ASN E 1 12 ? 18.107 -66.094 -23.054 1.00 87.47 378 ASN E O 1
ATOM 3293 N N . CYS E 1 13 ? 18.500 -64.624 -24.709 1.00 101.64 379 CYS E N 1
ATOM 3294 C CA . CYS E 1 13 ? 18.873 -63.514 -23.835 1.00 78.55 379 CYS E CA 1
ATOM 3295 C C . CYS E 1 13 ? 17.745 -62.646 -23.268 1.00 77.97 379 CYS E C 1
ATOM 3296 O O . CYS E 1 13 ? 18.001 -61.821 -22.383 1.00 81.54 379 CYS E O 1
ATOM 3299 N N . LEU E 1 14 ? 16.514 -62.826 -23.752 1.00 80.32 380 LEU E N 1
ATOM 3300 C CA . LEU E 1 14 ? 15.433 -61.858 -23.489 1.00 76.97 380 LEU E CA 1
ATOM 3301 C C . LEU E 1 14 ? 14.290 -62.319 -22.586 1.00 74.20 380 LEU E C 1
ATOM 3302 O O . LEU E 1 14 ? 13.806 -63.442 -22.681 1.00 77.68 380 LEU E O 1
ATOM 3307 N N . ILE E 1 15 ? 13.843 -61.418 -21.725 1.00 77.58 381 ILE E N 1
ATOM 3308 C CA . ILE E 1 15 ? 12.516 -61.543 -21.141 1.00 81.31 381 ILE E CA 1
ATOM 3309 C C . ILE E 1 15 ? 11.739 -60.267 -21.476 1.00 87.39 381 ILE E C 1
ATOM 3310 O O . ILE E 1 15 ? 12.333 -59.232 -21.753 1.00 87.91 381 ILE E O 1
ATOM 3315 N N . LYS E 1 16 ? 10.416 -60.339 -21.471 1.00 87.71 382 LYS E N 1
ATOM 3316 C CA . LYS E 1 16 ? 9.605 -59.165 -21.763 1.00 62.52 382 LYS E CA 1
ATOM 3317 C C . LYS E 1 16 ? 8.618 -58.947 -20.626 1.00 69.23 382 LYS E C 1
ATOM 3318 O O . LYS E 1 16 ? 7.837 -59.832 -20.299 1.00 83.37 382 LYS E O 1
ATOM 3324 N N . ILE E 1 17 ? 8.668 -57.776 -20.008 1.00 65.65 383 ILE E N 1
ATOM 3325 C CA . ILE E 1 17 ? 7.728 -57.407 -18.956 1.00 78.90 383 ILE E CA 1
ATOM 3326 C C . ILE E 1 17 ? 6.507 -56.745 -19.591 1.00 85.87 383 ILE E C 1
ATOM 3327 O O . ILE E 1 17 ? 6.657 -55.874 -20.446 1.00 95.29 383 ILE E O 1
ATOM 3332 N N . ILE E 1 18 ? 5.308 -57.166 -19.183 1.00 86.51 384 ILE E N 1
ATOM 3333 C CA . ILE E 1 18 ? 4.047 -56.592 -19.667 1.00 82.53 384 ILE E CA 1
ATOM 3334 C C . ILE E 1 18 ? 3.067 -56.202 -18.567 1.00 84.83 384 ILE E C 1
ATOM 3335 O O . ILE E 1 18 ? 3.259 -56.528 -17.381 1.00 79.54 384 ILE E O 1
ATOM 3340 N N . ASN E 1 19 ? 2.002 -55.524 -19.005 1.00 100.66 385 ASN E N 1
ATOM 3341 C CA . ASN E 1 19 ? 0.985 -54.944 -18.133 1.00 96.26 385 ASN E CA 1
ATOM 3342 C C . ASN E 1 19 ? 1.567 -53.936 -17.161 1.00 87.01 385 ASN E C 1
ATOM 3343 O O . ASN E 1 19 ? 1.177 -53.894 -15.985 1.00 79.22 385 ASN E O 1
ATOM 3348 N N . ILE E 1 20 ? 2.511 -53.137 -17.664 1.00 80.89 386 ILE E N 1
ATOM 3349 C CA . ILE E 1 20 ? 3.127 -52.067 -16.885 1.00 69.30 386 ILE E CA 1
ATOM 3350 C C . ILE E 1 20 ? 2.169 -50.871 -16.878 1.00 72.07 386 ILE E C 1
ATOM 3351 O O . ILE E 1 20 ? 1.706 -50.423 -17.957 1.00 59.36 386 ILE E O 1
ATOM 3356 N N . PRO E 1 21 ? 1.842 -50.374 -15.666 1.00 65.21 387 PRO E N 1
ATOM 3357 C CA . PRO E 1 21 ? 0.905 -49.257 -15.449 1.00 66.05 387 PRO E CA 1
ATOM 3358 C C . PRO E 1 21 ? 1.160 -48.068 -16.382 1.00 84.52 387 PRO E C 1
ATOM 3359 O O . PRO E 1 21 ? 2.321 -47.746 -16.703 1.00 73.49 387 PRO E O 1
ATOM 3363 N N . GLN E 1 22 ? 0.064 -47.439 -16.809 1.00 96.28 388 GLN E N 1
ATOM 3364 C CA . GLN E 1 22 ? 0.091 -46.298 -17.714 1.00 88.32 388 GLN E CA 1
ATOM 3365 C C . GLN E 1 22 ? 1.063 -45.233 -17.194 1.00 80.84 388 GLN E C 1
ATOM 3366 O O . GLN E 1 22 ? 1.061 -44.899 -15.999 1.00 74.61 388 GLN E O 1
ATOM 3372 N N . GLY E 1 23 ? 1.907 -44.719 -18.086 1.00 71.35 389 GLY E N 1
ATOM 3373 C CA . GLY E 1 23 ? 2.814 -43.633 -17.732 1.00 75.63 389 GLY E CA 1
ATOM 3374 C C . GLY E 1 23 ? 3.865 -43.937 -16.667 1.00 81.20 389 GLY E C 1
ATOM 3375 O O . GLY E 1 23 ? 4.184 -43.094 -15.830 1.00 57.05 389 GLY E O 1
ATOM 3376 N N . THR E 1 24 ? 4.409 -45.150 -16.694 1.00 87.47 390 THR E N 1
ATOM 3377 C CA . THR E 1 24 ? 5.490 -45.503 -15.788 1.00 67.96 390 THR E CA 1
ATOM 3378 C C . THR E 1 24 ? 6.789 -45.083 -16.461 1.00 70.30 390 THR E C 1
ATOM 3379 O O . THR E 1 24 ? 6.925 -45.229 -17.676 1.00 63.78 390 THR E O 1
ATOM 3383 N N . LEU E 1 25 ? 7.723 -44.530 -15.685 1.00 54.38 391 LEU E N 1
ATOM 3384 C CA . LEU E 1 25 ? 8.993 -44.077 -16.241 1.00 64.27 391 LEU E CA 1
ATOM 3385 C C . LEU E 1 25 ? 9.922 -45.254 -16.477 1.00 63.62 391 LEU E C 1
ATOM 3386 O O . LEU E 1 25 ? 9.966 -46.180 -15.664 1.00 70.71 391 LEU E O 1
ATOM 3391 N N . LYS E 1 26 ? 10.659 -45.208 -17.585 1.00 51.15 392 LYS E N 1
ATOM 3392 C CA . LYS E 1 26 ? 11.724 -46.166 -17.847 1.00 58.07 392 LYS E CA 1
ATOM 3393 C C . LYS E 1 26 ? 12.621 -46.352 -16.619 1.00 52.54 392 LYS E C 1
ATOM 3394 O O . LYS E 1 26 ? 12.982 -47.468 -16.287 1.00 65.56 392 LYS E O 1
ATOM 3400 N N . ALA E 1 27 ? 12.939 -45.269 -15.925 1.00 60.69 393 ALA E N 1
ATOM 3401 C CA . ALA E 1 27 ? 13.780 -45.381 -14.743 1.00 70.24 393 ALA E CA 1
ATOM 3402 C C . ALA E 1 27 ? 13.163 -46.314 -13.699 1.00 68.83 393 ALA E C 1
ATOM 3403 O O . ALA E 1 27 ? 13.877 -47.035 -13.014 1.00 79.41 393 ALA E O 1
ATOM 3405 N N . GLU E 1 28 ? 11.839 -46.317 -13.593 1.00 66.91 394 GLU E N 1
ATOM 3406 C CA . GLU E 1 28 ? 11.186 -47.126 -12.568 1.00 62.38 394 GLU E CA 1
ATOM 3407 C C . GLU E 1 28 ? 11.294 -48.603 -12.918 1.00 57.15 394 GLU E C 1
ATOM 3408 O O . GLU E 1 28 ? 11.469 -49.438 -12.028 1.00 67.97 394 GLU E O 1
ATOM 3414 N N . VAL E 1 29 ? 11.202 -48.901 -14.218 1.00 51.42 395 VAL E N 1
ATOM 3415 C CA . VAL E 1 29 ? 11.342 -50.252 -14.742 1.00 59.12 395 VAL E CA 1
ATOM 3416 C C . VAL E 1 29 ? 12.764 -50.739 -14.513 1.00 71.89 395 VAL E C 1
ATOM 3417 O O . VAL E 1 29 ? 12.970 -51.769 -13.853 1.00 66.96 395 VAL E O 1
ATOM 3421 N N . VAL E 1 30 ? 13.728 -49.976 -15.038 1.00 77.78 396 VAL E N 1
ATOM 3422 C CA . VAL E 1 30 ? 15.154 -50.215 -14.808 1.00 72.04 396 VAL E CA 1
ATOM 3423 C C . VAL E 1 30 ? 15.470 -50.519 -13.342 1.00 67.97 396 VAL E C 1
ATOM 3424 O O . VAL E 1 30 ? 16.126 -51.521 -13.055 1.00 60.21 396 VAL E O 1
ATOM 3428 N N . LEU E 1 31 ? 14.988 -49.681 -12.422 1.00 53.11 397 LEU E N 1
ATOM 3429 C CA . LEU E 1 31 ? 15.307 -49.869 -11.009 1.00 59.67 397 LEU E CA 1
ATOM 3430 C C . LEU E 1 31 ? 14.659 -51.116 -10.470 1.00 66.60 397 LEU E C 1
ATOM 3431 O O . LEU E 1 31 ? 15.251 -51.808 -9.634 1.00 86.15 397 LEU E O 1
ATOM 3436 N N . ALA E 1 32 ? 13.451 -51.411 -10.938 1.00 67.18 398 ALA E N 1
ATOM 3437 C CA . ALA E 1 32 ? 12.793 -52.642 -10.510 1.00 57.17 398 ALA E CA 1
ATOM 3438 C C . ALA E 1 32 ? 13.638 -53.862 -10.902 1.00 64.39 398 ALA E C 1
ATOM 3439 O O . ALA E 1 32 ? 13.907 -54.718 -10.066 1.00 65.99 398 ALA E O 1
ATOM 3441 N N . VAL E 1 33 ? 14.072 -53.909 -12.165 1.00 55.88 399 VAL E N 1
ATOM 3442 C CA . VAL E 1 33 ? 14.920 -54.984 -12.681 1.00 54.71 399 VAL E CA 1
ATOM 3443 C C . VAL E 1 33 ? 16.336 -55.079 -12.073 1.00 68.75 399 VAL E C 1
ATOM 3444 O O . VAL E 1 33 ? 16.864 -56.177 -11.922 1.00 75.82 399 VAL E O 1
ATOM 3448 N N . ARG E 1 34 ? 16.942 -53.942 -11.714 1.00 73.82 400 ARG E N 1
ATOM 3449 C CA . ARG E 1 34 ? 18.256 -53.947 -11.060 1.00 67.22 400 ARG E CA 1
ATOM 3450 C C . ARG E 1 34 ? 18.392 -54.848 -9.832 1.00 79.60 400 ARG E C 1
ATOM 3451 O O . ARG E 1 34 ? 19.505 -55.319 -9.548 1.00 82.21 400 ARG E O 1
ATOM 3459 N N . HIS E 1 35 ? 17.286 -55.067 -9.109 1.00 69.13 401 HIS E N 1
ATOM 3460 C CA . HIS E 1 35 ? 17.300 -55.897 -7.893 1.00 78.73 401 HIS E CA 1
ATOM 3461 C C . HIS E 1 35 ? 17.647 -57.356 -8.179 1.00 74.20 401 HIS E C 1
ATOM 3462 O O . HIS E 1 35 ? 18.180 -58.046 -7.320 1.00 81.77 401 HIS E O 1
ATOM 3469 N N . LEU E 1 36 ? 17.346 -57.812 -9.389 1.00 76.07 402 LEU E N 1
ATOM 3470 C CA . LEU E 1 36 ? 17.625 -59.179 -9.801 1.00 54.45 402 LEU E CA 1
ATOM 3471 C C . LEU E 1 36 ? 19.125 -59.477 -9.752 1.00 68.84 402 LEU E C 1
ATOM 3472 O O . LEU E 1 36 ? 19.540 -60.600 -9.474 1.00 87.39 402 LEU E O 1
ATOM 3477 N N . GLY E 1 37 ? 19.943 -58.473 -10.030 1.00 67.10 403 GLY E N 1
ATOM 3478 C CA . GLY E 1 37 ? 21.371 -58.604 -9.794 1.00 57.08 403 GLY E CA 1
ATOM 3479 C C . GLY E 1 37 ? 22.272 -58.791 -10.998 1.00 62.70 403 GLY E C 1
ATOM 3480 O O . GLY E 1 37 ? 23.482 -58.907 -10.856 1.00 81.24 403 GLY E O 1
ATOM 3481 N N . TYR E 1 38 ? 21.700 -58.814 -12.188 1.00 65.23 404 TYR E N 1
ATOM 3482 C CA . TYR E 1 38 ? 22.504 -59.013 -13.375 1.00 70.39 404 TYR E CA 1
ATOM 3483 C C . TYR E 1 38 ? 22.434 -57.785 -14.296 1.00 68.29 404 TYR E C 1
ATOM 3484 O O . TYR E 1 38 ? 21.485 -57.003 -14.236 1.00 71.72 404 TYR E O 1
ATOM 3493 N N . GLU E 1 39 ? 23.463 -57.610 -15.118 1.00 62.12 405 GLU E N 1
ATOM 3494 C CA . GLU E 1 39 ? 23.500 -56.542 -16.110 1.00 63.54 405 GLU E CA 1
ATOM 3495 C C . GLU E 1 39 ? 22.518 -56.762 -17.260 1.00 80.91 405 GLU E C 1
ATOM 3496 O O . GLU E 1 39 ? 22.447 -57.856 -17.844 1.00 78.41 405 GLU E O 1
ATOM 3502 N N . PHE E 1 40 ? 21.782 -55.699 -17.586 1.00 86.91 406 PHE E N 1
ATOM 3503 C CA . PHE E 1 40 ? 20.793 -55.733 -18.653 1.00 83.53 406 PHE E CA 1
ATOM 3504 C C . PHE E 1 40 ? 20.680 -54.410 -19.398 1.00 80.60 406 PHE E C 1
ATOM 3505 O O . PHE E 1 40 ? 20.915 -53.347 -18.834 1.00 94.72 406 PHE E O 1
ATOM 3513 N N . TYR E 1 41 ? 20.303 -54.487 -20.670 1.00 87.78 407 TYR E N 1
ATOM 3514 C CA . TYR E 1 41 ? 19.821 -53.311 -21.384 1.00 72.89 407 TYR E CA 1
ATOM 3515 C C . TYR E 1 41 ? 18.297 -53.418 -21.431 1.00 75.90 407 TYR E C 1
ATOM 3516 O O . TYR E 1 41 ? 17.748 -54.515 -21.576 1.00 81.63 407 TYR E O 1
ATOM 3525 N N . CYS E 1 42 ? 17.620 -52.283 -21.303 1.00 70.11 408 CYS E N 1
ATOM 3526 C CA . CYS E 1 42 ? 16.158 -52.247 -21.233 1.00 70.29 408 CYS E CA 1
ATOM 3527 C C . CYS E 1 42 ? 15.561 -51.392 -22.337 1.00 76.14 408 CYS E C 1
ATOM 3528 O O . CYS E 1 42 ? 15.959 -50.247 -22.528 1.00 85.83 408 CYS E O 1
ATOM 3531 N N . ASP E 1 43 ? 14.605 -51.933 -23.073 1.00 75.14 409 ASP E N 1
ATOM 3532 C CA . ASP E 1 43 ? 13.960 -51.125 -24.100 1.00 83.35 409 ASP E CA 1
ATOM 3533 C C . ASP E 1 43 ? 12.461 -51.043 -23.848 1.00 86.30 409 ASP E C 1
ATOM 3534 O O . ASP E 1 43 ? 11.775 -52.065 -23.817 1.00 67.70 409 ASP E O 1
ATOM 3539 N N . TYR E 1 44 ? 11.972 -49.816 -23.649 1.00 74.90 410 TYR E N 1
ATOM 3540 C CA . TYR E 1 44 ? 10.641 -49.597 -23.103 1.00 76.85 410 TYR E CA 1
ATOM 3541 C C . TYR E 1 44 ? 9.708 -48.881 -24.095 1.00 95.59 410 TYR E C 1
ATOM 3542 O O . TYR E 1 44 ? 9.851 -47.681 -24.323 1.00 97.78 410 TYR E O 1
ATOM 3551 N N . ILE E 1 45 ? 8.754 -49.618 -24.673 1.00 101.30 411 ILE E N 1
ATOM 3552 C CA . ILE E 1 45 ? 7.949 -49.119 -25.800 1.00 103.03 411 ILE E CA 1
ATOM 3553 C C . ILE E 1 45 ? 6.566 -48.533 -25.458 1.00 113.24 411 ILE E C 1
ATOM 3554 O O . ILE E 1 45 ? 6.327 -47.343 -25.673 1.00 117.16 411 ILE E O 1
ATOM 3556 N N . ASP E 1 46 ? 5.652 -49.355 -24.949 1.00 114.23 412 ASP E N 1
ATOM 3557 C CA . ASP E 1 46 ? 4.295 -48.875 -24.662 1.00 117.59 412 ASP E CA 1
ATOM 3558 C C . ASP E 1 46 ? 3.567 -49.686 -23.586 1.00 118.47 412 ASP E C 1
ATOM 3559 O O . ASP E 1 46 ? 2.594 -50.383 -23.883 1.00 120.97 412 ASP E O 1
ATOM 3561 N N . GLY E 1 47 ? 4.026 -49.578 -22.340 1.00 113.57 460 GLY E N 1
ATOM 3562 C CA . GLY E 1 47 ? 3.510 -50.401 -21.255 1.00 105.66 460 GLY E CA 1
ATOM 3563 C C . GLY E 1 47 ? 4.131 -51.796 -21.240 1.00 100.00 460 GLY E C 1
ATOM 3564 O O . GLY E 1 47 ? 3.803 -52.634 -20.389 1.00 89.51 460 GLY E O 1
ATOM 3565 N N . GLN E 1 48 ? 5.014 -52.048 -22.205 1.00 91.06 461 GLN E N 1
ATOM 3566 C CA . GLN E 1 48 ? 5.789 -53.284 -22.273 1.00 86.75 461 GLN E CA 1
ATOM 3567 C C . GLN E 1 48 ? 7.300 -52.947 -22.230 1.00 82.48 461 GLN E C 1
ATOM 3568 O O . GLN E 1 48 ? 7.710 -51.856 -22.625 1.00 91.73 461 GLN E O 1
ATOM 3570 N N . ALA E 1 49 ? 8.124 -53.860 -21.723 1.00 75.44 462 ALA E N 1
ATOM 3571 C CA . ALA E 1 49 ? 9.578 -53.649 -21.719 1.00 65.23 462 ALA E CA 1
ATOM 3572 C C . ALA E 1 49 ? 10.349 -54.904 -22.099 1.00 59.00 462 ALA E C 1
ATOM 3573 O O . ALA E 1 49 ? 10.133 -55.955 -21.521 1.00 88.97 462 ALA E O 1
ATOM 3575 N N . MET E 1 50 ? 11.238 -54.790 -23.078 1.00 56.34 463 MET E N 1
ATOM 3576 C CA . MET E 1 50 ? 12.137 -55.875 -23.432 1.00 64.84 463 MET E CA 1
ATOM 3577 C C . MET E 1 50 ? 13.450 -55.755 -22.658 1.00 83.06 463 MET E C 1
ATOM 3578 O O . MET E 1 50 ? 14.247 -54.836 -22.902 1.00 87.93 463 MET E O 1
ATOM 3583 N N . ILE E 1 51 ? 13.654 -56.693 -21.729 1.00 76.71 464 ILE E N 1
ATOM 3584 C CA . ILE E 1 51 ? 14.836 -56.754 -20.874 1.00 68.05 464 ILE E CA 1
ATOM 3585 C C . ILE E 1 51 ? 15.801 -57.755 -21.463 1.00 64.89 464 ILE E C 1
ATOM 3586 O O . ILE E 1 51 ? 15.429 -58.907 -21.717 1.00 76.33 464 ILE E O 1
ATOM 3591 N N . ARG E 1 52 ? 17.037 -57.321 -21.678 1.00 57.77 465 ARG E N 1
ATOM 3592 C CA . ARG E 1 52 ? 18.029 -58.142 -22.369 1.00 67.72 465 ARG E CA 1
ATOM 3593 C C . ARG E 1 52 ? 19.306 -58.345 -21.568 1.00 74.14 465 ARG E C 1
ATOM 3594 O O . ARG E 1 52 ? 20.014 -57.371 -21.256 1.00 74.04 465 ARG E O 1
ATOM 3602 N N . PHE E 1 53 ? 19.597 -59.607 -21.245 1.00 78.72 466 PHE E N 1
ATOM 3603 C CA . PHE E 1 53 ? 20.768 -59.961 -20.432 1.00 78.05 466 PHE E CA 1
ATOM 3604 C C . PHE E 1 53 ? 21.931 -60.373 -21.324 1.00 77.66 466 PHE E C 1
ATOM 3605 O O . PHE E 1 53 ? 21.747 -60.609 -22.519 1.00 77.78 466 PHE E O 1
ATOM 3613 N N . GLN E 1 54 ? 23.126 -60.459 -20.752 1.00 84.03 467 GLN E N 1
ATOM 3614 C CA . GLN E 1 54 ? 24.321 -60.640 -21.572 1.00 80.29 467 GLN E CA 1
ATOM 3615 C C . GLN E 1 54 ? 24.534 -62.056 -22.123 1.00 80.95 467 GLN E C 1
ATOM 3616 O O . GLN E 1 54 ? 25.356 -62.228 -23.022 1.00 94.05 467 GLN E O 1
ATOM 3622 N N . ASN E 1 55 ? 23.784 -63.043 -21.606 1.00 74.11 468 ASN E N 1
ATOM 3623 C CA . ASN E 1 55 ? 23.786 -64.446 -22.092 1.00 73.51 468 ASN E CA 1
ATOM 3624 C C . ASN E 1 55 ? 22.648 -65.318 -21.522 1.00 75.53 468 ASN E C 1
ATOM 3625 O O . ASN E 1 55 ? 21.901 -64.870 -20.651 1.00 75.61 468 ASN E O 1
ATOM 3630 N N . SER E 1 56 ? 22.547 -66.568 -21.994 1.00 77.18 469 SER E N 1
ATOM 3631 C CA . SER E 1 56 ? 21.565 -67.552 -21.486 1.00 82.96 469 SER E CA 1
ATOM 3632 C C . SER E 1 56 ? 21.534 -67.734 -19.963 1.00 91.23 469 SER E C 1
ATOM 3633 O O . SER E 1 56 ? 20.454 -67.735 -19.350 1.00 92.92 469 SER E O 1
ATOM 3636 N N . ASP E 1 57 ? 22.712 -67.933 -19.366 1.00 76.36 470 ASP E N 1
ATOM 3637 C CA . ASP E 1 57 ? 22.807 -68.267 -17.944 1.00 82.14 470 ASP E CA 1
ATOM 3638 C C . ASP E 1 57 ? 22.148 -67.178 -17.108 1.00 88.49 470 ASP E C 1
ATOM 3639 O O . ASP E 1 57 ? 21.395 -67.450 -16.172 1.00 84.15 470 ASP E O 1
ATOM 3644 N N . GLU E 1 58 ? 22.445 -65.934 -17.455 1.00 87.33 471 GLU E N 1
ATOM 3645 C CA . GLU E 1 58 ? 21.999 -64.811 -16.653 1.00 91.90 471 GLU E CA 1
ATOM 3646 C C . GLU E 1 58 ? 20.514 -64.512 -16.844 1.00 86.55 471 GLU E C 1
ATOM 3647 O O . GLU E 1 58 ? 19.851 -64.015 -15.926 1.00 91.71 471 GLU E O 1
ATOM 3653 N N . GLN E 1 59 ? 19.987 -64.832 -18.021 1.00 72.33 472 GLN E N 1
ATOM 3654 C CA . GLN E 1 59 ? 18.555 -64.685 -18.243 1.00 86.91 472 GLN E CA 1
ATOM 3655 C C . GLN E 1 59 ? 17.822 -65.755 -17.430 1.00 83.92 472 GLN E C 1
ATOM 3656 O O . GLN E 1 59 ? 16.772 -65.494 -16.829 1.00 88.92 472 GLN E O 1
ATOM 3662 N N . ARG E 1 60 ? 18.400 -66.951 -17.375 1.00 85.06 473 ARG E N 1
ATOM 3663 C CA . ARG E 1 60 ? 17.763 -68.025 -16.627 1.00 83.11 473 ARG E CA 1
ATOM 3664 C C . ARG E 1 60 ? 17.848 -67.802 -15.118 1.00 81.73 473 ARG E C 1
ATOM 3665 O O . ARG E 1 60 ? 16.891 -68.089 -14.389 1.00 79.77 473 ARG E O 1
ATOM 3673 N N . LEU E 1 61 ? 18.986 -67.273 -14.667 1.00 70.51 474 LEU E N 1
ATOM 3674 C CA . LEU E 1 61 ? 19.203 -66.919 -13.267 1.00 79.67 474 LEU E CA 1
ATOM 3675 C C . LEU E 1 61 ? 18.287 -65.786 -12.804 1.00 92.83 474 LEU E C 1
ATOM 3676 O O . LEU E 1 61 ? 17.698 -65.865 -11.722 1.00 97.41 474 LEU E O 1
ATOM 3681 N N . ALA E 1 62 ? 18.187 -64.734 -13.622 1.00 90.94 475 ALA E N 1
ATOM 3682 C CA . ALA E 1 62 ? 17.244 -63.630 -13.387 1.00 86.11 475 ALA E CA 1
ATOM 3683 C C . ALA E 1 62 ? 15.791 -64.104 -13.332 1.00 78.28 475 ALA E C 1
ATOM 3684 O O . ALA E 1 62 ? 15.047 -63.729 -12.421 1.00 85.25 475 ALA E O 1
ATOM 3686 N N . ILE E 1 63 ? 15.388 -64.926 -14.300 1.00 67.32 476 ILE E N 1
ATOM 3687 C CA . ILE E 1 63 ? 14.072 -65.561 -14.236 1.00 72.59 476 ILE E CA 1
ATOM 3688 C C . ILE E 1 63 ? 13.877 -66.324 -12.931 1.00 86.67 476 ILE E C 1
ATOM 3689 O O . ILE E 1 63 ? 12.819 -66.230 -12.303 1.00 94.22 476 ILE E O 1
ATOM 3694 N N . GLN E 1 64 ? 14.906 -67.065 -12.523 1.00 84.49 477 GLN E N 1
ATOM 3695 C CA . GLN E 1 64 ? 14.831 -67.864 -11.309 1.00 87.99 477 GLN E CA 1
ATOM 3696 C C . GLN E 1 64 ? 14.612 -66.989 -10.081 1.00 90.60 477 GLN E C 1
ATOM 3697 O O . GLN E 1 64 ? 13.734 -67.277 -9.267 1.00 105.22 477 GLN E O 1
ATOM 3703 N N . LYS E 1 65 ? 15.391 -65.916 -9.951 1.00 86.53 478 LYS E N 1
ATOM 3704 C CA . LYS E 1 65 ? 15.199 -64.991 -8.833 1.00 97.13 478 LYS E CA 1
ATOM 3705 C C . LYS E 1 65 ? 13.807 -64.349 -8.893 1.00 112.09 478 LYS E C 1
ATOM 3706 O O . LYS E 1 65 ? 13.211 -64.043 -7.855 1.00 120.87 478 LYS E O 1
ATOM 3712 N N . LEU E 1 66 ? 13.279 -64.165 -10.103 1.00 100.32 479 LEU E N 1
ATOM 3713 C CA . LEU E 1 66 ? 11.936 -63.614 -10.243 1.00 105.48 479 LEU E CA 1
ATOM 3714 C C . LEU E 1 66 ? 10.922 -64.560 -9.643 1.00 117.37 479 LEU E C 1
ATOM 3715 O O . LEU E 1 66 ? 10.258 -64.215 -8.660 1.00 118.98 479 LEU E O 1
ATOM 3720 N N . LEU E 1 67 ? 10.847 -65.755 -10.235 1.00 123.54 480 LEU E N 1
ATOM 3721 C CA . LEU E 1 67 ? 9.773 -66.734 -10.008 1.00 120.70 480 LEU E CA 1
ATOM 3722 C C . LEU E 1 67 ? 9.271 -66.825 -8.568 1.00 121.75 480 LEU E C 1
ATOM 3723 O O . LEU E 1 67 ? 10.023 -67.155 -7.644 1.00 100.96 480 LEU E O 1
ATOM 3728 N N . ASN E 1 68 ? 7.992 -66.488 -8.403 1.00 142.72 481 ASN E N 1
ATOM 3729 C CA . ASN E 1 68 ? 7.307 -66.548 -7.119 1.00 147.14 481 ASN E CA 1
ATOM 3730 C C . ASN E 1 68 ? 6.669 -67.920 -6.967 1.00 134.95 481 ASN E C 1
ATOM 3731 O O . ASN E 1 68 ? 5.606 -68.180 -7.530 1.00 109.66 481 ASN E O 1
ATOM 3736 N N . HIS E 1 69 ? 7.341 -68.790 -6.209 1.00 150.63 482 HIS E N 1
ATOM 3737 C CA . HIS E 1 69 ? 6.923 -70.181 -6.014 1.00 156.39 482 HIS E CA 1
ATOM 3738 C C . HIS E 1 69 ? 5.730 -70.308 -5.069 1.00 162.99 482 HIS E C 1
ATOM 3739 O O . HIS E 1 69 ? 5.478 -71.382 -4.515 1.00 159.18 482 HIS E O 1
ATOM 3746 N N . ASN E 1 70 ? 5.014 -69.205 -4.877 1.00 170.91 483 ASN E N 1
ATOM 3747 C CA . ASN E 1 70 ? 3.778 -69.205 -4.110 1.00 173.81 483 ASN E CA 1
ATOM 3748 C C . ASN E 1 70 ? 2.607 -69.466 -5.051 1.00 172.02 483 ASN E C 1
ATOM 3749 O O . ASN E 1 70 ? 1.690 -70.225 -4.732 1.00 167.77 483 ASN E O 1
ATOM 3754 N N . ASN E 1 71 ? 2.661 -68.832 -6.222 1.00 174.95 484 ASN E N 1
ATOM 3755 C CA . ASN E 1 71 ? 1.625 -68.962 -7.245 1.00 173.67 484 ASN E CA 1
ATOM 3756 C C . ASN E 1 71 ? 2.151 -69.565 -8.554 1.00 177.91 484 ASN E C 1
ATOM 3757 O O . ASN E 1 71 ? 1.395 -69.740 -9.514 1.00 176.32 484 ASN E O 1
ATOM 3762 N N . ASN E 1 72 ? 3.449 -69.869 -8.575 1.00 179.40 485 ASN E N 1
ATOM 3763 C CA . ASN E 1 72 ? 4.131 -70.456 -9.734 1.00 166.74 485 ASN E CA 1
ATOM 3764 C C . ASN E 1 72 ? 4.128 -69.545 -10.964 1.00 160.22 485 ASN E C 1
ATOM 3765 O O . ASN E 1 72 ? 3.772 -69.981 -12.062 1.00 159.94 485 ASN E O 1
ATOM 3770 N N . LYS E 1 73 ? 4.534 -68.287 -10.782 1.00 146.14 486 LYS E N 1
ATOM 3771 C CA . LYS E 1 73 ? 4.482 -67.315 -11.880 1.00 127.94 486 LYS E CA 1
ATOM 3772 C C . LYS E 1 73 ? 5.543 -66.191 -11.881 1.00 112.77 486 LYS E C 1
ATOM 3773 O O . LYS E 1 73 ? 5.958 -65.677 -10.827 1.00 93.09 486 LYS E O 1
ATOM 3779 N N . LEU E 1 74 ? 5.962 -65.832 -13.097 1.00 98.83 487 LEU E N 1
ATOM 3780 C CA . LEU E 1 74 ? 6.925 -64.765 -13.343 1.00 90.66 487 LEU E CA 1
ATOM 3781 C C . LEU E 1 74 ? 6.278 -63.394 -13.253 1.00 94.62 487 LEU E C 1
ATOM 3782 O O . LEU E 1 74 ? 5.542 -62.958 -14.155 1.00 74.57 487 LEU E O 1
ATOM 3787 N N . GLN E 1 75 ? 6.566 -62.699 -12.168 1.00 98.19 488 GLN E N 1
ATOM 3788 C CA . GLN E 1 75 ? 6.054 -61.356 -12.018 1.00 97.25 488 GLN E CA 1
ATOM 3789 C C . GLN E 1 75 ? 7.051 -60.475 -11.274 1.00 92.04 488 GLN E C 1
ATOM 3790 O O . GLN E 1 75 ? 7.736 -60.928 -10.345 1.00 99.80 488 GLN E O 1
ATOM 3796 N N . ILE E 1 76 ? 7.150 -59.222 -11.702 1.00 66.24 489 ILE E N 1
ATOM 3797 C CA . ILE E 1 76 ? 7.961 -58.269 -10.976 1.00 72.15 489 ILE E CA 1
ATOM 3798 C C . ILE E 1 76 ? 7.116 -57.063 -10.535 1.00 84.50 489 ILE E C 1
ATOM 3799 O O . ILE E 1 76 ? 6.186 -56.639 -11.229 1.00 67.26 489 ILE E O 1
ATOM 3804 N N . GLU E 1 77 ? 7.425 -56.549 -9.353 1.00 90.90 490 GLU E N 1
ATOM 3805 C CA . GLU E 1 77 ? 6.716 -55.414 -8.785 1.00 86.02 490 GLU E CA 1
ATOM 3806 C C . GLU E 1 77 ? 7.270 -54.090 -9.334 1.00 84.71 490 GLU E C 1
ATOM 3807 O O . GLU E 1 77 ? 8.465 -53.806 -9.203 1.00 82.21 490 GLU E O 1
ATOM 3813 N N . ILE E 1 78 ? 6.396 -53.297 -9.959 1.00 71.16 491 ILE E N 1
ATOM 3814 C CA . ILE E 1 78 ? 6.734 -51.952 -10.428 1.00 79.15 491 ILE E CA 1
ATOM 3815 C C . ILE E 1 78 ? 5.672 -50.965 -9.955 1.00 81.16 491 ILE E C 1
ATOM 3816 O O . ILE E 1 78 ? 4.500 -51.114 -10.292 1.00 80.31 491 ILE E O 1
ATOM 3821 N N . ARG E 1 79 ? 6.086 -49.964 -9.182 1.00 75.33 492 ARG E N 1
ATOM 3822 C CA . ARG E 1 79 ? 5.151 -49.038 -8.530 1.00 83.54 492 ARG E CA 1
ATOM 3823 C C . ARG E 1 79 ? 4.087 -49.744 -7.698 1.00 94.40 492 ARG E C 1
ATOM 3824 O O . ARG E 1 79 ? 2.906 -49.403 -7.769 1.00 96.63 492 ARG E O 1
ATOM 3832 N N . GLY E 1 80 ? 4.509 -50.729 -6.917 1.00 96.18 493 GLY E N 1
ATOM 3833 C CA . GLY E 1 80 ? 3.608 -51.418 -6.014 1.00 100.51 493 GLY E CA 1
ATOM 3834 C C . GLY E 1 80 ? 2.529 -52.206 -6.729 1.00 108.68 493 GLY E C 1
ATOM 3835 O O . GLY E 1 80 ? 1.486 -52.510 -6.148 1.00 115.05 493 GLY E O 1
ATOM 3836 N N . GLN E 1 81 ? 2.778 -52.542 -7.991 1.00 103.87 494 GLN E N 1
ATOM 3837 C CA . GLN E 1 81 ? 1.818 -53.308 -8.780 1.00 99.57 494 GLN E CA 1
ATOM 3838 C C . GLN E 1 81 ? 2.440 -54.544 -9.428 1.00 95.30 494 GLN E C 1
ATOM 3839 O O . GLN E 1 81 ? 3.599 -54.535 -9.838 1.00 95.45 494 GLN E O 1
ATOM 3845 N N . ILE E 1 82 ? 1.659 -55.610 -9.524 1.00 92.92 495 ILE E N 1
ATOM 3846 C CA . ILE E 1 82 ? 2.138 -56.833 -10.145 1.00 101.22 495 ILE E CA 1
ATOM 3847 C C . ILE E 1 82 ? 2.241 -56.639 -11.655 1.00 96.94 495 ILE E C 1
ATOM 3848 O O . ILE E 1 82 ? 1.237 -56.448 -12.325 1.00 98.22 495 ILE E O 1
ATOM 3853 N N . CYS E 1 83 ? 3.448 -56.670 -12.202 1.00 92.68 496 CYS E N 1
ATOM 3854 C CA . CYS E 1 83 ? 3.571 -56.750 -13.654 1.00 86.76 496 CYS E CA 1
ATOM 3855 C C . CYS E 1 83 ? 4.038 -58.141 -14.041 1.00 89.61 496 CYS E C 1
ATOM 3856 O O . CYS E 1 83 ? 4.741 -58.791 -13.273 1.00 95.95 496 CYS E O 1
ATOM 3859 N N . ASP E 1 84 ? 3.660 -58.592 -15.233 1.00 82.64 497 ASP E N 1
ATOM 3860 C CA . ASP E 1 84 ? 3.881 -59.989 -15.600 1.00 80.95 497 ASP E CA 1
ATOM 3861 C C . ASP E 1 84 ? 5.087 -60.108 -16.506 1.00 92.71 497 ASP E C 1
ATOM 3862 O O . ASP E 1 84 ? 5.404 -59.175 -17.227 1.00 86.07 497 ASP E O 1
ATOM 3867 N N . VAL E 1 85 ? 5.777 -61.244 -16.457 1.00 95.72 498 VAL E N 1
ATOM 3868 C CA . VAL E 1 85 ? 6.989 -61.409 -17.254 1.00 83.75 498 VAL E CA 1
ATOM 3869 C C . VAL E 1 85 ? 6.919 -62.648 -18.141 1.00 76.34 498 VAL E C 1
ATOM 3870 O O . VAL E 1 85 ? 6.523 -63.708 -17.691 1.00 83.01 498 VAL E O 1
ATOM 3874 N N . ILE E 1 86 ? 7.293 -62.489 -19.406 1.00 74.88 499 ILE E N 1
ATOM 3875 C CA . ILE E 1 86 ? 7.317 -63.569 -20.381 1.00 75.51 499 ILE E CA 1
ATOM 3876 C C . ILE E 1 86 ? 8.764 -63.945 -20.657 1.00 90.23 499 ILE E C 1
ATOM 3877 O O . ILE E 1 86 ? 9.562 -63.076 -21.015 1.00 101.30 499 ILE E O 1
ATOM 3882 N N . SER E 1 87 ? 9.093 -65.231 -20.508 1.00 91.72 500 SER E N 1
ATOM 3883 C CA . SER E 1 87 ? 10.467 -65.730 -20.658 1.00 89.25 500 SER E CA 1
ATOM 3884 C C . SER E 1 87 ? 10.746 -66.277 -22.054 1.00 95.14 500 SER E C 1
ATOM 3885 O O . SER E 1 87 ? 11.898 -66.458 -22.451 1.00 86.66 500 SER E O 1
ATOM 3888 N N . THR E 1 88 ? 9.675 -66.549 -22.786 1.00 111.77 501 THR E N 1
ATOM 3889 C CA . THR E 1 88 ? 9.768 -67.069 -24.139 1.00 116.02 501 THR E CA 1
ATOM 3890 C C . THR E 1 88 ? 9.279 -66.015 -25.135 1.00 112.43 501 THR E C 1
ATOM 3891 O O . THR E 1 88 ? 8.091 -65.678 -25.179 1.00 105.50 501 THR E O 1
ATOM 3895 N N . ILE E 1 89 ? 10.207 -65.495 -25.930 1.00 112.13 502 ILE E N 1
ATOM 3896 C CA . ILE E 1 89 ? 9.894 -64.438 -26.882 1.00 115.08 502 ILE E CA 1
ATOM 3897 C C . ILE E 1 89 ? 9.775 -64.972 -28.310 1.00 131.94 502 ILE E C 1
ATOM 3898 O O . ILE E 1 89 ? 10.770 -65.437 -28.879 1.00 138.29 502 ILE E O 1
ATOM 3903 N N . PRO E 1 90 ? 8.556 -64.907 -28.887 1.00 132.00 503 PRO E N 1
ATOM 3904 C CA . PRO E 1 90 ? 8.224 -65.309 -30.264 1.00 137.92 503 PRO E CA 1
ATOM 3905 C C . PRO E 1 90 ? 9.323 -64.979 -31.285 1.00 147.09 503 PRO E C 1
ATOM 3906 O O . PRO E 1 90 ? 9.735 -63.824 -31.379 1.00 152.78 503 PRO E O 1
ATOM 3910 N N . GLU E 1 91 ? 9.777 -65.990 -32.028 1.00 148.60 504 GLU E N 1
ATOM 3911 C CA . GLU E 1 91 ? 10.928 -65.877 -32.931 1.00 149.81 504 GLU E CA 1
ATOM 3912 C C . GLU E 1 91 ? 10.907 -64.651 -33.844 1.00 145.76 504 GLU E C 1
ATOM 3913 O O . GLU E 1 91 ? 11.940 -64.016 -34.063 1.00 137.22 504 GLU E O 1
ATOM 3919 N N . ASP E 1 92 ? 9.738 -64.325 -34.385 1.00 151.57 505 ASP E N 1
ATOM 3920 C CA . ASP E 1 92 ? 9.617 -63.168 -35.268 1.00 158.84 505 ASP E CA 1
ATOM 3921 C C . ASP E 1 92 ? 9.895 -61.864 -34.523 1.00 161.19 505 ASP E C 1
ATOM 3922 O O . ASP E 1 92 ? 10.712 -61.052 -34.958 1.00 164.58 505 ASP E O 1
ATOM 3927 N N . GLU E 1 93 ? 9.217 -61.680 -33.394 1.00 153.69 506 GLU E N 1
ATOM 3928 C CA . GLU E 1 93 ? 9.369 -60.483 -32.574 1.00 130.30 506 GLU E CA 1
ATOM 3929 C C . GLU E 1 93 ? 10.788 -60.348 -32.038 1.00 111.87 506 GLU E C 1
ATOM 3930 O O . GLU E 1 93 ? 11.306 -59.240 -31.903 1.00 106.41 506 GLU E O 1
ATOM 3936 N N . GLU E 1 94 ? 11.405 -61.487 -31.732 1.00 105.46 507 GLU E N 1
ATOM 3937 C CA . GLU E 1 94 ? 12.778 -61.528 -31.251 1.00 103.24 507 GLU E CA 1
ATOM 3938 C C . GLU E 1 94 ? 13.750 -61.146 -32.362 1.00 118.21 507 GLU E C 1
ATOM 3939 O O . GLU E 1 94 ? 14.723 -60.438 -32.125 1.00 124.25 507 GLU E O 1
ATOM 3945 N N . LYS E 1 95 ? 13.482 -61.611 -33.577 1.00 131.95 508 LYS E N 1
ATOM 3946 C CA . LYS E 1 95 ? 14.265 -61.185 -34.732 1.00 134.79 508 LYS E CA 1
ATOM 3947 C C . LYS E 1 95 ? 13.940 -59.729 -35.034 1.00 125.84 508 LYS E C 1
ATOM 3948 O O . LYS E 1 95 ? 14.718 -59.030 -35.683 1.00 129.77 508 LYS E O 1
ATOM 3954 N N . ASN E 1 96 ? 12.784 -59.287 -34.547 1.00 113.77 509 ASN E N 1
ATOM 3955 C CA . ASN E 1 96 ? 12.304 -57.927 -34.748 1.00 123.66 509 ASN E CA 1
ATOM 3956 C C . ASN E 1 96 ? 12.804 -56.995 -33.645 1.00 122.12 509 ASN E C 1
ATOM 3957 O O . ASN E 1 96 ? 12.500 -55.800 -33.638 1.00 116.31 509 ASN E O 1
ATOM 3962 N N . TYR E 1 97 ? 13.555 -57.558 -32.703 1.00 120.16 510 TYR E N 1
ATOM 3963 C CA . TYR E 1 97 ? 14.152 -56.781 -31.628 1.00 116.03 510 TYR E CA 1
ATOM 3964 C C . TYR E 1 97 ? 15.570 -56.435 -32.033 1.00 113.00 510 TYR E C 1
ATOM 3965 O O . TYR E 1 97 ? 16.009 -55.289 -31.907 1.00 121.63 510 TYR E O 1
ATOM 3974 N N . TRP E 1 98 ? 16.289 -57.430 -32.536 1.00 110.63 511 TRP E N 1
ATOM 3975 C CA . TRP E 1 98 ? 17.654 -57.201 -32.991 1.00 121.35 511 TRP E CA 1
ATOM 3976 C C . TRP E 1 98 ? 17.622 -56.367 -34.263 1.00 126.29 511 TRP E C 1
ATOM 3977 O O . TRP E 1 98 ? 18.644 -55.828 -34.697 1.00 121.59 511 TRP E O 1
ATOM 3988 N N . ASN E 1 99 ? 16.427 -56.263 -34.844 1.00 131.21 512 ASN E N 1
ATOM 3989 C CA . ASN E 1 99 ? 16.147 -55.265 -35.865 1.00 136.60 512 ASN E CA 1
ATOM 3990 C C . ASN E 1 99 ? 16.171 -53.863 -35.262 1.00 133.33 512 ASN E C 1
ATOM 3991 O O . ASN E 1 99 ? 17.045 -53.063 -35.598 1.00 131.99 512 ASN E O 1
ATOM 3996 N N . TYR E 1 100 ? 15.230 -53.582 -34.355 1.00 127.89 513 TYR E N 1
ATOM 3997 C CA . TYR E 1 100 ? 15.141 -52.277 -33.680 1.00 119.73 513 TYR E CA 1
ATOM 3998 C C . TYR E 1 100 ? 16.483 -51.827 -33.106 1.00 112.70 513 TYR E C 1
ATOM 3999 O O . TYR E 1 100 ? 16.737 -50.632 -32.974 1.00 111.65 513 TYR E O 1
ATOM 4008 N N . ILE E 1 101 ? 17.327 -52.795 -32.762 1.00 117.84 514 ILE E N 1
ATOM 4009 C CA . ILE E 1 101 ? 18.690 -52.512 -32.325 1.00 125.11 514 ILE E CA 1
ATOM 4010 C C . ILE E 1 101 ? 19.622 -52.220 -33.506 1.00 135.96 514 ILE E C 1
ATOM 4011 O O . ILE E 1 101 ? 20.363 -51.238 -33.478 1.00 139.64 514 ILE E O 1
ATOM 4016 N N . LYS E 1 102 ? 19.579 -53.063 -34.539 1.00 138.42 515 LYS E N 1
ATOM 4017 C CA . LYS E 1 102 ? 20.452 -52.892 -35.705 1.00 146.76 515 LYS E CA 1
ATOM 4018 C C . LYS E 1 102 ? 20.244 -51.535 -36.386 1.00 156.13 515 LYS E C 1
ATOM 4019 O O . LYS E 1 102 ? 21.208 -50.881 -36.787 1.00 154.20 515 LYS E O 1
ATOM 4025 N N . PHE E 1 103 ? 18.984 -51.114 -36.501 1.00 163.99 516 PHE E N 1
ATOM 4026 C CA . PHE E 1 103 ? 18.638 -49.811 -37.076 1.00 163.80 516 PHE E CA 1
ATOM 4027 C C . PHE E 1 103 ? 18.781 -48.697 -36.049 1.00 149.63 516 PHE E C 1
ATOM 4028 O O . PHE E 1 103 ? 18.183 -47.633 -36.197 1.00 147.68 516 PHE E O 1
ATOM 4036 N N . LYS E 1 104 ? 19.560 -48.953 -35.003 1.00 143.06 517 LYS E N 1
ATOM 4037 C CA . LYS E 1 104 ? 19.842 -47.943 -33.991 1.00 133.27 517 LYS E CA 1
ATOM 4038 C C . LYS E 1 104 ? 21.299 -48.015 -33.539 1.00 130.49 517 LYS E C 1
ATOM 4039 O O . LYS E 1 104 ? 21.740 -47.232 -32.699 1.00 123.17 517 LYS E O 1
ATOM 4045 N N . LYS E 1 105 ? 22.043 -48.960 -34.108 1.00 142.40 518 LYS E N 1
ATOM 4046 C CA . LYS E 1 105 ? 23.474 -49.075 -33.843 1.00 151.75 518 LYS E CA 1
ATOM 4047 C C . LYS E 1 105 ? 24.260 -48.174 -34.791 1.00 162.03 518 LYS E C 1
ATOM 4048 O O . LYS E 1 105 ? 25.029 -47.316 -34.352 1.00 158.37 518 LYS E O 1
ATOM 4054 N N . ASN E 1 106 ? 24.052 -48.375 -36.091 1.00 173.99 519 ASN E N 1
ATOM 4055 C CA . ASN E 1 106 ? 24.684 -47.554 -37.124 1.00 174.60 519 ASN E CA 1
ATOM 4056 C C . ASN E 1 106 ? 23.946 -46.227 -37.306 1.00 172.27 519 ASN E C 1
ATOM 4057 O O . ASN E 1 106 ? 23.256 -46.018 -38.308 1.00 163.31 519 ASN E O 1
ATOM 4062 N N . GLU E 1 107 ? 24.087 -45.342 -36.321 1.00 177.05 520 GLU E N 1
ATOM 4063 C CA . GLU E 1 107 ? 23.409 -44.049 -36.319 1.00 177.00 520 GLU E CA 1
ATOM 4064 C C . GLU E 1 107 ? 24.352 -42.947 -35.849 1.00 184.28 520 GLU E C 1
ATOM 4065 O O . GLU E 1 107 ? 24.033 -41.759 -35.936 1.00 187.96 520 GLU E O 1
ATOM 4071 N N . PHE E 1 108 ? 25.513 -43.350 -35.346 1.00 184.23 521 PHE E N 1
ATOM 4072 C CA . PHE E 1 108 ? 26.429 -42.420 -34.699 1.00 182.47 521 PHE E CA 1
ATOM 4073 C C . PHE E 1 108 ? 27.711 -42.224 -35.502 1.00 186.50 521 PHE E C 1
ATOM 4074 O O . PHE E 1 108 ? 28.348 -41.170 -35.424 1.00 180.48 521 PHE E O 1
ATOM 4082 N N . ARG E 1 109 ? 28.077 -43.244 -36.276 1.00 189.67 522 ARG E N 1
ATOM 4083 C CA . ARG E 1 109 ? 29.272 -43.191 -37.114 1.00 181.45 522 ARG E CA 1
ATOM 4084 C C . ARG E 1 109 ? 29.120 -42.162 -38.229 1.00 177.74 522 ARG E C 1
ATOM 4085 O O . ARG E 1 109 ? 29.635 -42.349 -39.331 1.00 176.99 522 ARG E O 1
ATOM 4093 N N . ASN F 1 12 ? 63.763 -35.357 19.550 1.00 101.10 378 ASN F N 1
ATOM 4094 C CA . ASN F 1 12 ? 63.256 -36.731 19.567 1.00 110.83 378 ASN F CA 1
ATOM 4095 C C . ASN F 1 12 ? 62.442 -37.121 18.330 1.00 111.80 378 ASN F C 1
ATOM 4096 O O . ASN F 1 12 ? 62.924 -37.018 17.201 1.00 111.16 378 ASN F O 1
ATOM 4101 N N . CYS F 1 13 ? 61.207 -37.567 18.552 1.00 109.09 379 CYS F N 1
ATOM 4102 C CA . CYS F 1 13 ? 60.429 -38.240 17.508 1.00 100.07 379 CYS F CA 1
ATOM 4103 C C . CYS F 1 13 ? 59.170 -37.484 17.077 1.00 95.77 379 CYS F C 1
ATOM 4104 O O . CYS F 1 13 ? 58.373 -37.996 16.288 1.00 97.90 379 CYS F O 1
ATOM 4107 N N . LEU F 1 14 ? 58.978 -36.278 17.596 1.00 84.67 380 LEU F N 1
ATOM 4108 C CA . LEU F 1 14 ? 57.787 -35.521 17.253 1.00 89.35 380 LEU F CA 1
ATOM 4109 C C . LEU F 1 14 ? 58.060 -34.480 16.186 1.00 89.81 380 LEU F C 1
ATOM 4110 O O . LEU F 1 14 ? 59.167 -33.956 16.088 1.00 100.89 380 LEU F O 1
ATOM 4115 N N . ILE F 1 15 ? 57.052 -34.205 15.367 1.00 78.23 381 ILE F N 1
ATOM 4116 C CA . ILE F 1 15 ? 56.975 -32.923 14.681 1.00 80.32 381 ILE F CA 1
ATOM 4117 C C . ILE F 1 15 ? 55.559 -32.453 14.926 1.00 72.68 381 ILE F C 1
ATOM 4118 O O . ILE F 1 15 ? 54.715 -33.261 15.298 1.00 79.23 381 ILE F O 1
ATOM 4123 N N . LYS F 1 16 ? 55.302 -31.157 14.783 1.00 67.34 382 LYS F N 1
ATOM 4124 C CA . LYS F 1 16 ? 53.956 -30.631 14.979 1.00 61.17 382 LYS F CA 1
ATOM 4125 C C . LYS F 1 16 ? 53.546 -30.036 13.646 1.00 74.09 382 LYS F C 1
ATOM 4126 O O . LYS F 1 16 ? 54.409 -29.600 12.899 1.00 95.62 382 LYS F O 1
ATOM 4132 N N . ILE F 1 17 ? 52.257 -30.056 13.310 1.00 61.76 383 ILE F N 1
ATOM 4133 C CA . ILE F 1 17 ? 51.784 -29.386 12.092 1.00 51.90 383 ILE F CA 1
ATOM 4134 C C . ILE F 1 17 ? 50.663 -28.456 12.516 1.00 77.37 383 ILE F C 1
ATOM 4135 O O . ILE F 1 17 ? 49.793 -28.844 13.288 1.00 92.45 383 ILE F O 1
ATOM 4140 N N . ILE F 1 18 ? 50.687 -27.221 12.037 1.00 60.71 384 ILE F N 1
ATOM 4141 C CA . ILE F 1 18 ? 49.718 -26.235 12.475 1.00 61.01 384 ILE F CA 1
ATOM 4142 C C . ILE F 1 18 ? 49.176 -25.406 11.303 1.00 72.40 384 ILE F C 1
ATOM 4143 O O . ILE F 1 18 ? 49.674 -25.497 10.157 1.00 82.44 384 ILE F O 1
ATOM 4148 N N . ASN F 1 19 ? 48.165 -24.596 11.612 1.00 66.34 385 ASN F N 1
ATOM 4149 C CA . ASN F 1 19 ? 47.473 -23.766 10.629 1.00 77.86 385 ASN F CA 1
ATOM 4150 C C . ASN F 1 19 ? 46.799 -24.636 9.588 1.00 72.60 385 ASN F C 1
ATOM 4151 O O . ASN F 1 19 ? 46.701 -24.270 8.418 1.00 76.59 385 ASN F O 1
ATOM 4156 N N . ILE F 1 20 ? 46.336 -25.793 10.038 1.00 69.80 386 ILE F N 1
ATOM 4157 C CA . ILE F 1 20 ? 45.638 -26.734 9.188 1.00 76.34 386 ILE F CA 1
ATOM 4158 C C . ILE F 1 20 ? 44.212 -26.235 8.997 1.00 71.37 386 ILE F C 1
ATOM 4159 O O . ILE F 1 20 ? 43.569 -25.871 9.973 1.00 76.70 386 ILE F O 1
ATOM 4164 N N . PRO F 1 21 ? 43.717 -26.214 7.746 1.00 69.42 387 PRO F N 1
ATOM 4165 C CA . PRO F 1 21 ? 42.340 -25.757 7.525 1.00 74.03 387 PRO F CA 1
ATOM 4166 C C . PRO F 1 21 ? 41.396 -26.420 8.516 1.00 89.17 387 PRO F C 1
ATOM 4167 O O . PRO F 1 21 ? 41.487 -27.631 8.739 1.00 93.89 387 PRO F O 1
ATOM 4171 N N . GLN F 1 22 ? 40.534 -25.624 9.134 1.00 84.75 388 GLN F N 1
ATOM 4172 C CA . GLN F 1 22 ? 39.629 -26.136 10.146 1.00 73.18 388 GLN F CA 1
ATOM 4173 C C . GLN F 1 22 ? 38.557 -27.018 9.506 1.00 74.53 388 GLN F C 1
ATOM 4174 O O . GLN F 1 22 ? 38.104 -26.785 8.363 1.00 74.46 388 GLN F O 1
ATOM 4180 N N . GLY F 1 23 ? 38.151 -28.037 10.248 1.00 68.60 389 GLY F N 1
ATOM 4181 C CA . GLY F 1 23 ? 37.260 -29.032 9.692 1.00 68.64 389 GLY F CA 1
ATOM 4182 C C . GLY F 1 23 ? 37.991 -30.176 9.006 1.00 75.51 389 GLY F C 1
ATOM 4183 O O . GLY F 1 23 ? 37.355 -31.044 8.427 1.00 86.51 389 GLY F O 1
ATOM 4184 N N . THR F 1 24 ? 39.318 -30.187 9.058 1.00 72.98 390 THR F N 1
ATOM 4185 C CA . THR F 1 24 ? 40.084 -31.246 8.401 1.00 67.33 390 THR F CA 1
ATOM 4186 C C . THR F 1 24 ? 39.925 -32.543 9.187 1.00 63.17 390 THR F C 1
ATOM 4187 O O . THR F 1 24 ? 39.905 -32.529 10.415 1.00 62.25 390 THR F O 1
ATOM 4191 N N . LEU F 1 25 ? 39.742 -33.663 8.499 1.00 62.81 391 LEU F N 1
ATOM 4192 C CA . LEU F 1 25 ? 39.594 -34.916 9.228 1.00 67.63 391 LEU F CA 1
ATOM 4193 C C . LEU F 1 25 ? 40.979 -35.487 9.512 1.00 72.96 391 LEU F C 1
ATOM 4194 O O . LEU F 1 25 ? 41.924 -35.204 8.777 1.00 66.53 391 LEU F O 1
ATOM 4199 N N . LYS F 1 26 ? 41.098 -36.274 10.581 1.00 74.41 392 LYS F N 1
ATOM 4200 C CA . LYS F 1 26 ? 42.358 -36.934 10.922 1.00 61.55 392 LYS F CA 1
ATOM 4201 C C . LYS F 1 26 ? 42.915 -37.696 9.731 1.00 64.26 392 LYS F C 1
ATOM 4202 O O . LYS F 1 26 ? 44.110 -37.649 9.454 1.00 77.32 392 LYS F O 1
ATOM 4208 N N . ALA F 1 27 ? 42.023 -38.360 9.010 1.00 60.42 393 ALA F N 1
ATOM 4209 C CA . ALA F 1 27 ? 42.370 -39.016 7.758 1.00 62.64 393 ALA F CA 1
ATOM 4210 C C . ALA F 1 27 ? 43.107 -38.113 6.758 1.00 60.56 393 ALA F C 1
ATOM 4211 O O . ALA F 1 27 ? 44.024 -38.557 6.070 1.00 60.74 393 ALA F O 1
ATOM 4213 N N . GLU F 1 28 ? 42.712 -36.856 6.644 1.00 62.44 394 GLU F N 1
ATOM 4214 C CA . GLU F 1 28 ? 43.351 -36.016 5.639 1.00 64.07 394 GLU F CA 1
ATOM 4215 C C . GLU F 1 28 ? 44.797 -35.714 6.002 1.00 58.20 394 GLU F C 1
ATOM 4216 O O . GLU F 1 28 ? 45.675 -35.623 5.124 1.00 71.39 394 GLU F O 1
ATOM 4222 N N . VAL F 1 29 ? 45.046 -35.637 7.306 1.00 47.10 395 VAL F N 1
ATOM 4223 C CA . VAL F 1 29 ? 46.373 -35.323 7.793 1.00 64.50 395 VAL F CA 1
ATOM 4224 C C . VAL F 1 29 ? 47.225 -36.578 7.620 1.00 75.81 395 VAL F C 1
ATOM 4225 O O . VAL F 1 29 ? 48.319 -36.517 7.053 1.00 68.44 395 VAL F O 1
ATOM 4229 N N . VAL F 1 30 ? 46.691 -37.707 8.090 1.00 77.08 396 VAL F N 1
ATOM 4230 C CA . VAL F 1 30 ? 47.353 -39.004 7.988 1.00 72.72 396 VAL F CA 1
ATOM 4231 C C . VAL F 1 30 ? 47.762 -39.331 6.541 1.00 75.16 396 VAL F C 1
ATOM 4232 O O . VAL F 1 30 ? 48.897 -39.777 6.279 1.00 71.83 396 VAL F O 1
ATOM 4236 N N . LEU F 1 31 ? 46.846 -39.099 5.603 1.00 65.03 397 LEU F N 1
ATOM 4237 C CA . LEU F 1 31 ? 47.151 -39.319 4.192 1.00 56.69 397 LEU F CA 1
ATOM 4238 C C . LEU F 1 31 ? 48.239 -38.375 3.735 1.00 74.92 397 LEU F C 1
ATOM 4239 O O . LEU F 1 31 ? 49.127 -38.788 2.991 1.00 92.67 397 LEU F O 1
ATOM 4244 N N . ALA F 1 32 ? 48.199 -37.118 4.183 1.00 66.28 398 ALA F N 1
ATOM 4245 C CA . ALA F 1 32 ? 49.288 -36.215 3.785 1.00 56.34 398 ALA F CA 1
ATOM 4246 C C . ALA F 1 32 ? 50.662 -36.644 4.325 1.00 66.96 398 ALA F C 1
ATOM 4247 O O . ALA F 1 32 ? 51.661 -36.574 3.615 1.00 72.54 398 ALA F O 1
ATOM 4249 N N . VAL F 1 33 ? 50.715 -37.083 5.576 1.00 54.84 399 VAL F N 1
ATOM 4250 C CA . VAL F 1 33 ? 51.992 -37.375 6.196 1.00 57.12 399 VAL F CA 1
ATOM 4251 C C . VAL F 1 33 ? 52.581 -38.691 5.656 1.00 70.76 399 VAL F C 1
ATOM 4252 O O . VAL F 1 33 ? 53.803 -38.860 5.580 1.00 65.97 399 VAL F O 1
ATOM 4256 N N . ARG F 1 34 ? 51.701 -39.602 5.238 1.00 92.20 400 ARG F N 1
ATOM 4257 C CA . ARG F 1 34 ? 52.117 -40.867 4.609 1.00 91.23 400 ARG F CA 1
ATOM 4258 C C . ARG F 1 34 ? 53.043 -40.735 3.399 1.00 96.86 400 ARG F C 1
ATOM 4259 O O . ARG F 1 34 ? 53.800 -41.661 3.089 1.00 97.02 400 ARG F O 1
ATOM 4267 N N . HIS F 1 35 ? 52.965 -39.601 2.709 1.00 84.73 401 HIS F N 1
ATOM 4268 C CA . HIS F 1 35 ? 53.752 -39.383 1.504 1.00 87.79 401 HIS F CA 1
ATOM 4269 C C . HIS F 1 35 ? 55.219 -39.159 1.829 1.00 90.77 401 HIS F C 1
ATOM 4270 O O . HIS F 1 35 ? 56.037 -38.972 0.932 1.00 97.07 401 HIS F O 1
ATOM 4277 N N . LEU F 1 36 ? 55.544 -39.157 3.116 1.00 80.87 402 LEU F N 1
ATOM 4278 C CA . LEU F 1 36 ? 56.925 -39.010 3.545 1.00 82.86 402 LEU F CA 1
ATOM 4279 C C . LEU F 1 36 ? 57.636 -40.359 3.581 1.00 93.04 402 LEU F C 1
ATOM 4280 O O . LEU F 1 36 ? 58.864 -40.412 3.519 1.00 101.80 402 LEU F O 1
ATOM 4285 N N . GLY F 1 37 ? 56.865 -41.441 3.704 1.00 71.61 403 GLY F N 1
ATOM 4286 C CA . GLY F 1 37 ? 57.405 -42.783 3.575 1.00 61.72 403 GLY F CA 1
ATOM 4287 C C . GLY F 1 37 ? 57.808 -43.462 4.872 1.00 87.33 403 GLY F C 1
ATOM 4288 O O . GLY F 1 37 ? 58.598 -44.410 4.858 1.00 101.29 403 GLY F O 1
ATOM 4289 N N . TYR F 1 38 ? 57.276 -42.990 5.994 1.00 83.50 404 TYR F N 1
ATOM 4290 C CA . TYR F 1 38 ? 57.617 -43.573 7.288 1.00 72.47 404 TYR F CA 1
ATOM 4291 C C . TYR F 1 38 ? 56.403 -43.814 8.165 1.00 78.07 404 TYR F C 1
ATOM 4292 O O . TYR F 1 38 ? 55.519 -42.972 8.260 1.00 96.06 404 TYR F O 1
ATOM 4301 N N . GLU F 1 39 ? 56.379 -44.966 8.817 1.00 83.75 405 GLU F N 1
ATOM 4302 C CA . GLU F 1 39 ? 55.343 -45.270 9.786 1.00 98.48 405 GLU F CA 1
ATOM 4303 C C . GLU F 1 39 ? 55.318 -44.206 10.875 1.00 89.92 405 GLU F C 1
ATOM 4304 O O . GLU F 1 39 ? 56.366 -43.734 11.313 1.00 92.78 405 GLU F O 1
ATOM 4310 N N . PHE F 1 40 ? 54.118 -43.820 11.296 1.00 77.58 406 PHE F N 1
ATOM 4311 C CA . PHE F 1 40 ? 53.975 -42.798 12.317 1.00 73.25 406 PHE F CA 1
ATOM 4312 C C . PHE F 1 40 ? 52.666 -42.899 13.070 1.00 82.80 406 PHE F C 1
ATOM 4313 O O . PHE F 1 40 ? 51.785 -43.662 12.691 1.00 97.52 406 PHE F O 1
ATOM 4321 N N . TYR F 1 41 ? 52.542 -42.104 14.127 1.00 88.20 407 TYR F N 1
ATOM 4322 C CA . TYR F 1 41 ? 51.289 -41.962 14.866 1.00 93.58 407 TYR F CA 1
ATOM 4323 C C . TYR F 1 41 ? 50.854 -40.504 14.775 1.00 93.41 407 TYR F C 1
ATOM 4324 O O . TYR F 1 41 ? 51.677 -39.627 14.499 1.00 94.59 407 TYR F O 1
ATOM 4333 N N . CYS F 1 42 ? 49.574 -40.227 14.998 1.00 81.68 408 CYS F N 1
ATOM 4334 C CA . CYS F 1 42 ? 49.089 -38.873 14.748 1.00 69.86 408 CYS F CA 1
ATOM 4335 C C . CYS F 1 42 ? 47.876 -38.446 15.584 1.00 82.51 408 CYS F C 1
ATOM 4336 O O . CYS F 1 42 ? 46.831 -39.078 15.533 1.00 91.02 408 CYS F O 1
ATOM 4339 N N . ASP F 1 43 ? 48.019 -37.364 16.350 1.00 81.29 409 ASP F N 1
ATOM 4340 C CA . ASP F 1 43 ? 46.921 -36.889 17.198 1.00 75.38 409 ASP F CA 1
ATOM 4341 C C . ASP F 1 43 ? 46.492 -35.483 16.808 1.00 78.67 409 ASP F C 1
ATOM 4342 O O . ASP F 1 43 ? 47.320 -34.589 16.685 1.00 101.30 409 ASP F O 1
ATOM 4347 N N . TYR F 1 44 ? 45.190 -35.282 16.642 1.00 79.56 410 TYR F N 1
ATOM 4348 C CA . TYR F 1 44 ? 44.710 -34.132 15.896 1.00 75.67 410 TYR F CA 1
ATOM 4349 C C . TYR F 1 44 ? 43.379 -33.530 16.365 1.00 90.51 410 TYR F C 1
ATOM 4350 O O . TYR F 1 44 ? 42.345 -34.183 16.322 1.00 99.67 410 TYR F O 1
ATOM 4359 N N . ILE F 1 45 ? 43.420 -32.266 16.785 1.00 117.13 411 ILE F N 1
ATOM 4360 C CA . ILE F 1 45 ? 42.233 -31.515 17.211 1.00 123.14 411 ILE F CA 1
ATOM 4361 C C . ILE F 1 45 ? 41.780 -30.622 16.044 1.00 125.19 411 ILE F C 1
ATOM 4362 O O . ILE F 1 45 ? 42.172 -30.892 14.920 1.00 125.55 411 ILE F O 1
ATOM 4367 N N . ASP F 1 46 ? 40.984 -29.577 16.296 1.00 136.44 412 ASP F N 1
ATOM 4368 C CA . ASP F 1 46 ? 40.310 -28.801 15.232 1.00 138.37 412 ASP F CA 1
ATOM 4369 C C . ASP F 1 46 ? 41.169 -28.252 14.065 1.00 116.44 412 ASP F C 1
ATOM 4370 O O . ASP F 1 46 ? 40.741 -28.319 12.906 1.00 130.92 412 ASP F O 1
ATOM 4375 N N . GLY F 1 47 ? 42.349 -27.700 14.371 1.00 83.87 460 GLY F N 1
ATOM 4376 C CA . GLY F 1 47 ? 43.312 -27.293 13.353 1.00 71.39 460 GLY F CA 1
ATOM 4377 C C . GLY F 1 47 ? 44.805 -27.573 13.653 1.00 100.31 460 GLY F C 1
ATOM 4378 O O . GLY F 1 47 ? 45.683 -26.984 13.011 1.00 107.85 460 GLY F O 1
ATOM 4379 N N . GLN F 1 48 ? 45.110 -28.463 14.607 1.00 88.93 461 GLN F N 1
ATOM 4380 C CA . GLN F 1 48 ? 46.501 -28.763 14.982 1.00 91.62 461 GLN F CA 1
ATOM 4381 C C . GLN F 1 48 ? 46.803 -30.270 15.101 1.00 93.91 461 GLN F C 1
ATOM 4382 O O . GLN F 1 48 ? 45.880 -31.050 15.321 1.00 108.78 461 GLN F O 1
ATOM 4388 N N . ALA F 1 49 ? 48.074 -30.685 14.966 1.00 65.59 462 ALA F N 1
ATOM 4389 C CA . ALA F 1 49 ? 48.408 -32.126 15.044 1.00 59.58 462 ALA F CA 1
ATOM 4390 C C . ALA F 1 49 ? 49.820 -32.449 15.422 1.00 75.91 462 ALA F C 1
ATOM 4391 O O . ALA F 1 49 ? 50.762 -31.862 14.899 1.00 85.37 462 ALA F O 1
ATOM 4393 N N . MET F 1 50 ? 49.963 -33.456 16.274 1.00 88.11 463 MET F N 1
ATOM 4394 C CA . MET F 1 50 ? 51.273 -33.955 16.633 1.00 87.49 463 MET F CA 1
ATOM 4395 C C . MET F 1 50 ? 51.537 -35.280 15.935 1.00 92.82 463 MET F C 1
ATOM 4396 O O . MET F 1 50 ? 50.726 -36.208 16.000 1.00 111.64 463 MET F O 1
ATOM 4401 N N . ILE F 1 51 ? 52.682 -35.345 15.267 1.00 76.21 464 ILE F N 1
ATOM 4402 C CA . ILE F 1 51 ? 53.064 -36.488 14.467 1.00 67.43 464 ILE F CA 1
ATOM 4403 C C . ILE F 1 51 ? 54.233 -37.129 15.168 1.00 91.96 464 ILE F C 1
ATOM 4404 O O . ILE F 1 51 ? 55.167 -36.440 15.585 1.00 107.36 464 ILE F O 1
ATOM 4409 N N . ARG F 1 52 ? 54.180 -38.448 15.299 1.00 104.94 465 ARG F N 1
ATOM 4410 C CA . ARG F 1 52 ? 55.171 -39.187 16.063 1.00 95.03 465 ARG F CA 1
ATOM 4411 C C . ARG F 1 52 ? 55.821 -40.241 15.190 1.00 87.59 465 ARG F C 1
ATOM 4412 O O . ARG F 1 52 ? 55.189 -41.219 14.830 1.00 94.60 465 ARG F O 1
ATOM 4420 N N . PHE F 1 53 ? 57.077 -40.043 14.824 1.00 82.10 466 PHE F N 1
ATOM 4421 C CA . PHE F 1 53 ? 57.748 -41.042 14.018 1.00 83.22 466 PHE F CA 1
ATOM 4422 C C . PHE F 1 53 ? 58.185 -42.107 14.987 1.00 98.91 466 PHE F C 1
ATOM 4423 O O . PHE F 1 53 ? 58.103 -41.897 16.204 1.00 87.20 466 PHE F O 1
ATOM 4431 N N . GLN F 1 54 ? 58.621 -43.249 14.461 1.00 105.64 467 GLN F N 1
ATOM 4432 C CA . GLN F 1 54 ? 58.965 -44.387 15.307 1.00 108.47 467 GLN F CA 1
ATOM 4433 C C . GLN F 1 54 ? 60.325 -44.245 15.993 1.00 123.84 467 GLN F C 1
ATOM 4434 O O . GLN F 1 54 ? 60.482 -44.658 17.141 1.00 135.09 467 GLN F O 1
ATOM 4440 N N . ASN F 1 55 ? 61.300 -43.663 15.296 1.00 118.43 468 ASN F N 1
ATOM 4441 C CA . ASN F 1 55 ? 62.572 -43.294 15.915 1.00 112.27 468 ASN F CA 1
ATOM 4442 C C . ASN F 1 55 ? 62.930 -41.851 15.569 1.00 111.08 468 ASN F C 1
ATOM 4443 O O . ASN F 1 55 ? 62.125 -41.136 14.984 1.00 111.24 468 ASN F O 1
ATOM 4448 N N . SER F 1 56 ? 64.137 -41.426 15.923 1.00 113.60 469 SER F N 1
ATOM 4449 C CA . SER F 1 56 ? 64.518 -40.026 15.764 1.00 117.25 469 SER F CA 1
ATOM 4450 C C . SER F 1 56 ? 65.238 -39.735 14.445 1.00 120.47 469 SER F C 1
ATOM 4451 O O . SER F 1 56 ? 65.152 -38.618 13.911 1.00 127.02 469 SER F O 1
ATOM 4454 N N . ASP F 1 57 ? 65.942 -40.734 13.921 1.00 109.50 470 ASP F N 1
ATOM 4455 C CA . ASP F 1 57 ? 66.623 -40.584 12.641 1.00 110.05 470 ASP F CA 1
ATOM 4456 C C . ASP F 1 57 ? 65.598 -40.625 11.511 1.00 102.17 470 ASP F C 1
ATOM 4457 O O . ASP F 1 57 ? 65.770 -39.980 10.474 1.00 98.16 470 ASP F O 1
ATOM 4462 N N . GLU F 1 58 ? 64.523 -41.374 11.730 1.00 103.60 471 GLU F N 1
ATOM 4463 C CA . GLU F 1 58 ? 63.364 -41.338 10.847 1.00 110.49 471 GLU F CA 1
ATOM 4464 C C . GLU F 1 58 ? 62.748 -39.937 10.851 1.00 105.16 471 GLU F C 1
ATOM 4465 O O . GLU F 1 58 ? 62.412 -39.381 9.799 1.00 103.53 471 GLU F O 1
ATOM 4471 N N . GLN F 1 59 ? 62.599 -39.381 12.051 1.00 95.17 472 GLN F N 1
ATOM 4472 C CA . GLN F 1 59 ? 62.023 -38.057 12.247 1.00 96.59 472 GLN F CA 1
ATOM 4473 C C . GLN F 1 59 ? 62.815 -37.001 11.467 1.00 101.53 472 GLN F C 1
ATOM 4474 O O . GLN F 1 59 ? 62.252 -36.232 10.674 1.00 108.26 472 GLN F O 1
ATOM 4480 N N . ARG F 1 60 ? 64.128 -36.988 11.667 1.00 104.83 473 ARG F N 1
ATOM 4481 C CA . ARG F 1 60 ? 64.986 -36.080 10.909 1.00 116.22 473 ARG F CA 1
ATOM 4482 C C . ARG F 1 60 ? 64.896 -36.313 9.388 1.00 110.19 473 ARG F C 1
ATOM 4483 O O . ARG F 1 60 ? 64.785 -35.351 8.621 1.00 98.31 473 ARG F O 1
ATOM 4491 N N . LEU F 1 61 ? 64.932 -37.579 8.963 1.00 118.59 474 LEU F N 1
ATOM 4492 C CA . LEU F 1 61 ? 64.806 -37.922 7.538 1.00 130.58 474 LEU F CA 1
ATOM 4493 C C . LEU F 1 61 ? 63.545 -37.342 6.897 1.00 139.08 474 LEU F C 1
ATOM 4494 O O . LEU F 1 61 ? 63.583 -36.774 5.796 1.00 148.15 474 LEU F O 1
ATOM 4499 N N . ALA F 1 62 ? 62.420 -37.497 7.581 1.00 131.88 475 ALA F N 1
ATOM 4500 C CA . ALA F 1 62 ? 61.174 -36.945 7.072 1.00 121.13 475 ALA F CA 1
ATOM 4501 C C . ALA F 1 62 ? 61.227 -35.416 7.054 1.00 112.37 475 ALA F C 1
ATOM 4502 O O . ALA F 1 62 ? 60.699 -34.784 6.136 1.00 120.73 475 ALA F O 1
ATOM 4504 N N . ILE F 1 63 ? 61.867 -34.821 8.059 1.00 92.72 476 ILE F N 1
ATOM 4505 C CA . ILE F 1 63 ? 62.083 -33.374 8.038 1.00 104.38 476 ILE F CA 1
ATOM 4506 C C . ILE F 1 63 ? 62.930 -32.968 6.817 1.00 126.02 476 ILE F C 1
ATOM 4507 O O . ILE F 1 63 ? 62.830 -31.843 6.316 1.00 125.81 476 ILE F O 1
ATOM 4512 N N . GLN F 1 64 ? 63.744 -33.899 6.321 1.00 140.05 477 GLN F N 1
ATOM 4513 C CA . GLN F 1 64 ? 64.459 -33.677 5.066 1.00 138.09 477 GLN F CA 1
ATOM 4514 C C . GLN F 1 64 ? 63.494 -33.734 3.882 1.00 129.82 477 GLN F C 1
ATOM 4515 O O . GLN F 1 64 ? 63.578 -32.910 2.967 1.00 125.65 477 GLN F O 1
ATOM 4521 N N . LYS F 1 65 ? 62.586 -34.708 3.900 1.00 123.13 478 LYS F N 1
ATOM 4522 C CA . LYS F 1 65 ? 61.570 -34.801 2.848 1.00 116.88 478 LYS F CA 1
ATOM 4523 C C . LYS F 1 65 ? 60.855 -33.468 2.653 1.00 116.79 478 LYS F C 1
ATOM 4524 O O . LYS F 1 65 ? 60.751 -32.980 1.530 1.00 129.15 478 LYS F O 1
ATOM 4530 N N . LEU F 1 66 ? 60.378 -32.875 3.744 1.00 109.26 479 LEU F N 1
ATOM 4531 C CA . LEU F 1 66 ? 59.693 -31.584 3.671 1.00 108.23 479 LEU F CA 1
ATOM 4532 C C . LEU F 1 66 ? 60.697 -30.503 3.253 1.00 143.34 479 LEU F C 1
ATOM 4533 O O . LEU F 1 66 ? 61.394 -29.926 4.093 1.00 146.57 479 LEU F O 1
ATOM 4538 N N . LEU F 1 67 ? 60.773 -30.237 1.949 1.00 166.02 480 LEU F N 1
ATOM 4539 C CA . LEU F 1 67 ? 61.850 -29.403 1.402 1.00 177.70 480 LEU F CA 1
ATOM 4540 C C . LEU F 1 67 ? 61.443 -28.178 0.556 1.00 185.49 480 LEU F C 1
ATOM 4541 O O . LEU F 1 67 ? 61.846 -28.053 -0.603 1.00 193.94 480 LEU F O 1
ATOM 4546 N N . ASN F 1 68 ? 60.661 -27.272 1.136 1.00 169.94 481 ASN F N 1
ATOM 4547 C CA . ASN F 1 68 ? 60.510 -25.951 0.544 1.00 139.54 481 ASN F CA 1
ATOM 4548 C C . ASN F 1 68 ? 61.837 -25.259 0.724 1.00 126.82 481 ASN F C 1
ATOM 4549 O O . ASN F 1 68 ? 62.511 -25.477 1.731 1.00 119.76 481 ASN F O 1
ATOM 4554 N N . HIS F 1 69 ? 62.221 -24.440 -0.249 1.00 127.28 482 HIS F N 1
ATOM 4555 C CA . HIS F 1 69 ? 63.521 -23.778 -0.209 1.00 137.90 482 HIS F CA 1
ATOM 4556 C C . HIS F 1 69 ? 63.455 -22.291 -0.565 1.00 126.70 482 HIS F C 1
ATOM 4557 O O . HIS F 1 69 ? 64.469 -21.598 -0.549 1.00 113.46 482 HIS F O 1
ATOM 4564 N N . ASN F 1 70 ? 62.266 -21.797 -0.882 1.00 139.72 483 ASN F N 1
ATOM 4565 C CA . ASN F 1 70 ? 62.123 -20.392 -1.244 1.00 147.12 483 ASN F CA 1
ATOM 4566 C C . ASN F 1 70 ? 62.167 -19.481 -0.016 1.00 147.38 483 ASN F C 1
ATOM 4567 O O . ASN F 1 70 ? 63.013 -18.589 0.069 1.00 153.41 483 ASN F O 1
ATOM 4572 N N . ASN F 1 71 ? 61.264 -19.715 0.936 1.00 134.94 484 ASN F N 1
ATOM 4573 C CA . ASN F 1 71 ? 61.204 -18.903 2.155 1.00 123.43 484 ASN F CA 1
ATOM 4574 C C . ASN F 1 71 ? 61.955 -19.512 3.346 1.00 109.28 484 ASN F C 1
ATOM 4575 O O . ASN F 1 71 ? 61.839 -19.030 4.479 1.00 93.06 484 ASN F O 1
ATOM 4580 N N . ASN F 1 72 ? 62.728 -20.562 3.071 1.00 110.44 485 ASN F N 1
ATOM 4581 C CA . ASN F 1 72 ? 63.487 -21.288 4.091 1.00 111.42 485 ASN F CA 1
ATOM 4582 C C . ASN F 1 72 ? 62.614 -21.982 5.152 1.00 119.27 485 ASN F C 1
ATOM 4583 O O . ASN F 1 72 ? 63.085 -22.270 6.257 1.00 126.80 485 ASN F O 1
ATOM 4588 N N . LYS F 1 73 ? 61.356 -22.267 4.809 1.00 111.21 486 LYS F N 1
ATOM 4589 C CA . LYS F 1 73 ? 60.419 -22.891 5.755 1.00 106.48 486 LYS F CA 1
ATOM 4590 C C . LYS F 1 73 ? 60.075 -24.369 5.474 1.00 95.95 486 LYS F C 1
ATOM 4591 O O . LYS F 1 73 ? 60.096 -24.830 4.322 1.00 93.11 486 LYS F O 1
ATOM 4597 N N . LEU F 1 74 ? 59.777 -25.106 6.546 1.00 90.90 487 LEU F N 1
ATOM 4598 C CA . LEU F 1 74 ? 59.320 -26.498 6.451 1.00 79.47 487 LEU F CA 1
ATOM 4599 C C . LEU F 1 74 ? 57.807 -26.488 6.358 1.00 80.00 487 LEU F C 1
ATOM 4600 O O . LEU F 1 74 ? 57.133 -26.046 7.288 1.00 83.47 487 LEU F O 1
ATOM 4605 N N . GLN F 1 75 ? 57.257 -26.954 5.245 1.00 75.69 488 GLN F N 1
ATOM 4606 C CA . GLN F 1 75 ? 55.807 -26.957 5.106 1.00 78.82 488 GLN F CA 1
ATOM 4607 C C . GLN F 1 75 ? 55.249 -28.250 4.532 1.00 80.48 488 GLN F C 1
ATOM 4608 O O . GLN F 1 75 ? 55.954 -29.039 3.889 1.00 80.06 488 GLN F O 1
ATOM 4614 N N . ILE F 1 76 ? 53.956 -28.447 4.753 1.00 66.09 489 ILE F N 1
ATOM 4615 C CA . ILE F 1 76 ? 53.290 -29.588 4.172 1.00 78.74 489 ILE F CA 1
ATOM 4616 C C . ILE F 1 76 ? 51.919 -29.174 3.667 1.00 83.05 489 ILE F C 1
ATOM 4617 O O . ILE F 1 76 ? 51.198 -28.419 4.322 1.00 77.12 489 ILE F O 1
ATOM 4622 N N . GLU F 1 77 ? 51.582 -29.640 2.474 1.00 76.10 490 GLU F N 1
ATOM 4623 C CA . GLU F 1 77 ? 50.293 -29.327 1.890 1.00 57.36 490 GLU F CA 1
ATOM 4624 C C . GLU F 1 77 ? 49.235 -30.355 2.315 1.00 71.97 490 GLU F C 1
ATOM 4625 O O . GLU F 1 77 ? 49.394 -31.573 2.132 1.00 64.26 490 GLU F O 1
ATOM 4631 N N . ILE F 1 78 ? 48.169 -29.837 2.911 1.00 75.85 491 ILE F N 1
ATOM 4632 C CA . ILE F 1 78 ? 47.046 -30.622 3.376 1.00 62.93 491 ILE F CA 1
ATOM 4633 C C . ILE F 1 78 ? 45.769 -29.932 2.911 1.00 71.61 491 ILE F C 1
ATOM 4634 O O . ILE F 1 78 ? 45.569 -28.753 3.193 1.00 58.51 491 ILE F O 1
ATOM 4639 N N . ARG F 1 79 ? 44.906 -30.671 2.222 1.00 69.81 492 ARG F N 1
ATOM 4640 C CA . ARG F 1 79 ? 43.663 -30.128 1.678 1.00 55.95 492 ARG F CA 1
ATOM 4641 C C . ARG F 1 79 ? 43.845 -28.925 0.732 1.00 70.31 492 ARG F C 1
ATOM 4642 O O . ARG F 1 79 ? 42.951 -28.078 0.604 1.00 76.75 492 ARG F O 1
ATOM 4650 N N . GLY F 1 80 ? 44.988 -28.875 0.055 1.00 68.25 493 GLY F N 1
ATOM 4651 C CA . GLY F 1 80 ? 45.296 -27.798 -0.870 1.00 65.58 493 GLY F CA 1
ATOM 4652 C C . GLY F 1 80 ? 45.857 -26.548 -0.207 1.00 66.41 493 GLY F C 1
ATOM 4653 O O . GLY F 1 80 ? 45.932 -25.498 -0.838 1.00 76.62 493 GLY F O 1
ATOM 4654 N N . GLN F 1 81 ? 46.256 -26.662 1.058 1.00 68.54 494 GLN F N 1
ATOM 4655 C CA . GLN F 1 81 ? 46.739 -25.522 1.833 1.00 57.20 494 GLN F CA 1
ATOM 4656 C C . GLN F 1 81 ? 48.163 -25.680 2.377 1.00 76.96 494 GLN F C 1
ATOM 4657 O O . GLN F 1 81 ? 48.586 -26.774 2.747 1.00 82.05 494 GLN F O 1
ATOM 4663 N N . ILE F 1 82 ? 48.895 -24.573 2.433 1.00 75.59 495 ILE F N 1
ATOM 4664 C CA . ILE F 1 82 ? 50.231 -24.567 3.013 1.00 63.96 495 ILE F CA 1
ATOM 4665 C C . ILE F 1 82 ? 50.138 -24.600 4.541 1.00 74.41 495 ILE F C 1
ATOM 4666 O O . ILE F 1 82 ? 49.689 -23.639 5.164 1.00 82.41 495 ILE F O 1
ATOM 4671 N N . CYS F 1 83 ? 50.562 -25.707 5.140 1.00 78.11 496 CYS F N 1
ATOM 4672 C CA . CYS F 1 83 ? 50.545 -25.853 6.593 1.00 59.87 496 CYS F CA 1
ATOM 4673 C C . CYS F 1 83 ? 51.932 -25.813 7.156 1.00 68.29 496 CYS F C 1
ATOM 4674 O O . CYS F 1 83 ? 52.870 -26.373 6.569 1.00 85.56 496 CYS F O 1
ATOM 4677 N N . ASP F 1 84 ? 52.070 -25.185 8.318 1.00 72.19 497 ASP F N 1
ATOM 4678 C CA . ASP F 1 84 ? 53.403 -25.011 8.883 1.00 68.41 497 ASP F CA 1
ATOM 4679 C C . ASP F 1 84 ? 53.823 -26.216 9.724 1.00 67.15 497 ASP F C 1
ATOM 4680 O O . ASP F 1 84 ? 53.017 -26.787 10.439 1.00 76.25 497 ASP F O 1
ATOM 4685 N N . VAL F 1 85 ? 55.093 -26.598 9.637 1.00 79.29 498 VAL F N 1
ATOM 4686 C CA . VAL F 1 85 ? 55.635 -27.701 10.435 1.00 57.42 498 VAL F CA 1
ATOM 4687 C C . VAL F 1 85 ? 56.616 -27.189 11.494 1.00 76.48 498 VAL F C 1
ATOM 4688 O O . VAL F 1 85 ? 57.559 -26.462 11.181 1.00 97.58 498 VAL F O 1
ATOM 4692 N N . ILE F 1 86 ? 56.384 -27.562 12.748 1.00 75.17 499 ILE F N 1
ATOM 4693 C CA . ILE F 1 86 ? 57.299 -27.252 13.839 1.00 73.59 499 ILE F CA 1
ATOM 4694 C C . ILE F 1 86 ? 58.186 -28.477 14.071 1.00 89.63 499 ILE F C 1
ATOM 4695 O O . ILE F 1 86 ? 57.691 -29.573 14.332 1.00 107.94 499 ILE F O 1
ATOM 4700 N N . SER F 1 87 ? 59.496 -28.276 13.977 1.00 87.40 500 SER F N 1
ATOM 4701 C CA . SER F 1 87 ? 60.450 -29.369 13.826 1.00 80.10 500 SER F CA 1
ATOM 4702 C C . SER F 1 87 ? 61.092 -29.869 15.123 1.00 89.78 500 SER F C 1
ATOM 4703 O O . SER F 1 87 ? 61.713 -30.928 15.142 1.00 94.67 500 SER F O 1
ATOM 4706 N N . THR F 1 88 ? 60.972 -29.096 16.194 1.00 92.77 501 THR F N 1
ATOM 4707 C CA . THR F 1 88 ? 61.420 -29.540 17.510 1.00 91.89 501 THR F CA 1
ATOM 4708 C C . THR F 1 88 ? 60.383 -29.144 18.533 1.00 101.69 501 THR F C 1
ATOM 4709 O O . THR F 1 88 ? 59.824 -28.050 18.475 1.00 107.13 501 THR F O 1
ATOM 4713 N N . ILE F 1 89 ? 60.136 -30.032 19.480 1.00 116.30 502 ILE F N 1
ATOM 4714 C CA . ILE F 1 89 ? 59.163 -29.761 20.520 1.00 130.05 502 ILE F CA 1
ATOM 4715 C C . ILE F 1 89 ? 59.920 -29.545 21.825 1.00 135.52 502 ILE F C 1
ATOM 4716 O O . ILE F 1 89 ? 60.744 -30.379 22.215 1.00 137.04 502 ILE F O 1
ATOM 4721 N N . PRO F 1 90 ? 59.682 -28.395 22.477 1.00 136.63 503 PRO F N 1
ATOM 4722 C CA . PRO F 1 90 ? 60.280 -28.136 23.792 1.00 137.99 503 PRO F CA 1
ATOM 4723 C C . PRO F 1 90 ? 59.929 -29.284 24.734 1.00 142.73 503 PRO F C 1
ATOM 4724 O O . PRO F 1 90 ? 58.805 -29.778 24.663 1.00 147.35 503 PRO F O 1
ATOM 4728 N N . GLU F 1 91 ? 60.865 -29.721 25.572 1.00 146.28 504 GLU F N 1
ATOM 4729 C CA . GLU F 1 91 ? 60.627 -30.874 26.447 1.00 140.65 504 GLU F CA 1
ATOM 4730 C C . GLU F 1 91 ? 59.391 -30.691 27.337 1.00 131.48 504 GLU F C 1
ATOM 4731 O O . GLU F 1 91 ? 58.724 -31.666 27.707 1.00 123.23 504 GLU F O 1
ATOM 4737 N N . ASP F 1 92 ? 59.088 -29.434 27.660 1.00 130.33 505 ASP F N 1
ATOM 4738 C CA . ASP F 1 92 ? 57.910 -29.084 28.451 1.00 129.11 505 ASP F CA 1
ATOM 4739 C C . ASP F 1 92 ? 56.618 -29.551 27.779 1.00 125.84 505 ASP F C 1
ATOM 4740 O O . ASP F 1 92 ? 55.752 -30.137 28.425 1.00 117.76 505 ASP F O 1
ATOM 4745 N N . GLU F 1 93 ? 56.506 -29.294 26.478 1.00 127.54 506 GLU F N 1
ATOM 4746 C CA . GLU F 1 93 ? 55.328 -29.662 25.697 1.00 122.40 506 GLU F CA 1
ATOM 4747 C C . GLU F 1 93 ? 55.335 -31.159 25.389 1.00 118.77 506 GLU F C 1
ATOM 4748 O O . GLU F 1 93 ? 54.296 -31.821 25.435 1.00 112.63 506 GLU F O 1
ATOM 4754 N N . GLU F 1 94 ? 56.518 -31.688 25.095 1.00 122.33 507 GLU F N 1
ATOM 4755 C CA . GLU F 1 94 ? 56.682 -33.114 24.841 1.00 131.78 507 GLU F CA 1
ATOM 4756 C C . GLU F 1 94 ? 56.162 -33.944 26.011 1.00 143.11 507 GLU F C 1
ATOM 4757 O O . GLU F 1 94 ? 55.434 -34.920 25.810 1.00 152.52 507 GLU F O 1
ATOM 4763 N N . LYS F 1 95 ? 56.520 -33.544 27.231 1.00 145.84 508 LYS F N 1
ATOM 4764 C CA . LYS F 1 95 ? 56.010 -34.211 28.430 1.00 151.71 508 LYS F CA 1
ATOM 4765 C C . LYS F 1 95 ? 54.475 -34.231 28.480 1.00 150.09 508 LYS F C 1
ATOM 4766 O O . LYS F 1 95 ? 53.877 -35.282 28.715 1.00 156.59 508 LYS F O 1
ATOM 4772 N N . ASN F 1 96 ? 53.844 -33.078 28.255 1.00 136.48 509 ASN F N 1
ATOM 4773 C CA . ASN F 1 96 ? 52.383 -32.997 28.227 1.00 132.03 509 ASN F CA 1
ATOM 4774 C C . ASN F 1 96 ? 51.801 -33.944 27.195 1.00 129.04 509 ASN F C 1
ATOM 4775 O O . ASN F 1 96 ? 50.765 -34.564 27.426 1.00 129.16 509 ASN F O 1
ATOM 4780 N N . TYR F 1 97 ? 52.481 -34.048 26.057 1.00 131.92 510 TYR F N 1
ATOM 4781 C CA . TYR F 1 97 ? 52.038 -34.918 24.975 1.00 135.76 510 TYR F CA 1
ATOM 4782 C C . TYR F 1 97 ? 52.086 -36.395 25.359 1.00 142.97 510 TYR F C 1
ATOM 4783 O O . TYR F 1 97 ? 51.109 -37.126 25.170 1.00 149.42 510 TYR F O 1
ATOM 4792 N N . TRP F 1 98 ? 53.217 -36.840 25.893 1.00 142.47 511 TRP F N 1
ATOM 4793 C CA . TRP F 1 98 ? 53.332 -38.237 26.300 1.00 138.75 511 TRP F CA 1
ATOM 4794 C C . TRP F 1 98 ? 52.349 -38.563 27.428 1.00 131.06 511 TRP F C 1
ATOM 4795 O O . TRP F 1 98 ? 51.703 -39.618 27.427 1.00 122.15 511 TRP F O 1
ATOM 4806 N N . ASN F 1 99 ? 52.223 -37.631 28.370 1.00 130.07 512 ASN F N 1
ATOM 4807 C CA . ASN F 1 99 ? 51.286 -37.770 29.480 1.00 125.90 512 ASN F CA 1
ATOM 4808 C C . ASN F 1 99 ? 49.827 -37.636 29.060 1.00 115.89 512 ASN F C 1
ATOM 4809 O O . ASN F 1 99 ? 48.927 -37.896 29.854 1.00 123.39 512 ASN F O 1
ATOM 4814 N N . TYR F 1 100 ? 49.599 -37.217 27.816 1.00 104.65 513 TYR F N 1
ATOM 4815 C CA . TYR F 1 100 ? 48.266 -37.265 27.217 1.00 96.29 513 TYR F CA 1
ATOM 4816 C C . TYR F 1 100 ? 48.067 -38.602 26.518 1.00 111.73 513 TYR F C 1
ATOM 4817 O O . TYR F 1 100 ? 46.959 -39.127 26.498 1.00 103.83 513 TYR F O 1
ATOM 4826 N N . ILE F 1 101 ? 49.132 -39.140 25.922 1.00 126.98 514 ILE F N 1
ATOM 4827 C CA . ILE F 1 101 ? 49.044 -40.460 25.295 1.00 137.33 514 ILE F CA 1
ATOM 4828 C C . ILE F 1 101 ? 48.729 -41.537 26.334 1.00 145.13 514 ILE F C 1
ATOM 4829 O O . ILE F 1 101 ? 47.862 -42.379 26.104 1.00 148.76 514 ILE F O 1
ATOM 4834 N N . LYS F 1 102 ? 49.411 -41.495 27.481 1.00 140.74 515 LYS F N 1
ATOM 4835 C CA . LYS F 1 102 ? 49.116 -42.431 28.570 1.00 128.83 515 LYS F CA 1
ATOM 4836 C C . LYS F 1 102 ? 47.670 -42.321 29.073 1.00 143.28 515 LYS F C 1
ATOM 4837 O O . LYS F 1 102 ? 47.059 -43.327 29.438 1.00 153.48 515 LYS F O 1
ATOM 4843 N N . PHE F 1 103 ? 47.126 -41.106 29.088 1.00 138.66 516 PHE F N 1
ATOM 4844 C CA . PHE F 1 103 ? 45.727 -40.891 29.458 1.00 133.51 516 PHE F CA 1
ATOM 4845 C C . PHE F 1 103 ? 44.792 -41.483 28.406 1.00 139.10 516 PHE F C 1
ATOM 4846 O O . PHE F 1 103 ? 43.811 -42.147 28.744 1.00 146.99 516 PHE F O 1
ATOM 4854 N N . LYS F 1 104 ? 45.108 -41.243 27.134 1.00 138.91 517 LYS F N 1
ATOM 4855 C CA . LYS F 1 104 ? 44.310 -41.735 26.009 1.00 138.71 517 LYS F CA 1
ATOM 4856 C C . LYS F 1 104 ? 44.387 -43.263 25.914 1.00 147.62 517 LYS F C 1
ATOM 4857 O O . LYS F 1 104 ? 43.458 -43.917 25.432 1.00 143.80 517 LYS F O 1
ATOM 4863 N N . LYS F 1 105 ? 45.499 -43.819 26.390 1.00 154.93 518 LYS F N 1
ATOM 4864 C CA . LYS F 1 105 ? 45.736 -45.263 26.380 1.00 152.98 518 LYS F CA 1
ATOM 4865 C C . LYS F 1 105 ? 45.281 -45.874 27.702 1.00 159.35 518 LYS F C 1
ATOM 4866 O O . LYS F 1 105 ? 45.888 -46.825 28.201 1.00 170.35 518 LYS F O 1
ATOM 4872 N N . ASN F 1 106 ? 44.220 -45.314 28.275 1.00 147.55 519 ASN F N 1
ATOM 4873 C CA . ASN F 1 106 ? 43.674 -45.823 29.525 1.00 140.63 519 ASN F CA 1
ATOM 4874 C C . ASN F 1 106 ? 42.171 -46.032 29.453 1.00 141.33 519 ASN F C 1
ATOM 4875 O O . ASN F 1 106 ? 41.402 -45.297 30.074 1.00 128.78 519 ASN F O 1
ATOM 4880 N N . GLU F 1 107 ? 41.770 -47.036 28.677 1.00 156.70 520 GLU F N 1
ATOM 4881 C CA . GLU F 1 107 ? 40.385 -47.496 28.631 1.00 170.01 520 GLU F CA 1
ATOM 4882 C C . GLU F 1 107 ? 40.343 -49.022 28.572 1.00 185.57 520 GLU F C 1
ATOM 4883 O O . GLU F 1 107 ? 39.373 -49.643 29.013 1.00 190.53 520 GLU F O 1
ATOM 4889 N N . PHE F 1 108 ? 41.399 -49.619 28.023 1.00 192.56 521 PHE F N 1
ATOM 4890 C CA . PHE F 1 108 ? 41.557 -51.071 28.050 1.00 198.88 521 PHE F CA 1
ATOM 4891 C C . PHE F 1 108 ? 42.410 -51.469 29.255 1.00 197.92 521 PHE F C 1
ATOM 4892 O O . PHE F 1 108 ? 42.462 -52.639 29.637 1.00 204.87 521 PHE F O 1
ATOM 4900 N N . ARG F 1 109 ? 43.070 -50.483 29.856 1.00 183.79 522 ARG F N 1
ATOM 4901 C CA . ARG F 1 109 ? 43.888 -50.719 31.042 1.00 171.74 522 ARG F CA 1
ATOM 4902 C C . ARG F 1 109 ? 43.028 -50.948 32.283 1.00 167.99 522 ARG F C 1
ATOM 4903 O O . ARG F 1 109 ? 43.207 -51.934 33.002 1.00 164.89 522 ARG F O 1
#

InterPro domains:
  IPR000504 RNA recognition motif domain [PF00076] (249-309)
  IPR000504 RNA recognition motif domain [PS50102] (247-335)
  IPR000504 RNA recognition motif domain [SM00360] (248-319)
  IPR006630 La-type HTH domain [PF05383] (123-171)
  IPR006630 La-type HTH domain [PS50961] (112-239)
  IPR006630 La-type HTH domain [SM00715] (116-232)
  IPR012677 Nucleotide-binding alpha-beta plait domain superfamily [G3DSA:3.30.70.330] (238-340)
  IPR012677 Nucleotide-binding alpha-beta plait domain superfamily [G3DSA:3.30.70.330] (368-449)
  IPR012677 Nucleotide-binding alpha-beta plait domain superfamily [G3DSA:3.30.70.330] (453-542)
  IPR014886 La protein, xRRM domain [PS51939] (374-542)
  IPR035979 RNA-binding domain superfamily [SSF54928] (241-310)
  IPR036388 Winged helix-like DNA-binding domain superfamily [G3DSA:1.10.10.10] (115-237)
  IPR036390 Winged helix DNA-binding domain superfamily [SSF46785] (113-235)
  IPR045180 La domain containing protein [PTHR22792] (47-374)